Protein AF-A0A929DH54-F1 (afdb_monomer)

Sequence (616 aa):
MVKLSVVIITLNEEKNIGRCLESVKSIADEIVVVDSGSIDNTIEICRRFNARVIQHPFEGHIQQKNWAVSQANYPHILSLDADEALSEQLRDSIVSVKKNWKRDGYKFNRLTSYCGKWIRHGSWYPSKKLRLWDSRKGKWKGENPHDKFIMEKGSTIKHIKGDLLHYSYYSIESHIEQTNYFSDILADTMYQNRKRVNFFIILAHPLWRFFRDFFIKLGFLDGFTGLIITVNSSHETFLKYIKLRNLYRDYKLHGKNRVCFFNSTRSWGGGEKWHFDVSTRLSEKGINPIVVTNKKSELKTRISNYGIPSHNIGISNLSFLNLFKVLHISRIIKQEKVDFIITNLSSDMKVASFAAKIAGVPNIVYRRGSAIPVRNSFINRYFFGKVLTGIIANSEETKRTLLARNPNLIDKDKIQVIYNGISIKKYDSGEVTFKYTSNNNEIILGNAGRLVKQKGQYRLIQLARILKDKGYKFKILIAGDGALQNDLIAYSRKMGMENEVVFLGFVDDIKGFMQSLDIFLLPSLWEGFGYVMTEAMVCRKPVIAFDLSSNPEIVVHGETGYLAEKNNMSSFAYYVENLMLNPVLSRQMGEKGRIRVEEKFNIDKTLSKMEDYLQR

Radius of gyration: 33.09 Å; Cα contacts (8 Å, |Δi|>4): 1201; chains: 1; bounding box: 86×55×85 Å

Mean predicted aligned error: 14.2 Å

Nearest PDB structures (foldseek):
  5d01-assembly1_B  TM=8.123E-01  e=1.180E-19  Bacillus subtilis subsp. subtilis str. 168
  5d00-assembly1_A  TM=8.049E-01  e=1.061E-19  Bacillus subtilis subsp. subtilis str. 168
  6n1x-assembly1_A  TM=8.326E-01  e=4.459E-19  Staphylococcus aureus subsp. aureus CN1
  5d00-assembly1_B  TM=8.008E-01  e=1.515E-18  Bacillus subtilis subsp. subtilis str. 168
  3c48-assembly1_A  TM=5.023E-01  e=2.719E-18  Corynebacterium glutamicum

Foldseek 3Di:
DAAEEEFEEDAQLPVQQLQALVQCLVPHPAYEYEYQDHPDCNVVSCVVSVHHYDYDHDPADQVSQQVSCVPDPGQKYQYDYSQKHFDPQRSVQSVVCNVPVDFQWEKEAAFEDALNDTQDWFPRPRDIATGTGGNVFWGWDDAPPDIHTDGHPPGGYYYTDGYTYGHQYNDLVSLLVVLLVVLLSLLVVCVVVVHADDPCQLPVVLVVQLCCRVPVRVLCVSPPSSNSVSNSVSVSSNSSNVSNVVVVVVCVLQVLAAEEEEDADAEDDDLLVLSQLQQLVSVVVNHQYEYEYAPNHPSVVSCVVRPHHYHHDDWDQCLLVVVVSLCVLLVVCLVSVHQEYEYEDPRRLSSNLSSCVVNVRPAREYEYLDLAADDPDPSLLCSQDPRHQAYEAQFVSSLCSPCVVPVVSHDSVRYHYQHAADALCVLVDDDAAAPDDDDDPAAEEEEEDEPDVQQQCLLVLVLLLVCVVVPGGHAYEYEEYYPCPVVSCVSSVVSVNNVRYHYPYHDPPLSNHLLNHLAYEGAGLEGSACVSLLSNLSSLFAYEYAPHRNVVVQAPDQALHHHFHRPDSVSSSVRVVVCVVPVVSRNRSSPSSNVSSVVPRHVVSSNVVVSVVSSD

Structure (mmCIF, N/CA/C/O backbone):
data_AF-A0A929DH54-F1
#
_entry.id   AF-A0A929DH54-F1
#
loop_
_atom_site.group_PDB
_atom_site.id
_atom_site.type_symbol
_atom_site.label_atom_id
_atom_site.label_alt_id
_atom_site.label_comp_id
_atom_site.label_asym_id
_atom_site.label_entity_id
_atom_site.label_seq_id
_atom_site.pdbx_PDB_ins_code
_atom_site.Cartn_x
_atom_site.Cartn_y
_atom_site.Cartn_z
_atom_site.occupancy
_atom_site.B_iso_or_equiv
_atom_site.auth_seq_id
_atom_site.auth_comp_id
_atom_site.auth_asym_id
_atom_site.auth_atom_id
_atom_site.pdbx_PDB_model_num
ATOM 1 N N . MET A 1 1 ? -46.778 30.535 16.222 1.00 84.56 1 MET A N 1
ATOM 2 C CA . MET A 1 1 ? -46.186 29.186 16.379 1.00 84.56 1 MET A CA 1
ATOM 3 C C . MET A 1 1 ? -44.838 29.209 15.679 1.00 84.56 1 MET A C 1
ATOM 5 O O . MET A 1 1 ? -44.783 29.744 14.577 1.00 84.56 1 MET A O 1
ATOM 9 N N . VAL A 1 2 ? -43.762 28.732 16.312 1.00 94.88 2 VAL A N 1
ATOM 10 C CA . VAL A 1 2 ? -42.441 28.732 15.655 1.00 94.88 2 VAL A CA 1
ATOM 11 C C . VAL A 1 2 ? -42.429 27.759 14.478 1.00 94.88 2 VAL A C 1
ATOM 13 O O . VAL A 1 2 ? -43.136 26.752 14.511 1.00 94.88 2 VAL A O 1
ATOM 16 N N . LYS A 1 3 ? -41.639 28.062 13.447 1.00 97.38 3 LYS A N 1
ATOM 17 C CA . LYS A 1 3 ? -41.419 27.156 12.317 1.00 97.38 3 LYS A CA 1
ATOM 18 C C . LYS A 1 3 ? -40.379 26.098 12.682 1.00 97.38 3 LYS A C 1
ATOM 20 O O . LYS A 1 3 ? -39.362 26.450 13.282 1.00 97.38 3 LYS A O 1
ATOM 25 N N . LEU A 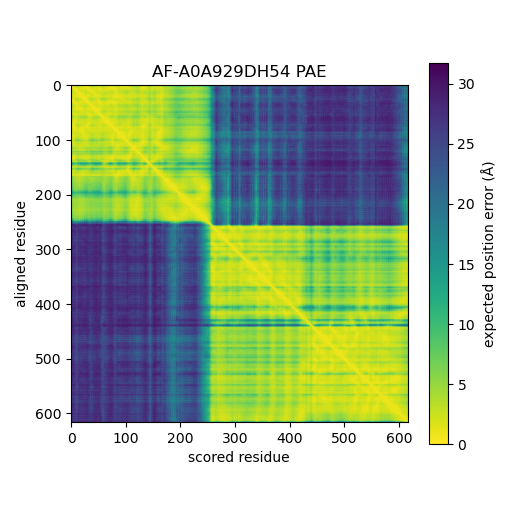1 4 ? -40.665 24.834 12.367 1.00 97.69 4 LEU A N 1
ATOM 26 C CA . LEU A 1 4 ? -39.861 23.664 12.725 1.00 97.69 4 LEU A CA 1
ATOM 27 C C . LEU A 1 4 ? -39.347 22.958 11.464 1.00 97.69 4 LEU A C 1
ATOM 29 O O . LEU A 1 4 ? -40.153 22.430 10.694 1.00 97.69 4 LEU A O 1
ATOM 33 N N . SER A 1 5 ? -38.024 22.893 11.301 1.00 98.38 5 SER A N 1
ATOM 34 C CA . SER A 1 5 ? -37.391 22.014 10.313 1.00 98.38 5 SER A CA 1
ATOM 35 C C . SER A 1 5 ? -37.077 20.668 10.961 1.00 98.38 5 SER A C 1
ATOM 37 O O . SER A 1 5 ? -36.410 20.592 11.997 1.00 98.38 5 SER A O 1
ATOM 39 N N . VAL A 1 6 ? -37.558 19.589 10.353 1.00 98.31 6 VAL A N 1
ATOM 40 C CA . VAL A 1 6 ? -37.183 18.224 10.714 1.00 98.31 6 VAL A CA 1
ATOM 41 C C . VAL A 1 6 ? -36.041 17.795 9.814 1.00 98.31 6 VAL A C 1
ATOM 43 O O . VAL A 1 6 ? -36.160 17.853 8.594 1.00 98.31 6 VAL A O 1
ATOM 46 N N . VAL A 1 7 ? -34.931 17.386 10.416 1.00 98.12 7 VAL A N 1
ATOM 47 C CA . VAL A 1 7 ? -33.707 17.028 9.701 1.00 98.12 7 VAL A CA 1
ATOM 48 C C . VAL A 1 7 ? -33.403 15.558 9.948 1.00 98.12 7 VAL A C 1
ATOM 50 O O . VAL A 1 7 ? -33.208 15.149 11.096 1.00 98.12 7 VAL A O 1
ATOM 53 N N . ILE A 1 8 ? -33.353 14.780 8.870 1.00 98.06 8 ILE A N 1
ATOM 54 C CA . ILE A 1 8 ? -33.153 13.330 8.890 1.00 98.06 8 ILE A CA 1
ATOM 55 C C . ILE A 1 8 ? -31.926 12.993 8.046 1.00 98.06 8 ILE A C 1
ATOM 57 O O . ILE A 1 8 ? -31.777 13.507 6.939 1.00 98.06 8 ILE A O 1
ATOM 61 N N . ILE A 1 9 ? -31.053 12.127 8.556 1.00 96.19 9 ILE A N 1
ATOM 62 C CA . ILE A 1 9 ? -29.969 11.520 7.770 1.00 96.19 9 ILE A CA 1
ATOM 63 C C . ILE A 1 9 ? -30.319 10.063 7.467 1.00 96.19 9 ILE A C 1
ATOM 65 O O . ILE A 1 9 ? -30.929 9.393 8.305 1.00 96.19 9 ILE A O 1
ATOM 69 N N . THR A 1 10 ? -29.966 9.570 6.280 1.00 96.06 10 THR A N 1
ATOM 70 C CA . THR A 1 10 ? -30.378 8.228 5.852 1.00 96.06 10 THR A CA 1
ATOM 71 C C . THR A 1 10 ? -29.426 7.577 4.842 1.00 96.06 10 THR A C 1
ATOM 73 O O . THR A 1 10 ? -28.701 8.264 4.118 1.00 96.06 10 THR A O 1
ATOM 76 N N . LEU A 1 11 ? -29.428 6.241 4.832 1.00 95.62 11 LEU A N 1
ATOM 77 C CA . LEU A 1 11 ? -28.808 5.372 3.833 1.00 95.62 11 LEU A CA 1
ATOM 78 C C . LEU A 1 11 ? -29.504 4.003 3.879 1.00 95.62 11 LEU A C 1
ATOM 80 O O . LEU A 1 11 ? -29.391 3.317 4.889 1.00 95.62 11 LEU A O 1
ATOM 84 N N . ASN A 1 12 ? -30.157 3.595 2.793 1.00 95.94 12 ASN A N 1
ATOM 85 C CA . ASN A 1 12 ? -30.832 2.301 2.639 1.00 95.94 12 ASN A CA 1
ATOM 86 C C . ASN A 1 12 ? -31.812 1.957 3.786 1.00 95.94 12 ASN A C 1
ATOM 88 O O . ASN A 1 12 ? -31.670 0.940 4.466 1.00 95.94 12 ASN A O 1
ATOM 92 N N . GLU A 1 13 ? -32.790 2.830 4.029 1.00 95.69 13 GLU A N 1
ATOM 93 C CA . GLU A 1 13 ? -33.758 2.737 5.129 1.00 95.69 13 GLU A CA 1
ATOM 94 C C . GLU A 1 13 ? -35.214 2.626 4.653 1.00 95.69 13 GLU A C 1
ATOM 96 O O . GLU A 1 13 ? -36.137 3.090 5.330 1.00 95.69 13 GLU A O 1
ATOM 101 N N . GLU A 1 14 ? -35.468 1.969 3.514 1.00 96.50 14 GLU A N 1
ATOM 102 C CA . GLU A 1 14 ? -36.823 1.842 2.953 1.00 96.50 14 GLU A CA 1
ATOM 103 C C . GLU A 1 14 ? -37.833 1.222 3.940 1.00 96.50 14 GLU A C 1
ATOM 105 O O . GLU A 1 14 ? -39.022 1.548 3.921 1.00 96.50 14 GLU A O 1
ATOM 110 N N . LYS A 1 15 ? -37.350 0.382 4.867 1.00 94.31 15 LYS A N 1
ATOM 111 C CA . LYS A 1 15 ? -38.157 -0.283 5.904 1.00 94.31 15 LYS A CA 1
ATOM 112 C C . LYS A 1 15 ? -38.666 0.666 6.992 1.00 94.31 15 LYS A C 1
ATOM 114 O O . LYS A 1 15 ? -39.706 0.393 7.595 1.00 94.31 15 LYS A O 1
ATOM 119 N N . ASN A 1 16 ? -37.931 1.739 7.292 1.00 96.06 16 ASN A N 1
ATOM 120 C CA . ASN A 1 16 ? -38.211 2.612 8.435 1.00 96.06 16 ASN A CA 1
ATOM 121 C C . ASN A 1 16 ? -38.571 4.044 8.044 1.00 96.06 16 ASN A C 1
ATOM 123 O O . ASN A 1 16 ? -39.408 4.657 8.713 1.00 96.06 16 ASN A O 1
ATOM 127 N N . ILE A 1 17 ? -37.985 4.572 6.968 1.00 97.50 17 ILE A N 1
ATOM 128 C CA . ILE A 1 17 ? -38.049 5.998 6.638 1.00 97.50 17 ILE A CA 1
ATOM 129 C C . ILE A 1 17 ? -39.488 6.503 6.485 1.00 97.50 17 ILE A C 1
ATOM 131 O O . ILE A 1 17 ? -39.823 7.574 6.987 1.00 97.50 17 ILE A O 1
ATOM 135 N N . GLY A 1 18 ? -40.384 5.700 5.900 1.00 97.50 18 GLY A N 1
ATOM 136 C CA . GLY A 1 18 ? -41.803 6.051 5.782 1.00 97.50 18 GLY A CA 1
ATOM 137 C C . GLY A 1 18 ? -42.486 6.246 7.142 1.00 97.50 18 GLY A C 1
ATOM 138 O O . GLY A 1 18 ? -43.258 7.185 7.320 1.00 97.50 18 GLY A O 1
ATOM 139 N N . ARG A 1 19 ? -42.149 5.415 8.138 1.00 97.19 19 ARG A N 1
ATOM 140 C CA . ARG A 1 19 ? -42.671 5.532 9.510 1.00 97.19 19 ARG A CA 1
ATOM 141 C C . ARG A 1 19 ? -42.146 6.790 10.202 1.00 97.19 19 ARG A C 1
ATOM 143 O O . ARG A 1 19 ? -42.910 7.472 10.885 1.00 97.19 19 ARG A O 1
ATOM 150 N N . CYS A 1 20 ? -40.859 7.093 10.023 1.00 97.94 20 CYS A N 1
ATOM 151 C CA . CYS A 1 20 ? -40.242 8.316 10.535 1.00 97.94 20 CYS A CA 1
ATOM 152 C C . CYS A 1 20 ? -40.982 9.551 9.998 1.00 97.94 20 CYS A C 1
ATOM 154 O O . CYS A 1 20 ? -41.489 10.362 10.781 1.00 97.94 20 CYS A O 1
ATOM 156 N N . LEU A 1 21 ? -41.135 9.626 8.672 1.00 98.00 21 LEU A N 1
ATOM 157 C CA . LEU A 1 21 ? -41.776 10.733 7.960 1.00 98.00 21 LEU A CA 1
ATOM 158 C C . LEU A 1 21 ? -43.250 10.913 8.346 1.00 98.00 21 LEU A C 1
ATOM 160 O O . LEU A 1 21 ? -43.672 12.033 8.636 1.00 98.00 21 LEU A O 1
ATOM 164 N N . GLU A 1 22 ? -44.025 9.829 8.432 1.00 97.94 22 GLU A N 1
ATOM 165 C CA . GLU A 1 22 ? -45.430 9.900 8.857 1.00 97.94 22 GLU A CA 1
ATOM 166 C C . GLU A 1 22 ? -45.559 10.448 10.287 1.00 97.94 22 GLU A C 1
ATOM 168 O O . GLU A 1 22 ? -46.415 11.291 10.557 1.00 97.94 22 GLU A O 1
ATOM 173 N N . SER A 1 23 ? -44.657 10.063 11.198 1.00 97.88 23 SER A N 1
ATOM 174 C CA . SER A 1 23 ? -44.711 10.516 12.595 1.00 97.88 23 SER A CA 1
ATOM 175 C C . SER A 1 23 ? -44.485 12.025 12.776 1.00 97.88 23 SER A C 1
ATOM 177 O O . SER A 1 23 ? -44.947 12.603 13.765 1.00 97.88 23 SER A O 1
ATOM 179 N N . VAL A 1 24 ? -43.808 12.676 11.821 1.00 97.38 24 VAL A N 1
ATOM 180 C CA . VAL A 1 24 ? -43.480 14.111 11.867 1.00 97.38 24 VAL A CA 1
ATOM 181 C C . VAL A 1 24 ? -44.330 14.975 10.934 1.00 97.38 24 VAL A C 1
ATOM 183 O O . VAL A 1 24 ? -44.328 16.201 11.066 1.00 97.38 24 VAL A O 1
ATOM 186 N N . LYS A 1 25 ? -45.086 14.360 10.020 1.00 95.38 25 LYS A N 1
ATOM 187 C CA . LYS A 1 25 ? -45.845 15.028 8.951 1.00 95.38 25 LYS A CA 1
ATOM 188 C C . LYS A 1 25 ? -46.766 16.148 9.441 1.00 95.38 25 LYS A C 1
ATOM 190 O O . LYS A 1 25 ? -46.859 17.186 8.799 1.00 95.38 25 LYS A O 1
ATOM 195 N N . SER A 1 26 ? -47.430 15.968 10.583 1.00 93.50 26 SER A N 1
ATOM 196 C CA . SER A 1 26 ? -48.363 16.967 11.128 1.00 93.50 26 SER A CA 1
ATOM 197 C C . SER A 1 26 ? -47.698 18.086 11.937 1.00 93.50 26 SER A C 1
ATOM 199 O O . SER A 1 26 ? -48.375 19.032 12.343 1.00 93.50 26 SER A O 1
ATOM 201 N N . ILE A 1 27 ? -46.388 17.998 12.197 1.00 96.00 27 ILE A N 1
ATOM 202 C CA . ILE A 1 27 ? -45.663 18.959 13.043 1.00 96.00 27 ILE A CA 1
ATOM 203 C C . ILE A 1 27 ? -44.547 19.707 12.311 1.00 96.00 27 ILE A C 1
ATOM 205 O O . ILE A 1 27 ? -44.206 20.818 12.728 1.00 96.00 27 ILE A O 1
ATOM 209 N N . ALA A 1 28 ? -43.984 19.124 11.254 1.00 96.62 28 ALA A N 1
ATOM 210 C CA . ALA A 1 28 ? -42.917 19.711 10.457 1.00 96.62 28 ALA A CA 1
ATOM 211 C C . ALA A 1 28 ? -43.459 20.838 9.566 1.00 96.62 28 ALA A C 1
ATOM 213 O O . ALA A 1 28 ? -44.476 20.665 8.902 1.00 96.62 28 ALA A O 1
ATOM 214 N N . ASP A 1 29 ? -42.786 21.989 9.537 1.00 97.38 29 ASP A N 1
ATOM 215 C CA . ASP A 1 29 ? -43.002 22.986 8.474 1.00 97.38 29 ASP A CA 1
ATOM 216 C C . ASP A 1 29 ? -42.083 22.725 7.276 1.00 97.38 29 ASP A C 1
ATOM 218 O O . ASP A 1 29 ? -42.388 23.125 6.158 1.00 97.38 29 ASP A O 1
ATOM 222 N N . GLU A 1 30 ? -40.960 22.052 7.518 1.00 96.62 30 GLU A N 1
ATOM 223 C CA . GLU A 1 30 ? -40.018 21.587 6.509 1.00 96.62 30 GLU A CA 1
ATOM 224 C C . GLU A 1 30 ? -39.491 20.214 6.930 1.00 96.62 30 GLU A C 1
ATOM 226 O O . GLU A 1 30 ? -39.176 20.005 8.104 1.00 96.62 30 GLU A O 1
ATOM 231 N N . ILE A 1 31 ? -39.350 19.296 5.974 1.00 98.25 31 ILE A N 1
ATOM 232 C CA . ILE A 1 31 ? -38.633 18.035 6.165 1.00 98.25 31 ILE A CA 1
ATOM 233 C C . ILE A 1 31 ? -37.438 18.032 5.215 1.00 98.25 31 ILE A C 1
ATOM 235 O O . ILE A 1 31 ? -37.611 18.073 3.997 1.00 98.25 31 ILE A O 1
ATOM 239 N N . VAL A 1 32 ? -36.234 17.973 5.777 1.00 98.06 32 VAL A N 1
ATOM 240 C CA . VAL A 1 32 ? -34.973 17.852 5.044 1.00 98.06 32 VAL A CA 1
ATOM 241 C C . VAL A 1 32 ? -34.420 16.456 5.276 1.00 98.06 32 VAL A C 1
ATOM 243 O O . VAL A 1 32 ? -34.134 16.080 6.414 1.00 98.06 32 VAL A O 1
ATOM 246 N N . VAL A 1 33 ? -34.260 15.697 4.197 1.00 98.19 33 VAL A N 1
ATOM 247 C CA . VAL A 1 33 ? -33.648 14.368 4.234 1.00 98.19 33 VAL A CA 1
ATOM 248 C C . VAL A 1 33 ? -32.311 14.441 3.518 1.00 98.19 33 VAL A C 1
ATOM 250 O O . VAL A 1 33 ? -32.258 14.749 2.329 1.00 98.19 33 VAL A O 1
ATOM 253 N N . VAL A 1 34 ? -31.234 14.154 4.240 1.00 97.62 34 VAL A N 1
ATOM 254 C CA . VAL A 1 34 ? -29.897 14.027 3.666 1.00 97.62 34 VAL A CA 1
ATOM 255 C C . VAL A 1 34 ? -29.590 12.555 3.442 1.00 97.62 34 VAL A C 1
ATOM 257 O O . VAL A 1 34 ? -29.424 11.791 4.393 1.00 97.62 34 VAL A O 1
ATOM 260 N N . ASP A 1 35 ? -29.516 12.183 2.172 1.00 97.38 35 ASP A N 1
ATOM 261 C CA . ASP A 1 35 ? -29.287 10.822 1.710 1.00 97.38 35 ASP A CA 1
ATOM 262 C C . ASP A 1 35 ? -27.816 10.609 1.336 1.00 97.38 35 ASP A C 1
ATOM 264 O O . ASP A 1 35 ? -27.229 11.397 0.590 1.00 97.38 35 ASP A O 1
ATOM 268 N N . SER A 1 36 ? -27.215 9.534 1.842 1.00 96.25 36 SER A N 1
ATOM 269 C CA . SER A 1 36 ? -25.809 9.202 1.583 1.00 96.25 36 SER A CA 1
ATOM 270 C C . SER A 1 36 ? -25.587 8.262 0.394 1.00 96.25 36 SER A C 1
ATOM 272 O O . SER A 1 36 ? -24.558 7.590 0.336 1.00 96.25 36 SER A O 1
ATOM 274 N N . GLY A 1 37 ? -26.515 8.236 -0.568 1.00 95.19 37 GLY A N 1
ATOM 275 C CA . GLY A 1 37 ? -26.433 7.409 -1.770 1.00 95.19 37 GLY A CA 1
ATOM 276 C C . GLY A 1 37 ? -27.210 6.103 -1.641 1.00 95.19 37 GLY A C 1
ATOM 277 O O . GLY A 1 37 ? -26.667 5.044 -1.955 1.00 95.19 37 GLY A O 1
ATOM 278 N N . SER A 1 38 ? -28.457 6.167 -1.160 1.00 95.56 38 SER A N 1
ATOM 279 C CA . SER A 1 38 ? -29.315 4.982 -1.077 1.00 95.56 38 SER A CA 1
ATOM 280 C C . SER A 1 38 ? -29.558 4.372 -2.457 1.00 95.56 38 SER A C 1
ATOM 282 O O . SER A 1 38 ? -29.775 5.086 -3.438 1.00 95.56 38 SER A O 1
ATOM 284 N N . ILE A 1 39 ? -29.544 3.043 -2.508 1.00 96.25 39 ILE A N 1
ATOM 285 C CA . ILE A 1 39 ? -29.791 2.235 -3.713 1.00 96.25 39 ILE A CA 1
ATOM 286 C C . ILE A 1 39 ? -31.130 1.486 -3.660 1.00 96.25 39 ILE A C 1
ATOM 288 O O . ILE A 1 39 ? -31.504 0.834 -4.630 1.00 96.25 39 ILE A O 1
ATOM 292 N N . ASP A 1 40 ? -31.826 1.558 -2.526 1.00 96.44 40 ASP A N 1
ATOM 293 C CA . ASP A 1 40 ? -33.163 1.006 -2.314 1.00 96.44 40 ASP A CA 1
ATOM 294 C C . ASP A 1 40 ? -34.254 2.078 -2.539 1.00 96.44 40 ASP A C 1
ATOM 296 O O . ASP A 1 40 ? -33.990 3.188 -3.018 1.00 96.44 40 ASP A O 1
ATOM 300 N N . ASN A 1 41 ? -35.504 1.782 -2.165 1.00 96.88 41 ASN A N 1
ATOM 301 C CA . ASN A 1 41 ? -36.623 2.703 -2.392 1.00 96.88 41 ASN A CA 1
ATOM 302 C C . ASN A 1 41 ? -36.672 3.898 -1.417 1.00 96.88 41 ASN A C 1
ATOM 304 O O . ASN A 1 41 ? -37.645 4.660 -1.431 1.00 96.88 41 ASN A O 1
ATOM 308 N N . THR A 1 42 ? -35.649 4.115 -0.579 1.00 97.56 42 THR A N 1
ATOM 309 C CA . THR A 1 42 ? -35.622 5.183 0.441 1.00 97.56 42 THR A CA 1
ATOM 310 C C . THR A 1 42 ? -35.918 6.563 -0.144 1.00 97.56 42 THR A C 1
ATOM 312 O O . THR A 1 42 ? -36.764 7.297 0.374 1.00 97.56 42 THR A O 1
ATOM 315 N N . ILE A 1 43 ? -35.254 6.926 -1.246 1.00 96.88 43 ILE A N 1
ATOM 316 C CA . ILE A 1 43 ? -35.413 8.245 -1.879 1.00 96.88 43 ILE A CA 1
ATOM 317 C C . ILE A 1 43 ? -36.834 8.416 -2.426 1.00 96.88 43 ILE A C 1
ATOM 319 O O . ILE A 1 43 ? -37.423 9.494 -2.305 1.00 96.88 43 ILE A O 1
ATOM 323 N N . GLU A 1 44 ? -37.400 7.365 -3.019 1.00 96.81 44 GLU A N 1
ATOM 324 C CA . GLU A 1 44 ? -38.752 7.405 -3.568 1.00 96.81 44 GLU A CA 1
ATOM 325 C C . GLU A 1 44 ? -39.793 7.596 -2.461 1.00 96.81 44 GLU A C 1
ATOM 327 O O . GLU A 1 44 ? -40.674 8.451 -2.581 1.00 96.81 44 GLU A O 1
ATOM 332 N N . ILE A 1 45 ? -39.648 6.874 -1.346 1.00 97.50 45 ILE A N 1
ATOM 333 C CA . ILE A 1 45 ? -40.516 7.031 -0.176 1.00 97.50 45 ILE A CA 1
ATOM 334 C C . ILE A 1 45 ? -40.434 8.468 0.346 1.00 97.50 45 ILE A C 1
ATOM 336 O O . ILE A 1 45 ? -41.471 9.100 0.527 1.00 97.50 45 ILE A O 1
ATOM 340 N N . CYS A 1 46 ? -39.236 9.036 0.503 1.00 97.00 46 CYS A N 1
ATOM 341 C CA . CYS A 1 46 ? -39.078 10.427 0.938 1.00 97.00 46 CYS A CA 1
ATOM 342 C C . CYS A 1 46 ? -39.814 11.429 0.033 1.00 97.00 46 CYS A C 1
ATOM 344 O O . CYS A 1 46 ? -40.479 12.343 0.528 1.00 97.00 46 CYS A O 1
ATOM 346 N N . ARG A 1 47 ? -39.746 11.240 -1.292 1.00 93.94 47 ARG A N 1
ATOM 347 C CA . ARG A 1 47 ? -40.436 12.105 -2.264 1.00 93.94 47 ARG A CA 1
ATOM 348 C C . ARG A 1 47 ? -41.957 12.031 -2.133 1.00 93.94 47 ARG A C 1
ATOM 350 O O . ARG A 1 47 ? -42.606 13.070 -2.197 1.00 93.94 47 ARG A O 1
ATOM 357 N N . ARG A 1 48 ? -42.528 10.847 -1.876 1.00 95.44 48 ARG A N 1
ATOM 358 C CA . ARG A 1 48 ? -43.982 10.675 -1.649 1.00 95.44 48 ARG A CA 1
ATOM 359 C C . ARG A 1 48 ? -44.496 11.464 -0.438 1.00 95.44 48 ARG A C 1
ATOM 361 O O . ARG A 1 48 ? -45.670 11.814 -0.384 1.00 95.44 48 ARG A O 1
ATOM 368 N N . PHE A 1 49 ? -43.618 11.769 0.515 1.00 94.94 49 PHE A N 1
ATOM 369 C CA . PHE A 1 49 ? -43.918 12.575 1.700 1.00 94.94 49 PHE A CA 1
ATOM 370 C C . PHE A 1 49 ? -43.628 14.075 1.522 1.00 94.94 49 PHE A C 1
ATOM 372 O O . PHE A 1 49 ? -43.670 14.816 2.503 1.00 94.94 49 PHE A O 1
ATOM 379 N N . ASN A 1 50 ? -43.340 14.537 0.298 1.00 93.38 50 ASN A N 1
ATOM 380 C CA . ASN A 1 50 ? -42.928 15.914 0.001 1.00 93.38 50 ASN A CA 1
ATOM 381 C C . ASN A 1 50 ? -41.706 16.378 0.819 1.00 93.38 50 ASN A C 1
ATOM 383 O O . ASN A 1 50 ? -41.552 17.567 1.102 1.00 93.38 50 ASN A O 1
ATOM 387 N N . ALA A 1 51 ? -40.825 15.451 1.210 1.00 95.81 51 ALA A N 1
ATOM 388 C CA . ALA A 1 51 ? -39.576 15.803 1.868 1.00 95.81 51 ALA A CA 1
ATOM 389 C C . ALA A 1 51 ? -38.567 16.350 0.849 1.00 95.81 51 ALA A C 1
ATOM 391 O O . ALA A 1 51 ? -38.448 15.843 -0.271 1.00 95.81 51 ALA A O 1
ATOM 392 N N . ARG A 1 52 ? -37.786 17.359 1.247 1.00 97.38 52 ARG A N 1
ATOM 393 C CA . ARG A 1 52 ? -36.669 17.854 0.441 1.00 97.38 52 ARG A CA 1
ATOM 394 C C . ARG A 1 52 ? -35.479 16.918 0.611 1.00 97.38 52 ARG A C 1
ATOM 396 O O . ARG A 1 52 ? -34.772 16.980 1.615 1.00 97.38 52 ARG A O 1
ATOM 403 N N . VAL A 1 53 ? -35.282 16.050 -0.376 1.00 97.31 53 VAL A N 1
ATOM 404 C CA . VAL A 1 53 ? -34.174 15.090 -0.404 1.00 97.31 53 VAL A CA 1
ATOM 405 C C . VAL A 1 53 ? -32.944 15.732 -1.031 1.00 97.31 53 VAL A C 1
ATOM 407 O O . VAL A 1 53 ? -33.016 16.263 -2.138 1.00 97.31 53 VAL A O 1
ATOM 410 N N . ILE A 1 54 ? -31.815 15.659 -0.333 1.00 97.38 54 ILE A N 1
ATOM 411 C CA . ILE A 1 54 ? -30.522 16.169 -0.787 1.00 97.38 54 ILE A CA 1
ATOM 412 C C . ILE A 1 54 ? -29.509 15.039 -0.668 1.00 97.38 54 ILE A C 1
ATOM 414 O O . ILE A 1 54 ? -29.397 14.422 0.389 1.00 97.38 54 ILE A O 1
ATOM 418 N N . GLN A 1 55 ? -28.764 14.772 -1.734 1.00 96.25 55 GLN A N 1
ATOM 419 C CA . GLN A 1 55 ? -27.705 13.771 -1.692 1.00 96.25 55 GLN A CA 1
ATOM 420 C C . GLN A 1 55 ? -26.395 14.394 -1.211 1.00 96.25 55 GLN A C 1
ATOM 422 O O . GLN A 1 55 ? -25.991 15.451 -1.696 1.00 96.25 55 GLN A O 1
ATOM 427 N N . HIS A 1 56 ? -25.736 13.737 -0.258 1.00 95.19 56 HIS A N 1
ATOM 428 C CA . HIS A 1 56 ? -24.443 14.157 0.274 1.00 95.19 56 HIS A CA 1
ATOM 429 C C . HIS A 1 56 ? -23.607 12.939 0.696 1.00 95.19 56 HIS A C 1
ATOM 431 O O . HIS A 1 56 ? -24.081 12.153 1.529 1.00 95.19 56 HIS A O 1
ATOM 437 N N . PRO A 1 57 ? -22.365 12.785 0.192 1.00 91.44 57 PRO A N 1
ATOM 438 C CA . PRO A 1 57 ? -21.469 11.704 0.601 1.00 91.44 57 PRO A CA 1
ATOM 439 C C . PRO A 1 57 ? -21.319 11.614 2.124 1.00 91.44 57 PRO A C 1
ATOM 441 O O . PRO A 1 57 ? -21.256 12.629 2.814 1.00 91.44 57 PRO A O 1
ATOM 444 N N . PHE A 1 58 ? -21.265 10.399 2.671 1.00 90.12 58 PHE A N 1
ATOM 445 C CA . PHE A 1 58 ? -21.131 10.221 4.116 1.00 90.12 58 PHE A CA 1
ATOM 446 C C . PHE A 1 58 ? -19.696 10.498 4.584 1.00 90.12 58 PHE A C 1
ATOM 448 O O . PHE A 1 58 ? -18.794 9.694 4.363 1.00 90.12 58 PHE A O 1
ATOM 455 N N . GLU A 1 59 ? -19.492 11.618 5.278 1.00 82.44 59 GLU A N 1
ATOM 456 C CA . GLU A 1 59 ? -18.186 11.988 5.855 1.00 82.44 59 GLU A CA 1
ATOM 457 C C . GLU A 1 59 ? -18.005 11.517 7.312 1.00 82.44 59 GLU A C 1
ATOM 459 O O . GLU A 1 59 ? -16.897 11.518 7.848 1.00 82.44 59 GLU A O 1
ATOM 464 N N . GLY A 1 60 ? -19.098 11.124 7.972 1.00 83.06 60 GLY A N 1
ATOM 465 C CA . GLY A 1 60 ? -19.142 10.734 9.383 1.00 83.06 60 GLY A CA 1
ATOM 466 C C . GLY A 1 60 ? -20.393 11.263 10.087 1.00 83.06 60 GLY A C 1
ATOM 467 O O . GLY A 1 60 ? -20.979 12.258 9.670 1.00 83.06 60 GLY A O 1
ATOM 468 N N . HIS A 1 61 ? 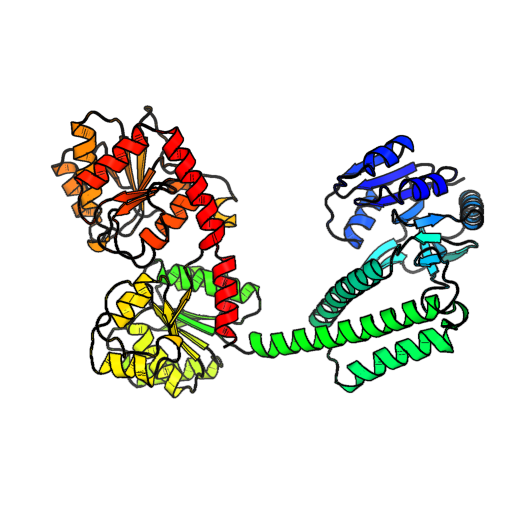-20.815 10.625 11.186 1.00 84.62 61 HIS A N 1
ATOM 469 C CA . HIS A 1 61 ? -22.088 10.958 11.850 1.00 84.62 61 HIS A CA 1
ATOM 470 C C . HIS A 1 61 ? -22.181 12.423 12.313 1.00 84.62 61 HIS A C 1
ATOM 472 O O . HIS A 1 61 ? -23.227 13.050 12.165 1.00 84.62 61 HIS A O 1
ATOM 478 N N . ILE A 1 62 ? -21.099 12.990 12.858 1.00 89.12 62 ILE A N 1
ATOM 479 C CA . ILE A 1 62 ? -21.085 14.375 13.362 1.00 89.12 62 ILE A CA 1
ATOM 480 C C . ILE A 1 62 ? -21.105 15.375 12.200 1.00 89.12 62 ILE A C 1
ATOM 482 O O . ILE A 1 62 ? -21.841 16.362 12.247 1.00 89.12 62 ILE A O 1
ATOM 486 N N . GLN A 1 63 ? -20.294 15.127 11.171 1.00 90.31 63 GLN A N 1
ATOM 487 C CA . GLN A 1 63 ? -20.182 15.950 9.970 1.00 90.31 63 GLN A CA 1
ATOM 488 C C . GLN A 1 63 ? -21.518 15.973 9.234 1.00 90.31 63 GLN A C 1
ATOM 490 O O . GLN A 1 63 ? -22.078 17.048 9.024 1.00 90.31 63 GLN A O 1
ATOM 495 N N . GLN A 1 64 ? -22.088 14.792 8.981 1.00 92.00 64 GLN A N 1
ATOM 496 C CA . GLN A 1 64 ? -23.362 14.637 8.289 1.00 92.00 64 GLN A CA 1
ATOM 497 C C . GLN A 1 64 ? -24.501 15.326 9.045 1.00 92.00 64 GLN A C 1
ATOM 499 O O . GLN A 1 64 ? -25.289 16.044 8.440 1.00 92.00 64 GLN A O 1
ATOM 504 N N . LYS A 1 65 ? -24.573 15.180 10.378 1.00 93.50 65 LYS A N 1
ATOM 505 C CA . LYS A 1 65 ? -25.610 15.837 11.192 1.00 93.50 65 LYS A CA 1
ATOM 506 C C . LYS A 1 65 ? -25.463 17.361 11.220 1.00 93.50 65 LYS A C 1
ATOM 508 O O . LYS A 1 65 ? -26.470 18.059 11.153 1.00 93.50 65 LYS A O 1
ATOM 513 N N . ASN A 1 66 ? -24.243 17.899 11.302 1.00 94.50 66 ASN A N 1
ATOM 514 C CA . ASN A 1 66 ? -24.029 19.351 11.222 1.00 94.50 66 ASN A CA 1
ATOM 515 C C . ASN A 1 66 ? -24.353 19.899 9.824 1.00 94.50 66 ASN A C 1
ATOM 517 O O . ASN A 1 66 ? -24.969 20.956 9.718 1.00 94.50 66 ASN A O 1
ATOM 521 N N . TRP A 1 67 ? -23.976 19.176 8.768 1.00 95.31 67 TRP A N 1
ATOM 522 C CA . TRP A 1 67 ? -24.281 19.561 7.394 1.00 95.31 67 TRP A CA 1
ATOM 523 C C . TRP A 1 67 ? -25.785 19.516 7.121 1.00 95.31 67 TRP A C 1
ATOM 525 O O . TRP A 1 67 ? -26.351 20.474 6.614 1.00 95.31 67 TRP A O 1
ATOM 535 N N . ALA A 1 68 ? -26.473 18.464 7.562 1.00 95.44 68 ALA A N 1
ATOM 536 C CA . ALA A 1 68 ? -27.921 18.365 7.432 1.00 95.44 68 ALA A CA 1
ATOM 537 C C . ALA A 1 68 ? -28.646 19.518 8.151 1.00 95.44 68 ALA A C 1
ATOM 539 O O . ALA A 1 68 ? -29.610 20.069 7.624 1.00 95.44 68 ALA A O 1
ATOM 540 N N . VAL A 1 69 ? -28.149 19.941 9.322 1.00 96.12 69 VAL A N 1
ATOM 541 C CA . VAL A 1 69 ? -28.663 21.127 10.028 1.00 96.12 69 VAL A CA 1
ATOM 542 C C . VAL A 1 69 ? -28.424 22.416 9.236 1.00 96.12 69 VAL A C 1
ATOM 544 O O . VAL A 1 69 ? -29.305 23.270 9.234 1.00 96.12 69 VAL A O 1
ATOM 547 N N . SER A 1 70 ? -27.287 22.571 8.545 1.00 95.88 70 SER A N 1
ATOM 548 C CA . SER A 1 70 ? -27.014 23.776 7.741 1.00 95.88 70 SER A CA 1
ATOM 549 C C . SER A 1 70 ? -27.907 23.899 6.508 1.00 95.88 70 SER A C 1
ATOM 551 O O . SER A 1 70 ? -28.047 24.993 5.968 1.00 95.88 70 SER A O 1
ATOM 553 N N . GLN A 1 71 ? -28.533 22.800 6.084 1.00 97.38 71 GLN A N 1
ATOM 554 C CA . GLN A 1 71 ? -29.500 22.820 4.995 1.00 97.38 71 GLN A CA 1
ATOM 555 C C . GLN A 1 71 ? -30.883 23.296 5.443 1.00 97.38 71 GLN A C 1
ATOM 557 O O . GLN A 1 71 ? -31.667 23.687 4.588 1.00 97.38 71 GLN A O 1
ATOM 562 N N . ALA A 1 72 ? -31.217 23.258 6.734 1.00 97.06 72 ALA A N 1
ATOM 563 C CA . ALA A 1 72 ? -32.542 23.630 7.221 1.00 97.06 72 ALA A CA 1
ATOM 564 C C . ALA A 1 72 ? -32.838 25.129 7.039 1.00 97.06 72 ALA A C 1
ATOM 566 O O . ALA A 1 72 ? -31.999 25.980 7.328 1.00 97.06 72 ALA A O 1
ATOM 567 N N . ASN A 1 73 ? -34.065 25.456 6.629 1.00 97.12 73 ASN A N 1
ATOM 568 C CA . ASN A 1 73 ? -34.505 26.841 6.455 1.00 97.12 73 ASN A CA 1
ATOM 569 C C . ASN A 1 73 ? -34.899 27.518 7.776 1.00 97.12 73 ASN A C 1
ATOM 571 O O . ASN A 1 73 ? -34.906 28.747 7.865 1.00 97.12 73 ASN A O 1
ATOM 575 N N . TYR A 1 74 ? -35.242 26.740 8.808 1.00 97.38 74 TYR A N 1
ATOM 576 C CA . TYR A 1 74 ? -35.662 27.264 10.104 1.00 97.38 74 TYR A CA 1
ATOM 577 C C . TYR A 1 74 ? -34.661 26.920 11.214 1.00 97.38 74 TYR A C 1
ATOM 579 O O . TYR A 1 74 ? -34.103 25.825 11.237 1.00 97.38 74 TYR A O 1
ATOM 587 N N . PRO A 1 75 ? -34.457 27.824 12.193 1.00 96.12 75 PRO A N 1
ATOM 588 C CA . PRO A 1 75 ? -33.495 27.603 13.268 1.00 96.12 75 PRO A CA 1
ATOM 589 C C . PRO A 1 75 ? -33.976 26.589 14.313 1.00 96.12 75 PRO A C 1
ATOM 591 O O . PRO A 1 75 ? -33.163 26.034 15.041 1.00 96.12 75 PRO A O 1
ATOM 594 N N . HIS A 1 76 ? -35.279 26.326 14.424 1.00 98.00 76 HIS A N 1
ATOM 595 C CA . HIS A 1 76 ? -35.773 25.302 15.344 1.00 98.00 76 HIS A CA 1
ATOM 596 C C . HIS A 1 76 ? -35.724 23.952 14.641 1.00 98.00 76 HIS A C 1
ATOM 598 O O . HIS A 1 76 ? -36.419 23.742 13.645 1.00 98.00 76 HIS A O 1
ATOM 604 N N . ILE A 1 77 ? -34.900 23.054 15.172 1.00 98.19 77 ILE A N 1
ATOM 605 C CA . ILE A 1 77 ? -34.593 21.765 14.564 1.00 98.19 77 ILE A CA 1
ATOM 606 C C . ILE A 1 77 ? -35.138 20.642 15.426 1.00 98.19 77 ILE A C 1
ATOM 608 O O . ILE A 1 77 ? -34.871 20.595 16.627 1.00 98.19 77 ILE A O 1
ATOM 612 N N . LEU A 1 78 ? -35.833 19.705 14.786 1.00 98.12 78 LEU A N 1
ATOM 613 C CA . LEU A 1 78 ? -36.003 18.345 15.280 1.00 98.12 78 LEU A CA 1
ATOM 614 C C . LEU A 1 78 ? -35.109 17.426 14.443 1.00 98.12 78 LEU A C 1
ATOM 616 O O . LEU A 1 78 ? -35.375 17.212 13.266 1.00 98.12 78 LEU A O 1
ATOM 620 N N . SER A 1 79 ? -34.042 16.894 15.031 1.00 97.44 79 SER A N 1
ATOM 621 C CA . SER A 1 79 ? -33.153 15.963 14.332 1.00 97.44 79 SER A CA 1
ATOM 622 C C . SER A 1 79 ? -33.511 14.530 14.685 1.00 97.44 79 SER A C 1
ATOM 624 O O . SER A 1 79 ? -33.557 14.198 15.870 1.00 97.44 79 SER A O 1
ATOM 626 N N . LEU A 1 80 ? -33.720 13.689 13.677 1.00 96.88 80 LEU A N 1
ATOM 627 C CA . LEU A 1 80 ? -34.054 12.275 13.836 1.00 96.88 80 LEU A CA 1
ATOM 628 C C . LEU A 1 80 ? -33.128 11.410 12.983 1.00 96.88 80 LEU A C 1
ATOM 630 O O . LEU A 1 80 ? -32.645 11.850 11.938 1.00 96.88 80 LEU A O 1
ATOM 634 N N . ASP A 1 81 ? -32.899 10.182 13.429 1.00 95.31 81 ASP A N 1
ATOM 635 C CA . ASP A 1 81 ? -32.339 9.141 12.571 1.00 95.31 81 ASP A CA 1
ATOM 636 C C . ASP A 1 81 ? -33.505 8.438 11.825 1.00 95.31 81 ASP A C 1
ATOM 638 O O . ASP A 1 81 ? -34.647 8.449 12.292 1.00 95.31 81 ASP A O 1
ATOM 642 N N . ALA A 1 82 ? -33.263 7.885 10.631 1.00 96.38 82 ALA A N 1
ATOM 643 C CA . ALA A 1 82 ? -34.324 7.338 9.765 1.00 96.38 82 ALA A CA 1
ATOM 644 C C . ALA A 1 82 ? -35.085 6.134 10.366 1.00 96.38 82 ALA A C 1
ATOM 646 O O . ALA A 1 82 ? -36.215 5.850 9.965 1.00 96.38 82 ALA A O 1
ATOM 647 N N . ASP A 1 83 ? -34.487 5.463 11.351 1.00 95.94 83 ASP A N 1
ATOM 648 C CA . ASP A 1 83 ? -35.047 4.363 12.139 1.00 95.94 83 ASP A CA 1
ATOM 649 C C . ASP A 1 83 ? -35.750 4.826 13.434 1.00 95.94 83 ASP A C 1
ATOM 651 O O . ASP A 1 83 ? -36.163 4.003 14.261 1.00 95.94 83 ASP A O 1
ATOM 655 N N . GLU A 1 84 ? -35.911 6.139 13.629 1.00 97.25 84 GLU A N 1
ATOM 656 C CA . GLU A 1 84 ? -36.600 6.748 14.767 1.00 97.25 84 GLU A CA 1
ATOM 657 C C . GLU A 1 84 ? -37.976 7.323 14.351 1.00 97.25 84 GLU A C 1
ATOM 659 O O . GLU A 1 84 ? -38.147 7.870 13.265 1.00 97.25 84 GLU A O 1
ATOM 664 N N . ALA A 1 85 ? -38.985 7.233 15.223 1.00 97.75 85 ALA A N 1
ATOM 665 C CA . ALA A 1 85 ? -40.319 7.804 15.012 1.00 97.75 85 ALA A CA 1
ATOM 666 C C . ALA A 1 85 ? -40.891 8.387 16.312 1.00 97.75 85 ALA A C 1
ATOM 668 O O . ALA A 1 85 ? -40.606 7.903 17.409 1.00 97.75 85 ALA A O 1
ATOM 669 N N . LEU A 1 86 ? -41.718 9.425 16.219 1.00 98.31 86 LEU A N 1
ATOM 670 C CA . LEU A 1 86 ? -42.352 10.024 17.395 1.00 98.31 86 LEU A CA 1
ATOM 671 C C . LEU A 1 86 ? -43.539 9.179 17.871 1.00 98.31 86 LEU A C 1
ATOM 673 O O . LEU A 1 86 ? -44.396 8.813 17.067 1.00 98.31 86 LEU A O 1
ATOM 677 N N . SER A 1 87 ? -43.646 8.927 19.180 1.00 98.00 87 SER A N 1
ATOM 678 C CA . SER A 1 87 ? -44.918 8.474 19.751 1.00 98.00 87 SER A CA 1
ATOM 679 C C . SER A 1 87 ? -45.964 9.592 19.696 1.00 98.00 87 SER A C 1
ATOM 681 O O . SER A 1 87 ? -45.618 10.775 19.664 1.00 98.00 87 SER A O 1
ATOM 683 N N . GLU A 1 88 ? -47.251 9.245 19.738 1.00 97.44 88 GLU A N 1
ATOM 684 C CA . GLU A 1 88 ? -48.335 10.241 19.714 1.00 97.44 88 GLU A CA 1
ATOM 685 C C . GLU A 1 88 ? -48.202 11.261 20.852 1.00 97.44 88 GLU A C 1
ATOM 687 O O . GLU A 1 88 ? -48.245 12.467 20.622 1.00 97.44 88 GLU A O 1
ATOM 692 N N . GLN A 1 89 ? -47.896 10.793 22.065 1.00 98.06 89 GLN A N 1
ATOM 693 C CA . GLN A 1 89 ? -47.669 11.668 23.216 1.00 98.06 89 GLN A CA 1
ATOM 694 C C . GLN A 1 89 ? -46.464 12.606 23.021 1.00 98.06 89 GLN A C 1
ATOM 696 O O . GLN A 1 89 ? -46.483 13.752 23.489 1.00 98.06 89 GLN A O 1
ATOM 701 N N . LEU A 1 90 ? -45.402 12.132 22.357 1.00 98.06 90 LEU A N 1
ATOM 702 C CA . LEU A 1 90 ? -44.242 12.968 22.056 1.00 98.06 90 LEU A CA 1
ATOM 703 C C . LEU A 1 90 ? -44.595 14.014 20.999 1.00 98.06 90 LEU A C 1
ATOM 705 O O . LEU A 1 90 ? -44.265 15.186 21.170 1.00 98.06 90 LEU A O 1
ATOM 709 N N . ARG A 1 91 ? -45.319 13.616 19.950 1.00 97.88 91 ARG A N 1
ATOM 710 C CA . ARG A 1 91 ? -45.835 14.514 18.914 1.00 97.88 91 ARG A CA 1
ATOM 711 C C . ARG A 1 91 ? -46.676 15.635 19.529 1.00 97.88 91 ARG A C 1
ATOM 713 O O . ARG A 1 91 ? -46.389 16.804 19.280 1.00 97.88 91 ARG A O 1
ATOM 720 N N . ASP A 1 92 ? -47.620 15.313 20.409 1.00 97.56 92 ASP A N 1
ATOM 721 C CA . ASP A 1 92 ? -48.481 16.300 21.079 1.00 97.56 92 ASP A CA 1
ATOM 722 C C . ASP A 1 92 ? -47.686 17.238 22.002 1.00 97.56 92 ASP A C 1
ATOM 724 O O . ASP A 1 92 ? -47.938 18.451 22.082 1.00 97.56 92 ASP A O 1
ATOM 728 N N . SER A 1 93 ? -46.662 16.697 22.668 1.00 97.81 93 SER A N 1
ATOM 729 C CA . SER A 1 93 ? -45.732 17.488 23.476 1.00 97.81 93 SER A CA 1
ATOM 730 C C . SER A 1 93 ? -44.925 18.459 22.613 1.00 97.81 93 SER A C 1
ATOM 732 O O . SER A 1 93 ? -44.759 19.621 22.993 1.00 97.81 93 SER A O 1
ATOM 734 N N . ILE A 1 94 ? -44.470 18.029 21.433 1.00 97.75 94 ILE A N 1
ATOM 735 C CA . ILE A 1 94 ? -43.750 18.882 20.481 1.00 97.75 94 ILE A CA 1
ATOM 736 C C . ILE A 1 94 ? -44.681 19.948 19.898 1.00 97.75 94 ILE A C 1
ATOM 738 O O . ILE A 1 94 ? -44.281 21.108 19.843 1.00 97.75 94 ILE A O 1
ATOM 742 N N . VAL A 1 95 ? -45.935 19.626 19.558 1.00 97.25 95 VAL A N 1
ATOM 743 C CA . VAL A 1 95 ? -46.939 20.626 19.134 1.00 97.25 95 VAL A CA 1
ATOM 744 C C . VAL A 1 95 ? -47.118 21.701 20.204 1.00 97.25 95 VAL A C 1
ATOM 746 O O . VAL A 1 95 ? -47.119 22.896 19.900 1.00 97.25 95 VAL A O 1
ATOM 749 N N . SER A 1 96 ? -47.225 21.295 21.469 1.00 96.62 96 SER A N 1
ATOM 750 C CA . SER A 1 96 ? -47.366 22.217 22.600 1.00 96.62 96 SER A CA 1
ATOM 751 C C . SER A 1 96 ? -46.136 23.120 22.761 1.00 96.62 96 SER A C 1
ATOM 753 O O . SER A 1 96 ? -46.272 24.329 22.955 1.00 96.62 96 SER A O 1
ATOM 755 N N . VAL A 1 97 ? -44.932 22.557 22.613 1.00 96.88 97 VAL A N 1
ATOM 756 C CA . VAL A 1 97 ? -43.667 23.309 22.610 1.00 96.88 97 VAL A CA 1
ATOM 757 C C . VAL A 1 97 ? -43.590 24.274 21.423 1.00 96.88 97 VAL A C 1
ATOM 759 O O . VAL A 1 97 ? -43.209 25.427 21.596 1.00 96.88 97 VAL A O 1
ATOM 762 N N . LYS A 1 98 ? -44.015 23.850 20.231 1.00 95.44 98 LYS A N 1
ATOM 763 C CA . LYS A 1 98 ? -44.025 24.662 19.007 1.00 95.44 98 LYS A CA 1
ATOM 764 C C . LYS A 1 98 ? -44.970 25.868 19.126 1.00 95.44 98 LYS A C 1
ATOM 766 O O . LYS A 1 98 ? -44.677 26.954 18.615 1.00 95.44 98 LYS A O 1
ATOM 771 N N . LYS A 1 99 ? -46.106 25.705 19.822 1.00 96.19 99 LYS A N 1
ATOM 772 C CA . LYS A 1 99 ? -47.035 26.804 20.151 1.00 96.19 99 LYS A CA 1
ATOM 773 C C . LYS A 1 99 ? -46.419 27.806 21.130 1.00 96.19 99 LYS A C 1
ATOM 775 O O . LYS A 1 99 ? -46.678 28.997 20.990 1.00 96.19 99 LYS A O 1
ATOM 780 N N . ASN A 1 100 ? -45.613 27.339 22.085 1.00 94.88 100 ASN A N 1
ATOM 781 C CA . ASN A 1 100 ? -45.069 28.148 23.175 1.00 94.88 100 ASN A CA 1
ATOM 782 C C . ASN A 1 100 ? -43.602 27.793 23.481 1.00 94.88 100 ASN A C 1
ATOM 784 O O . ASN A 1 100 ? -43.296 27.099 24.458 1.00 94.88 100 ASN A O 1
ATOM 788 N N . TRP A 1 101 ? -42.694 28.261 22.625 1.00 95.50 101 TRP A N 1
ATOM 789 C CA . TRP A 1 101 ? -41.274 27.930 22.703 1.00 95.50 101 TRP A CA 1
ATOM 790 C C . TRP A 1 101 ? -40.580 28.741 23.807 1.00 95.50 101 TRP A C 1
ATOM 792 O O . TRP A 1 101 ? -40.366 29.939 23.661 1.00 95.50 101 TRP A O 1
ATOM 802 N N . LYS A 1 102 ? -40.242 28.096 24.931 1.00 94.81 102 LYS A N 1
ATOM 803 C CA . LYS A 1 102 ? -39.723 28.769 26.144 1.00 94.81 102 LYS A CA 1
ATOM 804 C C . LYS A 1 102 ? -38.280 28.432 26.520 1.00 94.81 102 LYS A C 1
ATOM 806 O O . LYS A 1 102 ? -37.733 29.050 27.427 1.00 94.81 102 LYS A O 1
ATOM 811 N N . ARG A 1 103 ? -37.709 27.383 25.938 1.00 96.19 103 ARG A N 1
ATOM 812 C CA . ARG A 1 103 ? -36.397 26.826 26.296 1.00 96.19 103 ARG A CA 1
ATOM 813 C C . ARG A 1 103 ? -35.582 26.611 25.035 1.00 96.19 103 ARG A C 1
ATOM 815 O O . ARG A 1 103 ? -36.156 26.340 23.986 1.00 96.19 103 ARG A O 1
ATOM 822 N N . ASP A 1 104 ? -34.265 26.686 25.166 1.00 97.06 104 ASP A N 1
ATOM 823 C CA . ASP A 1 104 ? -33.341 26.583 24.032 1.00 97.06 104 ASP A CA 1
ATOM 824 C C . ASP A 1 104 ? -33.257 25.147 23.486 1.00 97.06 104 ASP A C 1
ATOM 826 O O . ASP A 1 104 ? -32.997 24.943 22.302 1.00 97.06 104 ASP A O 1
ATOM 830 N N . GLY A 1 105 ? -33.506 24.142 24.334 1.00 97.25 105 GLY A N 1
ATOM 831 C CA . GLY A 1 105 ? -33.515 22.735 23.942 1.00 97.25 105 GLY A CA 1
ATOM 832 C C . GLY A 1 105 ? -34.473 21.859 24.747 1.00 97.25 105 GLY A C 1
ATOM 833 O O . GLY A 1 105 ? -34.801 22.128 25.907 1.00 97.25 105 GLY A O 1
ATOM 834 N N . TYR A 1 106 ? -34.896 20.756 24.138 1.00 97.88 106 TYR A N 1
ATOM 835 C CA . TYR A 1 106 ? -35.816 19.789 24.712 1.00 97.88 106 TYR A CA 1
ATOM 836 C C . TYR A 1 106 ? -35.311 18.365 24.518 1.00 97.88 106 TYR A C 1
ATOM 838 O O . TYR A 1 106 ? -34.966 17.928 23.418 1.00 97.88 106 TYR A O 1
ATOM 846 N N . LYS A 1 107 ? -35.288 17.629 25.627 1.00 97.56 107 LYS A N 1
ATOM 847 C CA . LYS A 1 107 ? -34.927 16.215 25.661 1.00 97.56 107 LYS A CA 1
ATOM 848 C C . LYS A 1 107 ? -36.139 15.347 25.958 1.00 97.56 107 LYS A C 1
ATOM 850 O O . LYS A 1 107 ? -37.028 15.755 26.698 1.00 97.56 107 LYS A O 1
ATOM 855 N N . PHE A 1 108 ? -36.133 14.137 25.439 1.00 97.44 108 PHE A N 1
ATOM 856 C CA . PHE A 1 108 ? -37.169 13.135 25.675 1.00 97.44 108 PHE A CA 1
ATOM 857 C C . PHE A 1 108 ? -36.533 11.750 25.726 1.00 97.44 108 PHE A C 1
ATOM 859 O O . PHE A 1 108 ? -35.334 11.598 25.465 1.00 97.44 108 PHE A O 1
ATOM 866 N N . ASN A 1 109 ? -37.294 10.758 26.175 1.00 97.12 109 ASN A N 1
ATOM 867 C CA . ASN A 1 109 ? -36.788 9.396 26.271 1.00 97.12 109 ASN A CA 1
ATOM 868 C C . ASN A 1 109 ? -36.798 8.745 24.887 1.00 97.12 109 ASN A C 1
ATOM 870 O O . ASN A 1 109 ? -37.688 9.001 24.086 1.00 97.12 109 ASN A O 1
ATOM 874 N N . ARG A 1 110 ? -35.805 7.907 24.611 1.00 96.56 110 ARG A N 1
ATOM 875 C CA . ARG A 1 110 ? -35.775 7.006 23.467 1.00 96.56 110 ARG A CA 1
ATOM 876 C C . ARG A 1 110 ? -36.136 5.609 23.949 1.00 96.56 110 ARG A C 1
ATOM 878 O O . ARG A 1 110 ? -35.466 5.091 24.844 1.00 96.56 110 ARG A O 1
ATOM 885 N N . LEU A 1 111 ? -37.190 5.042 23.377 1.00 97.00 111 LEU A N 1
ATOM 886 C CA . LEU A 1 111 ? -37.683 3.701 23.659 1.00 97.00 111 LEU A CA 1
ATOM 887 C C . LEU A 1 111 ? -37.302 2.803 22.484 1.00 97.00 111 LEU A C 1
ATOM 889 O O . LEU A 1 111 ? -37.766 3.013 21.368 1.00 97.00 111 LEU A O 1
ATOM 893 N N . THR A 1 112 ? -36.430 1.830 22.726 1.00 96.56 112 THR A N 1
ATOM 894 C CA . THR A 1 112 ? -35.874 0.982 21.667 1.00 96.56 112 THR A CA 1
ATOM 895 C C . THR A 1 112 ? -36.661 -0.323 21.534 1.00 96.56 112 THR A C 1
ATOM 897 O O . THR A 1 112 ? -36.967 -0.972 22.537 1.00 96.56 112 THR A O 1
ATOM 900 N N . SER A 1 113 ? -36.974 -0.707 20.295 1.00 95.69 113 SER A N 1
ATOM 901 C CA . SER A 1 113 ? -37.513 -2.020 19.940 1.00 95.69 113 SER A CA 1
ATOM 902 C C . SER A 1 113 ? -36.375 -2.994 19.646 1.00 95.69 113 SER A C 1
ATOM 904 O O . SER A 1 113 ? -35.442 -2.675 18.905 1.00 95.69 113 SER A O 1
ATOM 906 N N . TYR A 1 114 ? -36.461 -4.185 20.229 1.00 95.12 114 TYR A N 1
ATOM 907 C CA . TYR A 1 114 ? -35.525 -5.279 20.019 1.00 95.12 114 TYR A CA 1
ATOM 908 C C . TYR A 1 114 ? -36.285 -6.540 19.622 1.00 95.12 114 TYR A C 1
ATOM 910 O O . TYR A 1 114 ? -37.049 -7.077 20.426 1.00 95.12 114 TYR A O 1
ATOM 918 N N . CYS A 1 115 ? -36.081 -7.007 18.388 1.00 93.38 115 CYS A N 1
ATOM 919 C CA . CYS A 1 115 ? -36.769 -8.177 17.832 1.00 93.38 115 CYS A CA 1
ATOM 920 C C . CYS A 1 115 ? -38.301 -8.098 18.022 1.00 93.38 115 CYS A C 1
ATOM 922 O O . CYS A 1 115 ? -38.944 -9.070 18.410 1.00 93.38 115 CYS A O 1
ATOM 924 N N . GLY A 1 116 ? -38.876 -6.904 17.829 1.00 91.50 116 GLY A N 1
ATOM 925 C CA . GLY A 1 116 ? -40.314 -6.647 17.973 1.00 91.50 116 GLY A CA 1
ATOM 926 C C . GLY A 1 116 ? -40.803 -6.335 19.394 1.00 91.50 116 GLY A C 1
ATOM 927 O O . GLY A 1 116 ? -41.971 -5.986 19.557 1.00 91.50 116 GLY A O 1
ATOM 928 N N . LYS A 1 117 ? -39.947 -6.402 20.424 1.00 94.88 117 LYS A N 1
ATOM 929 C CA . LYS A 1 117 ? -40.311 -6.075 21.813 1.00 94.88 117 LYS A CA 1
ATOM 930 C C . LYS A 1 117 ? -39.755 -4.717 22.242 1.00 94.88 117 LYS A C 1
ATOM 932 O O . LYS A 1 117 ? -38.557 -4.468 22.134 1.00 94.88 117 LYS A O 1
ATOM 937 N N . TRP A 1 118 ? -40.607 -3.860 22.802 1.00 96.56 118 TRP A N 1
ATOM 938 C CA . TRP A 1 118 ? -40.187 -2.597 23.417 1.00 96.56 118 TRP A CA 1
ATOM 939 C C . TRP A 1 118 ? -39.488 -2.834 24.757 1.00 96.56 118 TRP A C 1
ATOM 941 O O . TRP A 1 118 ? -40.050 -3.473 25.646 1.00 96.56 118 TRP A O 1
ATOM 951 N N . ILE A 1 119 ? -38.281 -2.292 24.906 1.00 96.81 119 ILE A N 1
ATOM 952 C CA . ILE A 1 119 ? -37.420 -2.511 26.075 1.00 96.81 119 ILE A CA 1
ATOM 953 C C . ILE A 1 119 ? -37.591 -1.370 27.071 1.00 96.81 119 ILE A C 1
ATOM 955 O O . ILE A 1 119 ? -37.343 -0.211 26.733 1.00 96.81 119 ILE A O 1
ATOM 959 N N . ARG A 1 120 ? -38.029 -1.689 28.293 1.00 96.25 120 ARG A N 1
ATOM 960 C CA . ARG A 1 120 ? -38.407 -0.694 29.313 1.00 96.25 120 ARG A CA 1
ATOM 961 C C . ARG A 1 120 ? -37.483 -0.679 30.525 1.00 96.25 120 ARG A C 1
ATOM 963 O O . ARG A 1 120 ? -37.615 0.211 31.360 1.00 96.25 120 ARG A O 1
ATOM 970 N N . HIS A 1 121 ? -36.540 -1.607 30.607 1.00 95.44 121 HIS A N 1
ATOM 971 C CA . HIS A 1 121 ? -35.612 -1.725 31.720 1.00 95.44 121 HIS A CA 1
ATOM 972 C C . HIS A 1 121 ? -34.169 -1.900 31.218 1.00 95.44 121 HIS A C 1
ATOM 974 O O . HIS A 1 121 ? -33.857 -1.777 30.028 1.00 95.44 121 HIS A O 1
ATOM 980 N N . GLY A 1 122 ? -33.241 -2.130 32.144 1.00 92.44 122 GLY A N 1
ATOM 981 C CA . GLY A 1 122 ? -31.830 -2.313 31.837 1.00 92.44 122 GLY A CA 1
ATOM 982 C C . GLY A 1 122 ? -31.125 -1.016 31.439 1.00 92.44 122 GLY A C 1
ATOM 983 O O . GLY A 1 122 ? -31.482 0.089 31.847 1.00 92.44 122 GLY A O 1
ATOM 984 N N . SER A 1 123 ? -30.051 -1.125 30.657 1.00 90.19 123 SER A N 1
ATOM 985 C CA . SER A 1 123 ? -29.277 0.047 30.224 1.00 90.19 123 SER A CA 1
ATOM 986 C C . SER A 1 123 ? -29.898 0.826 29.064 1.00 90.19 123 SER A C 1
ATOM 988 O O . SER A 1 123 ? -29.368 1.883 28.717 1.00 90.19 123 SER A O 1
ATOM 990 N N . TRP A 1 124 ? -30.993 0.335 28.480 1.00 92.25 124 TRP A N 1
ATOM 991 C CA . TRP A 1 124 ? -31.584 0.890 27.261 1.00 92.25 124 TRP A CA 1
ATOM 992 C C . TRP A 1 124 ? -32.706 1.896 27.536 1.00 92.25 124 TRP A C 1
ATOM 994 O O . TRP A 1 124 ? -32.909 2.798 26.724 1.00 92.25 124 TRP A O 1
ATOM 1004 N N . TYR A 1 125 ? -33.373 1.821 28.693 1.00 93.69 125 TYR A N 1
ATOM 1005 C CA . TYR A 1 125 ? -34.432 2.757 29.071 1.00 93.69 125 TYR A CA 1
ATOM 1006 C C . TYR A 1 125 ? -34.388 3.109 30.574 1.00 93.69 125 TYR A C 1
ATOM 1008 O O . TYR A 1 125 ? -34.125 2.228 31.390 1.00 93.69 125 TYR A O 1
ATOM 1016 N N . PRO A 1 126 ? -34.647 4.376 30.971 1.00 92.19 126 PRO A N 1
ATOM 1017 C CA . PRO A 1 126 ? -34.908 5.538 30.116 1.00 92.19 126 PRO A CA 1
ATOM 1018 C C . PRO A 1 126 ? -33.626 6.127 29.504 1.00 92.19 126 PRO A C 1
ATOM 1020 O O . PRO A 1 126 ? -32.693 6.511 30.212 1.00 92.19 126 PRO A O 1
ATOM 1023 N N . SER A 1 127 ? -33.603 6.279 28.176 1.00 91.62 127 SER A N 1
ATOM 1024 C CA . SER A 1 127 ? -32.483 6.880 27.438 1.00 91.62 127 SER A CA 1
ATOM 1025 C C . SER A 1 127 ? -32.821 8.301 26.994 1.00 91.62 127 SER A C 1
ATOM 1027 O O . SER A 1 127 ? -33.528 8.507 26.016 1.00 91.62 127 SER A O 1
ATOM 1029 N N . LYS A 1 128 ? -32.344 9.316 27.722 1.00 94.69 128 LYS A N 1
ATOM 1030 C CA . LYS A 1 128 ? -32.671 10.727 27.437 1.00 94.69 128 LYS A CA 1
ATOM 1031 C C . LYS A 1 128 ? -31.849 11.255 26.257 1.00 94.69 128 LYS A C 1
ATOM 1033 O O . LYS A 1 128 ? -30.619 11.276 26.329 1.00 94.69 128 LYS A O 1
ATOM 1038 N N . LYS A 1 129 ? -32.513 11.751 25.212 1.00 94.12 129 LYS A N 1
ATOM 1039 C CA . LYS A 1 129 ? -31.892 12.334 24.013 1.00 94.12 129 LYS A CA 1
ATOM 1040 C C . LYS A 1 129 ? -32.338 13.779 23.824 1.00 94.12 129 LYS A C 1
ATOM 1042 O O . LYS A 1 129 ? -33.525 14.070 23.912 1.00 94.12 129 LYS A O 1
ATOM 1047 N N . LEU A 1 130 ? -31.385 14.679 23.587 1.00 96.19 130 LEU A N 1
ATOM 1048 C CA . LEU A 1 130 ? -31.647 16.049 23.141 1.00 96.19 130 LEU A CA 1
ATOM 1049 C C . LEU A 1 130 ? -31.765 16.001 21.616 1.00 96.19 130 LEU A C 1
ATOM 1051 O O . LEU A 1 130 ? -30.759 15.756 20.958 1.00 96.19 130 LEU A O 1
ATOM 1055 N N . ARG A 1 131 ? -32.986 16.147 21.090 1.00 96.38 131 ARG A N 1
ATOM 1056 C CA . ARG A 1 131 ? -33.304 16.046 19.648 1.00 96.38 131 ARG A CA 1
ATOM 1057 C C . ARG A 1 131 ? -34.088 17.242 19.100 1.00 96.38 131 ARG A C 1
ATOM 1059 O O . ARG A 1 131 ? -34.176 17.377 17.889 1.00 96.38 131 ARG A O 1
ATOM 1066 N N . LEU A 1 132 ? -34.621 18.103 19.971 1.00 97.81 132 LEU A N 1
ATOM 1067 C CA . LEU A 1 132 ? -35.367 19.307 19.604 1.00 97.81 132 LEU A CA 1
ATOM 1068 C C . LEU A 1 132 ? -34.688 20.541 20.209 1.00 97.81 132 LEU A C 1
ATOM 1070 O O . LEU A 1 132 ? -34.567 20.611 21.431 1.00 97.81 132 LEU A O 1
ATOM 1074 N N . TRP A 1 133 ? -34.238 21.501 19.404 1.00 97.75 133 TRP A N 1
ATOM 1075 C CA . TRP A 1 133 ? -33.481 22.667 19.893 1.00 97.75 133 TRP A CA 1
ATOM 1076 C C . TRP A 1 133 ? -33.496 23.848 18.910 1.00 97.75 133 TRP A C 1
ATOM 1078 O O . TRP A 1 133 ? -33.959 23.718 17.781 1.00 97.75 133 TRP A O 1
ATOM 1088 N N . ASP A 1 134 ? -32.972 24.997 19.342 1.00 96.94 134 ASP A N 1
ATOM 1089 C CA . ASP A 1 134 ? -32.592 26.123 18.475 1.00 96.94 134 ASP A CA 1
ATOM 1090 C C . ASP A 1 134 ? -31.144 25.946 17.978 1.00 96.94 134 ASP A C 1
ATOM 1092 O O . ASP A 1 134 ? -30.199 25.919 18.772 1.00 96.94 134 ASP A O 1
ATOM 1096 N N . SER A 1 135 ? -30.951 25.755 16.670 1.00 94.69 135 SER A N 1
ATOM 1097 C CA . SER A 1 135 ? -29.663 25.416 16.046 1.00 94.69 135 SER A CA 1
ATOM 1098 C C . SER A 1 135 ? -28.603 26.498 16.213 1.00 94.69 135 SER A C 1
ATOM 1100 O O . SER A 1 135 ? -27.415 26.196 16.154 1.00 94.69 135 SER A O 1
ATOM 1102 N N . ARG A 1 136 ? -29.009 27.736 16.508 1.00 94.81 136 ARG A N 1
ATOM 1103 C CA . ARG A 1 136 ? -28.101 28.862 16.767 1.00 94.81 136 ARG A CA 1
ATOM 1104 C C . ARG A 1 136 ? -27.428 28.783 18.138 1.00 94.81 136 ARG A C 1
ATOM 1106 O O . ARG A 1 136 ? -26.568 29.601 18.432 1.00 94.81 136 ARG A O 1
ATOM 1113 N N . LYS A 1 137 ? -27.848 27.843 18.993 1.00 95.38 137 LYS A N 1
ATOM 1114 C CA . LYS A 1 137 ? -27.422 27.705 20.395 1.00 95.38 137 LYS A CA 1
ATOM 1115 C C . LYS A 1 137 ? -26.602 26.444 20.652 1.00 95.38 137 LYS A C 1
ATOM 1117 O O . LYS A 1 137 ? -26.500 26.008 21.798 1.00 95.38 137 LYS A O 1
ATOM 1122 N N . GLY A 1 138 ? -26.031 25.814 19.629 1.00 93.31 138 GLY A N 1
ATOM 1123 C CA . GLY A 1 138 ? -25.214 24.620 19.821 1.00 93.31 138 GLY A CA 1
ATOM 1124 C C . GLY A 1 138 ? -24.702 24.004 18.529 1.00 93.31 138 GLY A C 1
ATOM 1125 O O . GLY A 1 138 ? -24.907 24.528 17.441 1.00 93.31 138 GLY A O 1
ATOM 1126 N N . LYS A 1 139 ? -24.016 22.868 18.658 1.00 93.38 139 LYS A N 1
ATOM 1127 C CA . LYS A 1 139 ? -23.553 22.068 17.515 1.00 93.38 139 LYS A CA 1
ATOM 1128 C C . LYS A 1 139 ? -23.405 20.597 17.870 1.00 93.38 139 LYS A C 1
ATOM 1130 O O . LYS A 1 139 ? -23.184 20.252 19.037 1.00 93.38 139 LYS A O 1
ATOM 1135 N N . TRP A 1 140 ? -23.462 19.733 16.859 1.00 92.00 140 TRP A N 1
ATOM 1136 C CA . TRP A 1 140 ? -23.119 18.326 17.031 1.00 92.00 140 TRP A CA 1
ATOM 1137 C C . TRP A 1 140 ? -21.623 18.179 17.298 1.00 92.00 140 TRP A C 1
ATOM 1139 O O . TRP A 1 140 ? -20.783 18.726 16.581 1.00 92.00 140 TRP A O 1
ATOM 1149 N N . LYS A 1 141 ? -21.304 17.445 18.361 1.00 90.06 141 LYS A N 1
ATOM 1150 C CA . LYS A 1 141 ? -19.956 17.070 18.799 1.00 90.06 141 LYS A CA 1
ATOM 1151 C C . LYS A 1 141 ? -19.990 15.622 19.295 1.00 90.06 141 LYS A C 1
ATOM 1153 O O . LYS A 1 141 ? -21.037 14.985 19.295 1.00 90.06 141 LYS A O 1
ATOM 1158 N N . GLY A 1 142 ? -18.860 15.107 19.760 1.00 80.00 142 GLY A N 1
ATOM 1159 C CA . GLY A 1 142 ? -18.763 13.779 20.357 1.00 80.00 142 GLY A CA 1
ATOM 1160 C C . GLY A 1 142 ? -17.520 13.046 19.883 1.00 80.00 142 GLY A C 1
ATOM 1161 O O . GLY A 1 142 ? -16.671 13.621 19.205 1.00 80.00 142 GLY A O 1
ATOM 1162 N N . GLU A 1 143 ? -17.443 11.775 20.246 1.00 71.38 143 GLU A N 1
ATOM 1163 C CA . GLU A 1 143 ? -16.434 10.829 19.768 1.00 71.38 143 GLU A CA 1
ATOM 1164 C C . GLU A 1 143 ? -17.178 9.745 18.991 1.00 71.38 143 GLU A C 1
ATOM 1166 O O . GLU A 1 143 ? -18.251 9.341 19.430 1.00 71.38 143 GLU A O 1
ATOM 1171 N N . ASN A 1 144 ? -16.661 9.284 17.852 1.00 59.84 144 ASN A N 1
ATOM 1172 C CA . ASN A 1 144 ? -17.300 8.214 17.080 1.00 59.84 144 ASN A CA 1
ATOM 1173 C C . ASN A 1 144 ? -17.399 6.933 17.945 1.00 59.84 144 ASN A C 1
ATOM 1175 O O . ASN A 1 144 ? -16.394 6.563 18.556 1.00 59.84 144 ASN A O 1
ATOM 1179 N N . PRO A 1 145 ? -18.567 6.265 18.063 1.00 60.81 145 PRO A N 1
ATOM 1180 C CA . PRO A 1 145 ? -19.868 6.528 17.414 1.00 60.81 145 PRO A CA 1
ATOM 1181 C C . PRO A 1 145 ? -20.866 7.354 18.250 1.00 60.81 145 PRO A C 1
ATOM 1183 O O . PRO A 1 145 ? -22.025 7.513 17.885 1.00 60.81 145 PRO A O 1
ATOM 1186 N N . HIS A 1 146 ? -20.470 7.861 19.412 1.00 72.81 146 HIS A N 1
ATOM 1187 C CA . HIS A 1 146 ? -21.326 8.599 20.338 1.00 72.81 146 HIS A CA 1
ATOM 1188 C C . HIS A 1 146 ? -21.415 10.100 20.020 1.00 72.81 146 HIS A C 1
ATOM 1190 O O . HIS A 1 146 ? -20.948 10.945 20.794 1.00 72.81 146 HIS A O 1
ATOM 1196 N N . ASP A 1 147 ? -22.083 10.439 18.918 1.00 82.25 147 ASP A N 1
ATOM 1197 C CA . ASP A 1 147 ? -22.459 11.821 18.626 1.00 82.25 147 ASP A CA 1
ATOM 1198 C C . ASP A 1 147 ? -23.514 12.358 19.619 1.00 82.25 147 ASP A C 1
ATOM 1200 O O . ASP A 1 147 ? -24.392 11.640 20.114 1.00 82.25 147 ASP A O 1
ATOM 1204 N N . LYS A 1 148 ? -23.383 13.639 19.980 1.00 88.62 148 LYS A N 1
ATOM 1205 C CA . LYS A 1 148 ? -24.283 14.370 20.878 1.00 88.62 148 LYS A CA 1
ATOM 1206 C C . LYS A 1 148 ? -24.369 15.834 20.465 1.00 88.62 148 LYS A C 1
ATOM 1208 O O . LYS A 1 148 ? -23.354 16.480 20.201 1.00 88.62 148 LYS A O 1
ATOM 1213 N N . PHE A 1 149 ? -25.573 16.392 20.499 1.00 90.31 149 PHE A N 1
ATOM 1214 C CA . PHE A 1 149 ? -25.745 17.831 20.366 1.00 90.31 149 PHE A CA 1
ATOM 1215 C C . PHE A 1 149 ? -25.334 18.525 21.669 1.00 90.31 149 PHE A C 1
ATOM 1217 O O . PHE A 1 149 ? -25.865 18.215 22.740 1.00 90.31 149 PHE A O 1
ATOM 1224 N N . ILE A 1 150 ? -24.361 19.436 21.593 1.00 92.38 150 ILE A N 1
ATOM 1225 C CA . ILE A 1 150 ? -23.873 20.206 22.739 1.00 92.38 150 ILE A CA 1
ATOM 1226 C C . ILE A 1 150 ? -24.361 21.645 22.593 1.00 92.38 150 ILE A C 1
ATOM 1228 O O . ILE A 1 150 ? -23.944 22.357 21.678 1.00 92.38 150 ILE A O 1
ATOM 1232 N N . MET A 1 151 ? -25.231 22.050 23.519 1.00 93.50 151 MET A N 1
ATOM 1233 C CA . MET A 1 151 ? -25.707 23.427 23.643 1.00 93.50 151 MET A CA 1
ATOM 1234 C C . MET A 1 151 ? -24.597 24.344 24.175 1.00 93.50 151 MET A C 1
ATOM 1236 O O . MET A 1 151 ? -23.718 23.910 24.924 1.00 93.50 151 MET A O 1
ATOM 1240 N N . GLU A 1 152 ? -24.662 25.624 23.833 1.00 93.69 152 GLU A N 1
ATOM 1241 C CA . GLU A 1 152 ? -23.785 26.666 24.358 1.00 93.69 152 GLU A CA 1
ATOM 1242 C C . GLU A 1 152 ? -23.973 26.864 25.867 1.00 93.69 152 GLU A C 1
ATOM 1244 O O . GLU A 1 152 ? -25.045 26.614 26.433 1.00 93.69 152 GLU A O 1
ATOM 1249 N N . LYS A 1 153 ? -22.914 27.338 26.533 1.00 89.94 153 LYS A N 1
ATOM 1250 C CA . LYS A 1 153 ? -22.920 27.589 27.978 1.00 89.94 153 LYS A CA 1
ATOM 1251 C C . LYS A 1 153 ? -24.006 28.617 28.325 1.00 89.94 153 LYS A C 1
ATOM 1253 O O . LYS A 1 153 ? -24.067 29.676 27.716 1.00 89.94 153 LYS A O 1
ATOM 1258 N N . GLY A 1 154 ? -24.840 28.303 29.318 1.00 89.69 154 GLY A N 1
ATOM 1259 C CA . GLY A 1 154 ? -25.964 29.151 29.742 1.00 89.69 154 GLY A CA 1
ATOM 1260 C C . GLY A 1 154 ? -27.310 28.818 29.086 1.00 89.69 154 GLY A C 1
ATOM 1261 O O . GLY A 1 154 ? -28.325 29.366 29.504 1.00 89.69 154 GLY A O 1
ATOM 1262 N N . SER A 1 155 ? -27.349 27.894 28.121 1.00 94.94 155 SER A N 1
ATOM 1263 C CA . SER A 1 155 ? -28.600 27.456 27.485 1.00 94.94 155 SER A CA 1
ATOM 1264 C C . SER A 1 155 ? -29.504 26.667 28.438 1.00 94.94 155 SER A C 1
ATOM 1266 O O . SER A 1 155 ? -29.044 25.884 29.273 1.00 94.94 155 SER A O 1
ATOM 1268 N N . THR A 1 156 ? -30.815 26.810 28.262 1.00 96.56 156 THR A N 1
ATOM 1269 C CA . THR A 1 156 ? -31.840 26.142 29.067 1.00 96.56 156 THR A CA 1
ATOM 1270 C C . THR A 1 156 ? -32.392 24.894 28.374 1.00 96.56 156 THR A C 1
ATOM 1272 O O . THR A 1 156 ? -32.796 24.930 27.214 1.00 96.56 156 THR A O 1
ATOM 1275 N N . ILE A 1 157 ? -32.452 23.768 29.099 1.00 96.88 157 ILE A N 1
ATOM 1276 C CA . ILE A 1 157 ? -32.961 22.487 28.578 1.00 96.88 157 ILE A CA 1
ATOM 1277 C C . ILE A 1 157 ? -34.136 21.996 29.426 1.00 96.88 157 ILE A C 1
ATOM 1279 O O . ILE A 1 157 ? -34.035 21.940 30.652 1.00 96.88 157 ILE A O 1
ATOM 1283 N N . LYS A 1 158 ? -35.225 21.555 28.787 1.00 97.25 158 LYS A N 1
ATOM 1284 C CA . LYS A 1 158 ? -36.379 20.932 29.462 1.00 97.25 158 LYS A CA 1
ATOM 1285 C C . LYS A 1 158 ? -36.608 19.497 28.988 1.00 97.25 158 LYS A C 1
ATOM 1287 O O . LYS A 1 158 ? -36.375 19.173 27.832 1.00 97.25 158 LYS A O 1
ATOM 1292 N N . HIS A 1 159 ? -37.047 18.614 29.886 1.00 97.75 159 HIS A N 1
ATOM 1293 C CA . HIS A 1 159 ? -37.520 17.278 29.502 1.00 97.75 159 HIS A CA 1
ATOM 1294 C C . HIS A 1 159 ? -39.024 17.327 29.196 1.00 97.75 159 HIS A C 1
ATOM 1296 O O . HIS A 1 159 ? -39.768 17.979 29.935 1.00 97.75 159 HIS A O 1
ATOM 1302 N N . ILE A 1 160 ? -39.451 16.707 28.095 1.00 97.69 160 ILE A N 1
ATOM 1303 C CA . ILE A 1 160 ? -40.858 16.644 27.667 1.00 97.69 160 ILE A CA 1
ATOM 1304 C C . ILE A 1 160 ? -41.365 15.200 27.657 1.00 97.69 160 ILE A C 1
ATOM 1306 O O . ILE A 1 160 ? -40.577 14.257 27.594 1.00 97.69 160 ILE A O 1
ATOM 1310 N N . LYS A 1 161 ? -42.689 15.042 27.768 1.00 97.62 161 LYS A N 1
ATOM 1311 C CA . LYS A 1 161 ? -43.355 13.737 27.844 1.00 97.62 161 LYS A CA 1
ATOM 1312 C C . LYS A 1 161 ? -43.385 13.051 26.471 1.00 97.62 161 LYS A C 1
ATOM 1314 O O . LYS A 1 161 ? -43.317 13.718 25.442 1.00 97.62 161 LYS A O 1
ATOM 1319 N N . GLY A 1 162 ? -43.531 11.729 26.486 1.00 96.88 162 GLY A N 1
ATOM 1320 C CA . GLY A 1 162 ? -43.519 10.882 25.297 1.00 96.88 162 GLY A CA 1
ATOM 1321 C C . GLY A 1 162 ? -42.152 10.270 24.992 1.00 96.88 162 GLY A C 1
ATOM 1322 O O . GLY A 1 162 ? -41.134 10.618 25.600 1.00 96.88 162 GLY A O 1
ATOM 1323 N N . ASP A 1 163 ? -42.163 9.346 24.035 1.00 97.94 163 ASP A N 1
ATOM 1324 C CA . ASP A 1 163 ? -41.026 8.511 23.672 1.00 97.94 163 ASP A CA 1
ATOM 1325 C C . ASP A 1 163 ? -40.685 8.678 22.191 1.00 97.94 163 ASP A C 1
ATOM 1327 O O . ASP A 1 163 ? -41.558 8.729 21.323 1.00 97.94 163 ASP A O 1
ATOM 1331 N N . LEU A 1 164 ? -39.388 8.729 21.911 1.00 97.81 164 LEU A N 1
ATOM 1332 C CA . LEU A 1 164 ? -38.836 8.536 20.585 1.00 97.81 164 LEU A CA 1
ATOM 1333 C C . LEU A 1 164 ? -38.675 7.036 20.359 1.00 97.81 164 LEU A C 1
ATOM 1335 O O . LEU A 1 164 ? -37.818 6.398 20.972 1.00 97.81 164 LEU A O 1
ATOM 1339 N N . LEU A 1 165 ? -39.528 6.477 19.518 1.00 97.94 165 LEU A N 1
ATOM 1340 C CA . LEU A 1 165 ? -39.548 5.064 19.177 1.00 97.94 165 LEU A CA 1
ATOM 1341 C C . LEU A 1 165 ? -38.368 4.760 18.256 1.00 97.94 165 LEU A C 1
ATOM 1343 O O . LEU A 1 165 ? -38.280 5.336 17.179 1.00 97.94 165 LEU A O 1
ATOM 1347 N N . HIS A 1 166 ? -37.462 3.878 18.671 1.00 96.88 166 HIS A N 1
ATOM 1348 C CA . HIS A 1 166 ? -36.237 3.563 17.933 1.00 96.88 166 HIS A CA 1
ATOM 1349 C C . HIS A 1 166 ? -36.212 2.091 17.514 1.00 96.88 166 HIS A C 1
ATOM 1351 O O . HIS A 1 166 ? -36.214 1.202 18.366 1.00 96.88 166 HIS A O 1
ATOM 1357 N N . TYR A 1 167 ? -36.193 1.826 16.210 1.00 94.38 167 TYR A N 1
ATOM 1358 C CA . TYR A 1 167 ? -36.292 0.483 15.630 1.00 94.38 167 TYR A CA 1
ATOM 1359 C C . TYR A 1 167 ? -34.907 -0.096 15.322 1.00 94.38 167 TYR A C 1
ATOM 1361 O O . TYR A 1 167 ? -34.552 -0.306 14.169 1.00 94.38 167 TYR A O 1
ATOM 1369 N N . SER A 1 168 ? -34.118 -0.345 16.372 1.00 87.69 168 SER A N 1
ATOM 1370 C CA . SER A 1 168 ? -32.686 -0.638 16.225 1.00 87.69 168 SER A CA 1
ATOM 1371 C C . SER A 1 168 ? -32.359 -2.033 15.694 1.00 87.69 168 SER A C 1
ATOM 1373 O O . SER A 1 168 ? -31.394 -2.180 14.955 1.00 87.69 168 SER A O 1
ATOM 1375 N N . TYR A 1 169 ? -33.093 -3.072 16.111 1.00 90.62 169 TYR A N 1
ATOM 1376 C CA . TYR A 1 169 ? -32.729 -4.457 15.792 1.00 90.62 169 TYR A CA 1
ATOM 1377 C C . TYR A 1 169 ? -33.949 -5.311 15.463 1.00 90.62 169 TYR A C 1
ATOM 1379 O O . TYR A 1 169 ? -34.859 -5.461 16.284 1.00 90.62 169 TYR A O 1
ATOM 1387 N N . TYR A 1 170 ? -33.918 -5.926 14.281 1.00 90.44 170 TYR A N 1
ATOM 1388 C CA . TYR A 1 170 ? -34.934 -6.873 13.818 1.00 90.44 170 TYR A CA 1
ATOM 1389 C C . TYR A 1 170 ? -34.581 -8.333 14.131 1.00 90.44 170 TYR A C 1
ATOM 1391 O O . TYR A 1 170 ? -35.483 -9.159 14.241 1.00 90.44 170 TYR A O 1
ATOM 1399 N N . SER A 1 171 ? -33.297 -8.644 14.328 1.00 92.94 171 SER A N 1
ATOM 1400 C CA . SER A 1 171 ? -32.809 -9.973 14.702 1.00 92.94 171 SER A CA 1
ATOM 1401 C C . SER A 1 171 ? -31.667 -9.882 15.722 1.00 92.94 171 SER A C 1
ATOM 1403 O O . SER A 1 171 ? -31.045 -8.832 15.909 1.00 92.94 171 SER A O 1
ATOM 1405 N N . ILE A 1 172 ? -31.386 -11.004 16.392 1.00 91.44 172 ILE A N 1
ATOM 1406 C CA . ILE A 1 172 ? -30.242 -11.129 17.309 1.00 91.44 172 ILE A CA 1
ATOM 1407 C C . ILE A 1 172 ? -28.920 -11.079 16.529 1.00 91.44 172 ILE A C 1
ATOM 1409 O O . ILE A 1 172 ? -27.949 -10.506 17.017 1.00 91.44 172 ILE A O 1
ATOM 1413 N N . GLU A 1 173 ? -28.894 -11.633 15.316 1.00 91.00 173 GLU A N 1
ATOM 1414 C CA . GLU A 1 173 ? -27.729 -11.626 14.426 1.00 91.00 173 GLU A CA 1
ATOM 1415 C C . GLU A 1 173 ? -27.267 -10.198 14.121 1.00 91.00 173 GLU A C 1
ATOM 1417 O O . GLU A 1 173 ? -26.118 -9.863 14.410 1.00 91.00 173 GLU A O 1
ATOM 1422 N N . SER A 1 174 ? -28.184 -9.314 13.709 1.00 88.00 174 SER A N 1
ATOM 1423 C CA . SER A 1 174 ? -27.859 -7.903 13.462 1.00 88.00 174 SER A CA 1
ATOM 1424 C C . SER A 1 174 ? -27.301 -7.207 14.709 1.00 88.00 174 SER A C 1
ATOM 1426 O O . SER A 1 174 ? -26.434 -6.342 14.612 1.00 88.00 174 SER A O 1
ATOM 1428 N N . HIS A 1 175 ? -27.747 -7.591 15.910 1.00 92.12 175 HIS A N 1
ATOM 1429 C CA . HIS A 1 175 ? -27.189 -7.053 17.154 1.00 92.12 175 HIS A CA 1
ATOM 1430 C C . HIS A 1 175 ? -25.756 -7.536 17.416 1.00 92.12 175 HIS A C 1
ATOM 1432 O O . HIS A 1 175 ? -24.930 -6.762 17.906 1.00 92.12 175 HIS A O 1
ATOM 1438 N N . ILE A 1 176 ? -25.434 -8.788 17.086 1.00 91.06 176 ILE A N 1
ATOM 1439 C CA . ILE A 1 176 ? -24.079 -9.337 17.230 1.00 91.06 176 ILE A CA 1
ATOM 1440 C C . ILE A 1 176 ? -23.123 -8.687 16.223 1.00 91.06 176 ILE A C 1
ATOM 1442 O O . ILE A 1 176 ? -22.027 -8.273 16.606 1.00 91.06 176 ILE A O 1
ATOM 1446 N N . GLU A 1 177 ? -23.536 -8.536 14.965 1.00 89.56 177 GLU A N 1
ATOM 1447 C CA . GLU A 1 177 ? -22.750 -7.846 13.933 1.00 89.56 177 GLU A CA 1
ATOM 1448 C C . GLU A 1 177 ? -22.431 -6.408 14.350 1.00 89.56 177 GLU A C 1
ATOM 1450 O O . GLU A 1 177 ? -21.268 -5.993 14.364 1.00 89.56 177 GLU A O 1
ATOM 1455 N N . GLN A 1 178 ? -23.450 -5.679 14.812 1.00 87.38 178 GLN A N 1
ATOM 1456 C CA . GLN A 1 178 ? -23.289 -4.313 15.291 1.00 87.38 178 GLN A CA 1
ATOM 1457 C C . GLN A 1 178 ? -22.392 -4.236 16.539 1.00 87.38 178 GLN A C 1
ATOM 1459 O O . GLN A 1 178 ? -21.588 -3.313 16.682 1.00 87.38 178 GLN A O 1
ATOM 1464 N N . THR A 1 179 ? -22.484 -5.226 17.433 1.00 90.31 179 THR A N 1
ATOM 1465 C CA . THR A 1 179 ? -21.609 -5.358 18.610 1.00 90.31 179 THR A CA 1
ATOM 1466 C C . THR A 1 179 ? -20.144 -5.528 18.201 1.00 90.31 179 THR A C 1
ATOM 1468 O O . THR A 1 179 ? -19.253 -4.895 18.779 1.00 90.31 179 THR A O 1
ATOM 1471 N N . ASN A 1 180 ? -19.870 -6.352 17.188 1.00 89.19 180 ASN A N 1
ATOM 1472 C CA . ASN A 1 180 ? -18.523 -6.508 16.649 1.00 89.19 180 ASN A CA 1
ATOM 1473 C C . ASN A 1 180 ? -18.014 -5.192 16.055 1.00 89.19 180 ASN A C 1
ATOM 1475 O O . ASN A 1 180 ? -16.969 -4.717 16.496 1.00 89.19 180 ASN A O 1
ATOM 1479 N N . TYR A 1 181 ? -18.796 -4.564 15.176 1.00 84.69 181 TYR A N 1
ATOM 1480 C CA . TYR A 1 181 ? -18.449 -3.293 14.540 1.00 84.69 181 TYR A CA 1
ATOM 1481 C C . TYR A 1 181 ? -18.140 -2.177 15.555 1.00 84.69 181 TYR A C 1
ATOM 1483 O O . TYR A 1 181 ? -17.084 -1.545 15.504 1.00 84.69 181 TYR A O 1
ATOM 1491 N N . PHE A 1 182 ? -19.017 -1.953 16.540 1.00 84.56 182 PHE A N 1
ATOM 1492 C CA . PHE A 1 182 ? -18.793 -0.905 17.540 1.00 84.56 182 PHE A CA 1
ATOM 1493 C C . PHE A 1 182 ? -17.645 -1.222 18.496 1.00 84.56 182 PHE A C 1
ATOM 1495 O O . PHE A 1 182 ? -16.932 -0.309 18.917 1.00 84.56 182 PHE A O 1
ATOM 1502 N N . SER A 1 183 ? -17.432 -2.495 18.838 1.00 92.00 183 SER A N 1
ATOM 1503 C CA . SER A 1 183 ? -16.296 -2.867 19.684 1.00 92.00 183 SER A CA 1
ATOM 1504 C C . SER A 1 183 ? -14.945 -2.632 19.000 1.00 92.00 183 SER A C 1
ATOM 1506 O O . SER A 1 183 ? -13.996 -2.304 19.713 1.00 92.00 183 SER A O 1
ATOM 1508 N N . ASP A 1 184 ? -14.859 -2.718 17.664 1.00 86.31 184 ASP A N 1
ATOM 1509 C CA . ASP A 1 184 ? -13.667 -2.314 16.897 1.00 86.31 184 ASP A CA 1
ATOM 1510 C C . ASP A 1 184 ? -13.419 -0.805 17.015 1.00 86.31 184 ASP A C 1
ATOM 1512 O O . ASP A 1 184 ? -12.367 -0.388 17.500 1.00 86.31 184 ASP A O 1
ATOM 1516 N N . ILE A 1 185 ? -14.427 0.020 16.707 1.00 81.62 185 ILE A N 1
ATOM 1517 C CA . ILE A 1 185 ? -14.317 1.491 16.781 1.00 81.62 185 ILE A CA 1
ATOM 1518 C C . ILE A 1 185 ? -13.925 1.957 18.188 1.00 81.62 185 ILE A C 1
ATOM 1520 O O . ILE A 1 185 ? -13.079 2.843 18.357 1.00 81.62 185 ILE A O 1
ATOM 1524 N N . LEU A 1 186 ? -14.536 1.370 19.222 1.00 87.31 186 LEU A N 1
ATOM 1525 C CA . LEU A 1 186 ? -14.225 1.696 20.611 1.00 87.31 186 LEU A CA 1
ATOM 1526 C C . LEU A 1 186 ? -12.794 1.291 20.977 1.00 87.31 186 LEU A C 1
ATOM 1528 O O . LEU A 1 186 ? -12.116 2.057 21.665 1.00 87.31 186 LEU A O 1
ATOM 1532 N N . ALA A 1 187 ? -12.329 0.120 20.534 1.00 88.38 187 ALA A N 1
ATOM 1533 C CA . ALA A 1 187 ? -10.959 -0.323 20.766 1.00 88.38 187 ALA A CA 1
ATOM 1534 C C . ALA A 1 187 ? -9.947 0.622 20.101 1.00 88.38 187 ALA A C 1
ATOM 1536 O O . ALA A 1 187 ? -9.027 1.086 20.779 1.00 88.38 187 ALA A O 1
ATOM 1537 N N . ASP A 1 188 ? -10.162 0.989 18.838 1.00 81.38 188 ASP A N 1
ATOM 1538 C CA . ASP A 1 188 ? -9.308 1.932 18.109 1.00 81.38 188 ASP A CA 1
ATOM 1539 C C . ASP A 1 188 ? -9.284 3.308 18.774 1.00 81.38 188 ASP A C 1
ATOM 1541 O O . ASP A 1 188 ? -8.220 3.860 19.054 1.00 81.38 188 ASP A O 1
ATOM 1545 N N . THR A 1 189 ? -10.450 3.849 19.126 1.00 78.12 189 THR A N 1
ATOM 1546 C CA . THR A 1 189 ? -10.553 5.150 19.806 1.00 78.12 189 THR A CA 1
ATOM 1547 C C . THR A 1 189 ? -9.828 5.137 21.154 1.00 78.12 189 THR A C 1
ATOM 1549 O O . THR A 1 189 ? -9.132 6.088 21.520 1.00 78.12 189 THR A O 1
ATOM 1552 N N . MET A 1 190 ? -9.956 4.050 21.919 1.00 84.44 190 MET A N 1
ATOM 1553 C CA . MET A 1 190 ? -9.230 3.879 23.178 1.00 84.44 190 MET A CA 1
ATOM 1554 C C . MET A 1 190 ? -7.716 3.786 22.964 1.00 84.44 190 MET A C 1
ATOM 1556 O O . MET A 1 190 ? -6.961 4.357 23.757 1.00 84.44 190 MET A O 1
ATOM 1560 N N . TYR A 1 191 ? -7.285 3.103 21.905 1.00 81.56 191 TYR A N 1
ATOM 1561 C CA . TYR A 1 191 ? -5.884 2.972 21.526 1.00 81.56 191 TYR A CA 1
ATOM 1562 C C . TYR A 1 191 ? -5.271 4.328 21.138 1.00 81.56 191 TYR A C 1
ATOM 1564 O O . TYR A 1 191 ? -4.227 4.698 21.683 1.00 81.56 191 TYR A O 1
ATOM 1572 N N . GLN A 1 192 ? -5.960 5.120 20.305 1.00 72.25 192 GLN A N 1
ATOM 1573 C CA . GLN A 1 192 ? -5.545 6.481 19.928 1.00 72.25 192 GLN A CA 1
ATOM 1574 C C . GLN A 1 192 ? -5.426 7.407 21.147 1.00 72.25 192 GLN A C 1
ATOM 1576 O O . GLN A 1 192 ? -4.457 8.153 21.289 1.00 72.25 192 GLN A O 1
ATOM 1581 N N . ASN A 1 193 ? -6.351 7.276 22.100 1.00 73.94 193 ASN A N 1
ATOM 1582 C CA . ASN A 1 193 ? -6.327 7.994 23.378 1.00 73.94 193 ASN A CA 1
ATOM 1583 C C . ASN A 1 193 ? -5.322 7.428 24.401 1.00 73.94 193 ASN A C 1
ATOM 1585 O O . ASN A 1 193 ? -5.329 7.825 25.567 1.00 73.94 193 ASN A O 1
ATOM 1589 N N . ARG A 1 194 ? -4.463 6.486 23.995 1.00 77.50 194 ARG A N 1
ATOM 1590 C CA . ARG A 1 194 ? -3.415 5.858 24.815 1.00 77.50 194 ARG A CA 1
ATOM 1591 C C . ARG A 1 194 ? -3.920 5.168 26.093 1.00 77.50 194 ARG A C 1
ATOM 1593 O O . ARG A 1 194 ? -3.167 5.028 27.062 1.00 77.50 194 ARG A O 1
ATOM 1600 N N . LYS A 1 195 ? -5.181 4.726 26.122 1.00 82.50 195 LYS A N 1
ATOM 1601 C CA . LYS A 1 195 ? -5.766 4.050 27.291 1.00 82.50 195 LYS A CA 1
ATOM 1602 C C . LYS A 1 195 ? -5.231 2.631 27.407 1.00 82.50 195 LYS A C 1
ATOM 1604 O O . LYS A 1 195 ? -5.275 1.879 26.448 1.00 82.50 195 LYS A O 1
ATOM 1609 N N . ARG A 1 196 ? -4.808 2.216 28.602 1.00 82.44 196 ARG A N 1
ATOM 1610 C CA . ARG A 1 196 ? -4.348 0.843 28.865 1.00 82.44 196 ARG A CA 1
ATOM 1611 C C . ARG A 1 196 ? -5.296 0.110 29.798 1.00 82.44 196 ARG A C 1
ATOM 1613 O O . ARG A 1 196 ? -5.876 0.712 30.696 1.00 82.44 196 ARG A O 1
ATOM 1620 N N . VAL A 1 197 ? -5.412 -1.198 29.595 1.00 88.88 197 VAL A N 1
ATOM 1621 C CA . VAL A 1 197 ? -6.228 -2.085 30.428 1.00 88.88 197 VAL A CA 1
ATOM 1622 C C . VAL A 1 197 ? -5.418 -3.302 30.850 1.00 88.88 197 VAL A C 1
ATOM 1624 O O . VAL A 1 197 ? -4.605 -3.815 30.082 1.00 88.88 197 VAL A O 1
ATOM 1627 N N . ASN A 1 198 ? -5.612 -3.740 32.091 1.00 88.12 198 ASN A N 1
ATOM 1628 C CA . ASN A 1 198 ? -5.001 -4.954 32.621 1.00 88.12 198 ASN A CA 1
ATOM 1629 C C . ASN A 1 198 ? -5.986 -6.132 32.535 1.00 88.12 198 ASN A C 1
ATOM 1631 O O . ASN A 1 198 ? -7.154 -5.968 32.179 1.00 88.12 198 ASN A O 1
ATOM 1635 N N . PHE A 1 199 ? -5.505 -7.329 32.863 1.00 88.50 199 PHE A N 1
ATOM 1636 C CA . PHE A 1 199 ? -6.312 -8.547 32.812 1.00 88.50 199 PHE A CA 1
ATOM 1637 C C . PHE A 1 199 ? -7.560 -8.480 33.708 1.00 88.50 199 PHE A C 1
ATOM 1639 O O . PHE A 1 199 ? -8.636 -8.897 33.288 1.00 88.50 199 PHE A O 1
ATOM 1646 N N . PHE A 1 200 ? -7.445 -7.876 34.895 1.00 91.00 200 PHE A N 1
ATOM 1647 C CA . PHE A 1 200 ? -8.571 -7.709 35.814 1.00 91.00 200 PHE A CA 1
ATOM 1648 C C . PHE A 1 200 ? -9.680 -6.839 35.221 1.00 91.00 200 PHE A C 1
ATOM 1650 O O . PHE A 1 200 ? -10.844 -7.199 35.326 1.00 91.00 200 PHE A O 1
ATOM 1657 N N . ILE A 1 201 ? -9.342 -5.742 34.537 1.00 91.88 201 ILE A N 1
ATOM 1658 C CA . ILE A 1 201 ? -10.329 -4.882 33.867 1.00 91.88 201 ILE A CA 1
ATOM 1659 C C . ILE A 1 201 ? -11.067 -5.654 32.769 1.00 91.88 201 ILE A C 1
ATOM 1661 O O . ILE A 1 201 ? -12.288 -5.545 32.671 1.00 91.88 201 ILE A O 1
ATOM 1665 N N . ILE A 1 202 ? -10.342 -6.457 31.979 1.00 93.06 202 ILE A N 1
ATOM 1666 C CA . ILE A 1 202 ? -10.915 -7.255 30.882 1.00 93.06 202 ILE A CA 1
ATOM 1667 C C . ILE A 1 202 ? -11.985 -8.225 31.400 1.00 93.06 202 ILE A C 1
ATOM 1669 O O . ILE A 1 202 ? -12.988 -8.407 30.721 1.00 93.06 202 ILE A O 1
ATOM 1673 N N . LEU A 1 203 ? -11.807 -8.814 32.588 1.00 92.94 203 LEU A N 1
ATOM 1674 C CA . LEU A 1 203 ? -12.773 -9.757 33.168 1.00 92.94 203 LEU A CA 1
ATOM 1675 C C . LEU A 1 203 ? -13.836 -9.088 34.050 1.00 92.94 203 LEU A C 1
ATOM 1677 O O . LEU A 1 203 ? -15.023 -9.385 33.927 1.00 92.94 203 LEU A O 1
ATOM 1681 N N . ALA A 1 204 ? -13.439 -8.167 34.928 1.00 94.44 204 ALA A N 1
ATOM 1682 C CA . ALA A 1 204 ? -14.332 -7.589 35.927 1.00 94.44 204 ALA A CA 1
ATOM 1683 C C . ALA A 1 204 ? -15.362 -6.629 35.317 1.00 94.44 204 ALA A C 1
ATOM 1685 O O . ALA A 1 204 ? -16.518 -6.627 35.734 1.00 94.44 204 ALA A O 1
ATOM 1686 N N . HIS A 1 205 ? -14.989 -5.822 34.316 1.00 94.88 205 HIS A N 1
ATOM 1687 C CA . HIS A 1 205 ? -15.921 -4.851 33.730 1.00 94.88 205 HIS A CA 1
ATOM 1688 C C . HIS A 1 205 ? -17.098 -5.490 32.977 1.00 94.88 205 HIS A C 1
ATOM 1690 O O . HIS A 1 205 ? -18.216 -4.995 33.140 1.00 94.88 205 HIS A O 1
ATOM 1696 N N . PRO A 1 206 ? -16.913 -6.544 32.157 1.00 96.06 206 PRO A N 1
ATOM 1697 C CA . PRO A 1 206 ? -18.031 -7.274 31.561 1.00 96.06 206 PRO A CA 1
ATOM 1698 C C . PRO A 1 206 ? -18.970 -7.870 32.611 1.00 96.06 206 PRO A C 1
ATOM 1700 O O . PRO A 1 206 ? -20.183 -7.672 32.513 1.00 96.06 206 PRO A O 1
ATOM 1703 N N . LEU A 1 207 ? -18.424 -8.529 33.640 1.00 96.19 207 LEU A N 1
ATOM 1704 C CA . LEU A 1 207 ? -19.212 -9.125 34.726 1.00 96.19 207 LEU A CA 1
ATOM 1705 C C . LEU A 1 207 ? -19.998 -8.060 35.494 1.00 96.19 207 LEU A C 1
ATOM 1707 O O . LEU A 1 207 ? -21.199 -8.200 35.713 1.00 96.19 207 LEU A O 1
ATOM 1711 N N . TRP A 1 208 ? -19.348 -6.943 35.822 1.00 96.62 208 TRP A N 1
ATOM 1712 C CA . TRP A 1 208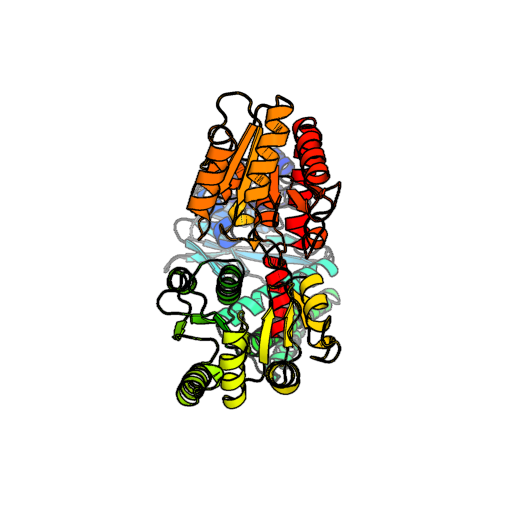 ? -20.006 -5.808 36.457 1.00 96.62 208 TRP A CA 1
ATOM 1713 C C . TRP A 1 208 ? -21.076 -5.177 35.561 1.00 96.62 208 TRP A C 1
ATOM 1715 O O . TRP A 1 208 ? -22.153 -4.841 36.047 1.00 96.62 208 TRP A O 1
ATOM 1725 N N . ARG A 1 209 ? -20.827 -5.029 34.249 1.00 95.75 209 ARG A N 1
ATOM 1726 C CA . ARG A 1 209 ? -21.839 -4.519 33.307 1.00 95.75 209 ARG A CA 1
ATOM 1727 C C . ARG A 1 209 ? -23.054 -5.435 33.276 1.00 95.75 209 ARG A C 1
ATOM 1729 O O . ARG A 1 209 ? -24.162 -4.913 33.319 1.00 95.75 209 ARG A O 1
ATOM 1736 N N . PHE A 1 210 ? -22.846 -6.752 33.251 1.00 97.44 210 PHE A N 1
ATOM 1737 C CA . PHE A 1 210 ? -23.935 -7.721 33.323 1.00 97.44 210 PHE A CA 1
ATOM 1738 C C . PHE A 1 210 ? -24.727 -7.556 34.622 1.00 97.44 210 PHE A C 1
ATOM 1740 O O . PHE A 1 210 ? -25.927 -7.306 34.577 1.00 97.44 210 PHE A O 1
ATOM 1747 N N . PHE A 1 211 ? -24.052 -7.607 35.774 1.00 97.25 211 PHE A N 1
ATOM 1748 C CA . PHE A 1 211 ? -24.700 -7.496 37.081 1.00 97.25 211 PHE A CA 1
ATOM 1749 C C . PHE A 1 211 ? -25.497 -6.193 37.226 1.00 97.25 211 PHE A C 1
ATOM 1751 O O . PHE A 1 211 ? -26.670 -6.197 37.601 1.00 97.25 211 PHE A O 1
ATOM 1758 N N . ARG A 1 212 ? -24.879 -5.066 36.862 1.00 96.69 212 ARG A N 1
ATOM 1759 C CA . ARG A 1 212 ? -25.505 -3.746 36.912 1.00 96.69 212 ARG A CA 1
ATOM 1760 C C . ARG A 1 212 ? -26.706 -3.650 35.974 1.00 96.69 212 ARG A C 1
ATOM 1762 O O . ARG A 1 212 ? -27.743 -3.145 36.385 1.00 96.69 212 ARG A O 1
ATOM 1769 N N . ASP A 1 213 ? -26.570 -4.056 34.715 1.00 95.94 213 ASP A N 1
ATOM 1770 C CA . ASP A 1 213 ? -27.640 -3.862 33.732 1.00 95.94 213 ASP A CA 1
ATOM 1771 C C . ASP A 1 213 ? -28.793 -4.858 33.943 1.00 95.94 213 ASP A C 1
ATOM 1773 O O . ASP A 1 213 ? -29.950 -4.483 33.764 1.00 95.94 213 ASP A O 1
ATOM 1777 N N . PHE A 1 214 ? -28.504 -6.078 34.407 1.00 97.31 214 PHE A N 1
ATOM 1778 C CA . PHE A 1 214 ? -29.523 -7.096 34.641 1.00 97.31 214 PHE A CA 1
ATOM 1779 C C . PHE A 1 214 ? -30.231 -6.897 35.982 1.00 97.31 214 PHE A C 1
ATOM 1781 O O . PHE A 1 214 ? -31.450 -6.773 35.995 1.00 97.31 214 PHE A O 1
ATOM 1788 N N . PHE A 1 215 ? -29.494 -6.806 37.096 1.00 96.38 215 PHE A N 1
ATOM 1789 C CA . PHE A 1 215 ? -30.082 -6.755 38.441 1.00 96.38 215 PHE A CA 1
ATOM 1790 C C . PHE A 1 215 ? -30.341 -5.328 38.925 1.00 96.38 215 PHE A C 1
ATOM 1792 O O . PHE A 1 215 ? -31.460 -5.017 39.312 1.00 96.38 215 PHE A O 1
ATOM 1799 N N . ILE A 1 216 ? -29.345 -4.433 38.873 1.00 95.69 216 ILE A N 1
ATOM 1800 C CA . ILE A 1 216 ? -29.499 -3.069 39.425 1.00 95.69 216 ILE A CA 1
ATOM 1801 C C . ILE A 1 216 ? -30.448 -2.231 38.563 1.00 95.69 216 ILE A C 1
ATOM 1803 O O . ILE A 1 216 ? -31.294 -1.508 39.080 1.00 95.69 216 ILE A O 1
ATOM 1807 N N . LYS A 1 217 ? -30.322 -2.326 37.237 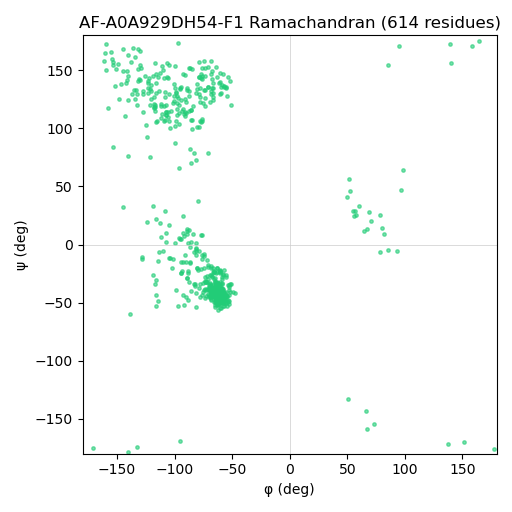1.00 94.62 217 LYS A N 1
ATOM 1808 C CA . LYS A 1 217 ? -31.210 -1.637 36.290 1.00 94.62 217 LYS A CA 1
ATOM 1809 C C . LYS A 1 217 ? -32.446 -2.454 35.920 1.00 94.62 217 LYS A C 1
ATOM 1811 O O . LYS A 1 217 ? -33.154 -2.081 34.988 1.00 94.62 217 LYS A O 1
ATOM 1816 N N . LEU A 1 218 ? -32.703 -3.542 36.647 1.00 97.19 218 LEU A N 1
ATOM 1817 C CA . LEU A 1 218 ? -33.906 -4.361 36.517 1.00 97.19 218 LEU A CA 1
ATOM 1818 C C . LEU A 1 218 ? -34.138 -4.907 35.097 1.00 97.19 218 LEU A C 1
ATOM 1820 O O . LEU A 1 218 ? -35.277 -5.141 34.707 1.00 97.19 218 LEU A O 1
ATOM 1824 N N . GLY A 1 219 ? -33.079 -5.123 34.308 1.00 95.62 219 GLY A N 1
ATOM 1825 C CA . GLY A 1 219 ? -33.182 -5.697 32.964 1.00 95.62 219 GLY A CA 1
ATOM 1826 C C . GLY A 1 219 ? -33.897 -7.052 32.939 1.00 95.62 219 GLY A C 1
ATOM 1827 O O . GLY A 1 219 ? -34.544 -7.378 31.948 1.00 95.62 219 GLY A O 1
ATOM 1828 N N . PHE A 1 220 ? -33.869 -7.811 34.041 1.00 96.56 220 PHE A N 1
ATOM 1829 C CA . PHE A 1 220 ? -34.628 -9.060 34.171 1.00 96.56 220 PHE A CA 1
ATOM 1830 C C . PHE A 1 220 ? -36.153 -8.880 34.044 1.00 96.56 220 PHE A C 1
ATOM 1832 O O . PHE A 1 220 ? -36.836 -9.832 33.672 1.00 96.56 220 PHE A O 1
ATOM 1839 N N . LEU A 1 221 ? -36.698 -7.680 34.291 1.00 97.25 221 LEU A N 1
ATOM 1840 C CA . LEU A 1 221 ? -38.129 -7.391 34.122 1.00 97.25 221 LEU A CA 1
ATOM 1841 C C . LEU A 1 221 ? -38.570 -7.418 32.651 1.00 97.25 221 LEU A C 1
ATOM 1843 O O . LEU A 1 221 ? -39.743 -7.644 32.365 1.00 97.25 221 LEU A O 1
ATOM 1847 N N . ASP A 1 222 ? -37.637 -7.276 31.705 1.00 95.75 222 ASP A N 1
ATOM 1848 C CA . ASP A 1 222 ? -37.906 -7.485 30.279 1.00 95.75 222 ASP A CA 1
ATOM 1849 C C . ASP A 1 222 ? -37.805 -8.977 29.874 1.00 95.75 222 ASP A C 1
ATOM 1851 O O . ASP A 1 222 ? -37.873 -9.315 28.685 1.00 95.75 222 ASP A O 1
ATOM 1855 N N . GLY A 1 223 ? -37.688 -9.891 30.845 1.00 95.25 223 GLY A N 1
ATOM 1856 C CA . GLY A 1 223 ? -37.664 -11.342 30.662 1.00 95.25 223 GLY A CA 1
ATOM 1857 C C . GLY A 1 223 ? -36.432 -11.830 29.899 1.00 95.25 223 GLY A C 1
ATOM 1858 O O . GLY A 1 223 ? -35.333 -11.287 30.032 1.00 95.25 223 GLY A O 1
ATOM 1859 N N . PHE A 1 224 ? -36.616 -12.848 29.054 1.00 94.56 224 PHE A N 1
ATOM 1860 C CA . PHE A 1 224 ? -35.523 -13.430 28.266 1.00 94.56 224 PHE A CA 1
ATOM 1861 C C . PHE A 1 224 ? -34.859 -12.412 27.323 1.00 94.56 224 PHE A C 1
ATOM 1863 O O . PHE A 1 224 ? -33.644 -12.420 27.141 1.00 94.56 224 PHE A O 1
ATOM 1870 N N . THR A 1 225 ? -35.632 -11.465 26.786 1.00 94.62 225 THR A N 1
ATOM 1871 C CA . THR A 1 225 ? -35.105 -10.375 25.956 1.00 94.62 225 THR A CA 1
ATOM 1872 C C . THR A 1 225 ? -34.127 -9.488 26.728 1.00 94.62 225 THR A C 1
ATOM 1874 O O . THR A 1 225 ? -33.068 -9.140 26.207 1.00 94.62 225 THR A O 1
ATOM 1877 N N . GLY A 1 226 ? -34.445 -9.168 27.986 1.00 95.31 226 GLY A N 1
ATOM 1878 C CA . GLY A 1 226 ? -33.555 -8.407 28.862 1.00 95.31 226 GLY A CA 1
ATOM 1879 C C . GLY A 1 226 ? -32.256 -9.151 29.181 1.00 95.31 226 GLY A C 1
ATOM 1880 O O . GLY A 1 226 ? -31.187 -8.534 29.235 1.00 95.31 226 GLY A O 1
ATOM 1881 N N . LEU A 1 227 ? -32.321 -10.483 29.307 1.00 96.00 227 LEU A N 1
ATOM 1882 C CA . LEU A 1 227 ? -31.136 -11.330 29.453 1.00 96.00 227 LEU A CA 1
ATOM 1883 C C . LEU A 1 227 ? -30.248 -11.258 28.204 1.00 96.00 227 LEU A C 1
ATOM 1885 O O . LEU A 1 227 ? -29.070 -10.930 28.333 1.00 96.00 227 LEU A O 1
ATOM 1889 N N . ILE A 1 228 ? -30.805 -11.477 27.005 1.00 94.81 228 ILE A N 1
ATOM 1890 C CA . ILE A 1 228 ? -30.057 -11.423 25.733 1.00 94.81 228 ILE A CA 1
ATOM 1891 C C . ILE A 1 228 ? -29.344 -10.076 25.574 1.00 94.81 228 ILE A C 1
ATOM 1893 O O . ILE A 1 228 ? -28.141 -10.028 25.315 1.00 94.81 228 ILE A O 1
ATOM 1897 N N . ILE A 1 229 ? -30.070 -8.971 25.768 1.00 95.06 229 ILE A N 1
ATOM 1898 C CA . ILE A 1 229 ? -29.516 -7.617 25.634 1.00 95.06 229 ILE A CA 1
ATOM 1899 C C . ILE A 1 229 ? -28.341 -7.403 26.591 1.00 95.06 229 ILE A C 1
ATOM 1901 O O . ILE A 1 229 ? -27.321 -6.814 26.215 1.00 95.06 229 ILE A O 1
ATOM 1905 N N . THR A 1 230 ? -28.478 -7.883 27.827 1.00 95.75 230 THR A N 1
ATOM 1906 C CA . THR A 1 230 ? -27.464 -7.702 28.867 1.00 95.75 230 THR A CA 1
ATOM 1907 C C . THR A 1 230 ? -26.237 -8.583 28.629 1.00 95.75 230 THR A C 1
ATOM 1909 O O . THR A 1 230 ? -25.114 -8.107 28.810 1.00 95.75 230 THR A O 1
ATOM 1912 N N . VAL A 1 231 ? -26.424 -9.817 28.148 1.00 95.69 231 VAL A N 1
ATOM 1913 C CA . VAL A 1 231 ? -25.330 -10.700 27.706 1.00 95.69 231 VAL A CA 1
ATOM 1914 C C . VAL A 1 231 ? -24.554 -10.056 26.562 1.00 95.69 231 VAL A C 1
ATOM 1916 O O . VAL A 1 231 ? -23.342 -9.887 26.680 1.00 95.69 231 VAL A O 1
ATOM 1919 N N . ASN A 1 232 ? -25.233 -9.601 25.507 1.00 93.75 232 ASN A N 1
ATOM 1920 C CA . ASN A 1 232 ? -24.574 -8.963 24.362 1.00 93.75 232 ASN A CA 1
ATOM 1921 C C . ASN A 1 232 ? -23.862 -7.664 24.765 1.00 93.75 232 ASN A C 1
ATOM 1923 O O . ASN A 1 232 ? -22.715 -7.439 24.393 1.00 93.75 232 ASN A O 1
ATOM 1927 N N . SER A 1 233 ? -24.483 -6.851 25.624 1.00 93.00 233 SER A N 1
ATOM 1928 C CA . SER A 1 233 ? -23.859 -5.651 26.197 1.00 93.00 233 SER A CA 1
ATOM 1929 C C . SER A 1 233 ? -22.601 -5.976 27.016 1.00 93.00 233 SER A C 1
ATOM 1931 O O . SER A 1 233 ? -21.603 -5.253 26.967 1.00 93.00 233 SER A O 1
ATOM 1933 N N . SER A 1 234 ? -22.626 -7.051 27.804 1.00 95.31 234 SER A N 1
ATOM 1934 C CA . SER A 1 234 ? -21.454 -7.524 28.545 1.00 95.31 234 SER A CA 1
ATOM 1935 C C . SER A 1 234 ? -20.356 -7.999 27.589 1.00 95.31 234 SER A C 1
ATOM 1937 O O . SER A 1 234 ? -19.201 -7.582 27.722 1.00 95.31 234 SER A O 1
ATOM 1939 N N . HIS A 1 235 ? -20.733 -8.771 26.568 1.00 95.25 235 HIS A N 1
ATOM 1940 C CA . HIS A 1 235 ? -19.833 -9.273 25.538 1.00 95.25 235 HIS A CA 1
ATOM 1941 C C . HIS A 1 235 ? -19.165 -8.142 24.745 1.00 95.25 235 HIS A C 1
ATOM 1943 O O . HIS A 1 235 ? -17.950 -8.153 24.587 1.00 95.25 235 HIS A O 1
ATOM 1949 N N . GLU A 1 236 ? -19.898 -7.096 24.360 1.00 94.56 236 GLU A N 1
ATOM 1950 C CA . GLU A 1 236 ? -19.350 -5.882 23.738 1.00 94.56 236 GLU A CA 1
ATOM 1951 C C . GLU A 1 236 ? -18.245 -5.242 24.601 1.00 94.56 236 GLU A C 1
ATOM 1953 O O . GLU A 1 236 ? -17.183 -4.852 24.106 1.00 94.56 236 GLU A O 1
ATOM 1958 N N . THR A 1 237 ? -18.467 -5.149 25.921 1.00 94.31 237 THR A N 1
ATOM 1959 C CA . THR A 1 237 ? -17.454 -4.628 26.854 1.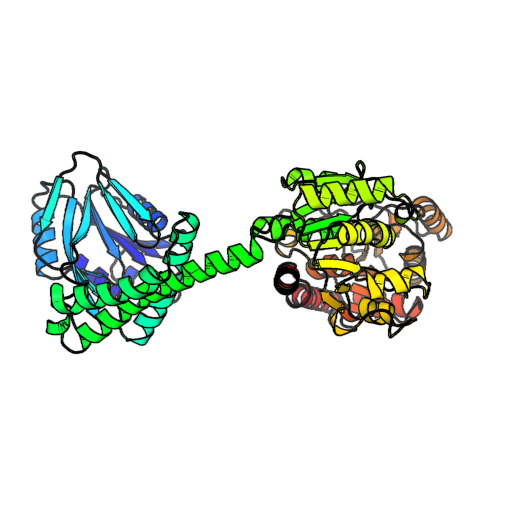00 94.31 237 THR A CA 1
ATOM 1960 C C . THR A 1 237 ? -16.225 -5.520 26.909 1.00 94.31 237 THR A C 1
ATOM 1962 O O . THR A 1 237 ? -15.115 -5.005 27.017 1.00 94.31 237 THR A O 1
ATOM 1965 N N . PHE A 1 238 ? -16.405 -6.835 26.850 1.00 96.31 238 PHE A N 1
ATOM 1966 C CA . PHE A 1 238 ? -15.287 -7.767 26.797 1.00 96.31 238 PHE A CA 1
ATOM 1967 C C . PHE A 1 238 ? -14.505 -7.599 25.486 1.00 96.31 238 PHE A C 1
ATOM 1969 O O . PHE A 1 238 ? -13.289 -7.395 25.516 1.00 96.31 238 PHE A O 1
ATOM 1976 N N . LEU A 1 239 ? -15.213 -7.586 24.351 1.00 95.62 239 LEU A N 1
ATOM 1977 C CA . LEU A 1 239 ? -14.640 -7.457 23.016 1.00 95.62 239 LEU A CA 1
ATOM 1978 C C . LEU A 1 239 ? -13.826 -6.174 22.856 1.00 95.62 239 LEU A C 1
ATOM 1980 O O . LEU A 1 239 ? -12.675 -6.245 22.438 1.00 95.62 239 LEU A O 1
ATOM 1984 N N . LYS A 1 240 ? -14.345 -5.004 23.249 1.00 94.31 240 LYS A N 1
ATOM 1985 C CA . LYS A 1 240 ? -13.575 -3.754 23.098 1.00 94.31 240 LYS A CA 1
ATOM 1986 C C . LYS A 1 240 ? -12.256 -3.783 23.883 1.00 94.31 240 LYS A C 1
ATOM 1988 O O . LYS A 1 240 ? -11.250 -3.255 23.419 1.00 94.31 240 LYS A O 1
ATOM 1993 N N . TYR A 1 241 ? -12.226 -4.412 25.064 1.00 95.06 241 TYR A N 1
ATOM 1994 C CA . TYR A 1 241 ? -11.007 -4.484 25.872 1.00 95.06 241 TYR A CA 1
ATOM 1995 C C . TYR A 1 241 ? -10.028 -5.547 25.368 1.00 95.06 241 TYR A C 1
ATOM 1997 O O . TYR A 1 241 ? -8.819 -5.302 25.393 1.00 95.06 241 TYR A O 1
ATOM 2005 N N . ILE A 1 242 ? -10.507 -6.703 24.890 1.00 94.06 242 ILE A N 1
ATOM 2006 C CA . ILE A 1 242 ? -9.622 -7.717 24.301 1.00 94.06 242 ILE A CA 1
ATOM 2007 C C . ILE A 1 242 ? -9.050 -7.237 22.962 1.00 94.06 242 ILE A C 1
ATOM 2009 O O . ILE A 1 242 ? -7.854 -7.393 22.728 1.00 94.06 242 ILE A O 1
ATOM 2013 N N . LYS A 1 243 ? -9.859 -6.560 22.137 1.00 93.69 243 LYS A N 1
ATOM 2014 C CA . LYS A 1 243 ? -9.424 -5.917 20.891 1.00 93.69 243 LYS A CA 1
ATOM 2015 C C . LYS A 1 243 ? -8.402 -4.815 21.169 1.00 93.69 243 LYS A C 1
ATOM 2017 O O . LYS A 1 243 ? -7.337 -4.832 20.570 1.00 93.69 243 LYS A O 1
ATOM 2022 N N . LEU A 1 244 ? -8.622 -3.954 22.170 1.00 91.25 244 LEU A N 1
ATOM 2023 C CA . LEU A 1 244 ? -7.622 -2.970 22.615 1.00 91.25 244 LEU A CA 1
ATOM 2024 C C . LEU A 1 244 ? -6.306 -3.627 23.062 1.00 91.25 244 LEU A C 1
ATOM 2026 O O . LEU A 1 244 ? -5.219 -3.150 22.737 1.00 91.25 244 LEU A O 1
ATOM 2030 N N . ARG A 1 245 ? -6.384 -4.730 23.817 1.00 88.50 245 ARG A N 1
ATOM 2031 C CA . ARG A 1 245 ? -5.196 -5.499 24.211 1.00 88.50 245 ARG A CA 1
ATOM 2032 C C . ARG A 1 245 ? -4.475 -6.064 22.988 1.00 88.50 245 ARG A C 1
ATOM 2034 O O . ARG A 1 245 ? -3.246 -6.034 22.980 1.00 88.50 245 ARG A O 1
ATOM 2041 N N . ASN A 1 246 ? -5.209 -6.555 21.991 1.00 86.06 246 ASN A N 1
ATOM 2042 C CA . ASN A 1 246 ? -4.639 -7.015 20.729 1.00 86.06 246 ASN A CA 1
ATOM 2043 C C . ASN A 1 246 ? -3.989 -5.857 19.975 1.00 86.06 246 ASN A C 1
ATOM 2045 O O . ASN A 1 246 ? -2.820 -5.983 19.673 1.00 86.06 246 ASN A O 1
ATOM 2049 N N . LEU A 1 247 ? -4.627 -4.692 19.839 1.00 80.94 247 LEU A N 1
ATOM 2050 C CA . LEU A 1 247 ? -4.012 -3.500 19.237 1.00 80.94 247 LEU A CA 1
ATOM 2051 C C . LEU A 1 247 ? -2.700 -3.102 19.924 1.00 80.94 247 LEU A C 1
ATOM 2053 O O . LEU A 1 247 ? -1.727 -2.774 19.257 1.00 80.94 247 LEU A O 1
ATOM 2057 N N . TYR A 1 248 ? -2.617 -3.174 21.257 1.00 75.50 248 TYR A N 1
ATOM 2058 C CA . TYR A 1 248 ? -1.349 -2.949 21.961 1.00 75.50 248 TYR A CA 1
ATOM 2059 C C . TYR A 1 248 ? -0.347 -4.086 21.813 1.00 75.50 248 TYR A C 1
ATOM 2061 O O . TYR A 1 248 ? 0.853 -3.831 21.877 1.00 75.50 248 TYR A O 1
ATOM 2069 N N . ARG A 1 249 ? -0.803 -5.334 21.690 1.00 69.75 249 ARG A N 1
ATOM 2070 C CA . ARG A 1 249 ? 0.064 -6.484 21.429 1.00 69.75 249 ARG A CA 1
ATOM 2071 C C . ARG A 1 249 ? 0.640 -6.377 20.026 1.00 69.75 249 ARG A C 1
ATOM 2073 O O . ARG A 1 249 ? 1.846 -6.485 19.896 1.00 69.75 249 ARG A O 1
ATOM 2080 N N . ASP A 1 250 ? -0.194 -6.080 19.047 1.00 59.94 250 ASP A N 1
ATOM 2081 C CA . ASP A 1 250 ? 0.150 -5.854 17.655 1.00 59.94 250 ASP A CA 1
ATOM 2082 C C . ASP A 1 250 ? 1.043 -4.614 17.575 1.00 59.94 250 ASP A C 1
ATOM 2084 O O . ASP A 1 250 ? 2.156 -4.718 17.111 1.00 59.94 250 ASP A O 1
ATOM 2088 N N . TYR A 1 251 ? 0.748 -3.490 18.232 1.00 57.25 251 TYR A N 1
ATOM 2089 C CA . TYR A 1 251 ? 1.724 -2.394 18.353 1.00 57.25 251 TYR A CA 1
ATOM 2090 C C . TYR A 1 251 ? 3.023 -2.794 19.075 1.00 57.25 251 TYR A C 1
ATOM 2092 O O . TYR A 1 251 ? 4.092 -2.278 18.783 1.00 57.25 251 TYR A O 1
ATOM 2100 N N . LYS A 1 252 ? 2.991 -3.705 20.044 1.00 49.22 252 LYS A N 1
ATOM 2101 C CA . LYS A 1 252 ? 4.210 -4.189 20.710 1.00 49.22 252 LYS A CA 1
ATOM 2102 C C . LYS A 1 252 ? 4.983 -5.189 19.839 1.00 49.22 252 LYS A C 1
ATOM 2104 O O . LYS A 1 252 ? 6.176 -5.360 20.078 1.00 49.22 252 LYS A O 1
ATOM 2109 N N . LEU A 1 253 ? 4.328 -5.824 18.870 1.00 45.94 253 LEU A N 1
ATOM 2110 C CA . LEU A 1 253 ? 4.909 -6.701 17.854 1.00 45.94 253 LEU A CA 1
ATOM 2111 C C . LEU A 1 253 ? 5.418 -5.882 16.646 1.00 45.94 253 LEU A C 1
ATOM 2113 O O . LEU A 1 253 ? 6.521 -6.118 16.174 1.00 45.94 253 LEU A O 1
ATOM 2117 N N . HIS A 1 254 ? 4.680 -4.856 16.218 1.00 47.16 254 HIS A N 1
ATOM 2118 C CA . HIS A 1 254 ? 4.898 -4.041 15.015 1.00 47.16 254 HIS A CA 1
ATOM 2119 C C . HIS A 1 254 ? 5.601 -2.704 15.301 1.00 47.16 254 HIS A C 1
ATOM 2121 O O . HIS A 1 254 ? 6.490 -2.295 14.563 1.00 47.16 254 HIS A O 1
ATOM 2127 N N . GLY A 1 255 ? 5.270 -2.037 16.407 1.00 46.75 255 GLY A N 1
ATOM 2128 C CA . GLY A 1 255 ? 5.894 -0.797 16.896 1.00 46.75 255 GLY A CA 1
ATOM 2129 C C . GLY A 1 255 ? 7.207 -1.010 17.659 1.00 46.75 255 GLY A C 1
ATOM 2130 O O . GLY A 1 255 ? 7.816 -0.041 18.117 1.00 46.75 255 GLY A O 1
ATOM 2131 N N . LYS A 1 256 ? 7.665 -2.263 17.791 1.00 51.91 256 LYS A N 1
ATOM 2132 C CA . LYS A 1 256 ? 9.030 -2.576 18.232 1.00 51.91 256 LYS A CA 1
ATOM 2133 C C . LYS A 1 256 ? 10.034 -2.628 17.090 1.00 51.91 256 LYS A C 1
ATOM 2135 O O . LYS A 1 256 ? 11.164 -2.241 17.329 1.00 51.91 256 LYS A O 1
ATOM 2140 N N . ASN A 1 257 ? 9.648 -3.038 15.883 1.00 66.25 257 ASN A N 1
ATOM 2141 C CA . ASN A 1 257 ? 10.630 -3.350 14.850 1.00 66.25 257 ASN A CA 1
ATOM 2142 C C . ASN A 1 257 ? 11.125 -2.075 14.165 1.00 66.25 257 ASN A C 1
ATOM 2144 O O . ASN A 1 257 ? 10.471 -1.519 13.279 1.00 66.25 257 ASN A O 1
ATOM 2148 N N . ARG A 1 258 ? 12.313 -1.611 14.557 1.00 87.69 258 ARG A N 1
ATOM 2149 C CA . ARG A 1 258 ? 13.030 -0.584 13.795 1.00 87.69 258 ARG A CA 1
ATOM 2150 C C . ARG A 1 258 ? 13.650 -1.249 12.568 1.00 87.69 258 ARG A C 1
ATOM 2152 O O . ARG A 1 258 ? 14.618 -2.005 12.683 1.00 87.69 258 ARG A O 1
ATOM 2159 N N . VAL A 1 259 ? 13.069 -0.993 11.395 1.00 93.75 259 VAL A N 1
ATOM 2160 C CA . VAL A 1 259 ? 13.486 -1.625 10.133 1.00 93.75 259 VAL A CA 1
ATOM 2161 C C . VAL A 1 259 ? 14.493 -0.737 9.410 1.00 93.75 259 VAL A C 1
ATOM 2163 O O . VAL A 1 259 ? 14.171 0.360 8.961 1.00 93.75 259 VAL A O 1
ATOM 2166 N N . CYS A 1 260 ? 15.721 -1.222 9.267 1.00 96.50 260 CYS A N 1
ATOM 2167 C CA . CYS A 1 260 ? 16.786 -0.564 8.529 1.00 96.50 260 CYS A CA 1
ATOM 2168 C C . CYS A 1 260 ? 16.793 -0.997 7.061 1.00 96.50 260 CYS A C 1
ATOM 2170 O O . CYS A 1 260 ? 17.114 -2.138 6.733 1.00 96.50 260 CYS A O 1
ATOM 2172 N N . PHE A 1 261 ? 16.487 -0.064 6.167 1.00 97.19 261 PHE A N 1
ATOM 2173 C CA . PHE A 1 261 ? 16.618 -0.218 4.723 1.00 97.19 261 PHE A CA 1
ATOM 2174 C C . PHE A 1 261 ? 18.004 0.270 4.294 1.00 97.19 261 PHE A C 1
ATOM 2176 O O . PHE A 1 261 ? 18.297 1.462 4.345 1.00 97.19 261 PHE A O 1
ATOM 2183 N N . PHE A 1 262 ? 18.880 -0.638 3.871 1.00 97.44 262 PHE A N 1
ATOM 2184 C CA . PHE A 1 262 ? 20.267 -0.324 3.533 1.00 97.44 262 PHE A CA 1
ATOM 2185 C C . PHE A 1 262 ? 20.489 -0.427 2.020 1.00 97.44 262 PHE A C 1
ATOM 2187 O O . PHE A 1 262 ? 20.584 -1.524 1.457 1.00 97.44 262 PHE A O 1
ATOM 2194 N N . ASN A 1 263 ? 20.621 0.728 1.362 1.00 96.00 263 ASN A N 1
ATOM 2195 C CA . ASN A 1 263 ? 20.913 0.809 -0.065 1.00 96.00 263 ASN A CA 1
ATOM 2196 C C . ASN A 1 263 ? 21.855 1.985 -0.370 1.00 96.00 263 ASN A C 1
ATOM 2198 O O . ASN A 1 263 ? 21.474 3.152 -0.293 1.00 96.00 263 ASN A O 1
ATOM 2202 N N . SER A 1 264 ? 23.091 1.666 -0.754 1.00 94.00 264 SER A N 1
ATOM 2203 C CA . SER A 1 264 ? 24.140 2.650 -1.036 1.00 94.00 264 SER A CA 1
ATOM 2204 C C . SER A 1 264 ? 24.279 3.039 -2.518 1.00 94.00 264 SER A C 1
ATOM 2206 O O . SER A 1 264 ? 25.188 3.806 -2.862 1.00 94.00 264 SER A O 1
ATOM 2208 N N . THR A 1 265 ? 23.404 2.555 -3.409 1.00 91.38 265 THR A N 1
ATOM 2209 C CA . THR A 1 265 ? 23.423 2.924 -4.832 1.00 91.38 265 THR A CA 1
ATOM 2210 C C . THR A 1 265 ? 23.251 4.434 -5.001 1.00 91.38 265 THR A C 1
ATOM 2212 O O . THR A 1 265 ? 22.415 5.058 -4.352 1.00 91.38 265 THR A O 1
ATOM 2215 N N . ARG A 1 266 ? 24.028 5.045 -5.905 1.00 89.75 266 ARG A N 1
ATOM 2216 C CA . ARG A 1 266 ? 23.895 6.478 -6.221 1.00 89.75 266 ARG A CA 1
ATOM 2217 C C . ARG A 1 266 ? 22.770 6.774 -7.215 1.00 89.75 266 ARG A C 1
ATOM 2219 O O . ARG A 1 266 ? 22.050 7.748 -7.033 1.00 89.75 266 ARG A O 1
ATOM 2226 N N . SER A 1 267 ? 22.636 5.952 -8.255 1.00 86.25 267 SER A N 1
ATOM 2227 C CA . SER A 1 267 ? 21.636 6.131 -9.312 1.00 86.25 267 SER A CA 1
ATOM 2228 C C . SER A 1 267 ? 20.246 5.667 -8.888 1.00 86.25 267 SER A C 1
ATOM 2230 O O . SER A 1 267 ? 20.119 4.775 -8.055 1.00 86.25 267 SER A O 1
ATOM 2232 N N . TRP A 1 268 ? 19.215 6.194 -9.544 1.00 86.56 268 TRP A N 1
ATOM 2233 C CA . TRP A 1 268 ? 17.843 5.722 -9.387 1.00 86.56 268 TRP A CA 1
ATOM 2234 C C . TRP A 1 268 ? 17.579 4.468 -10.222 1.00 86.56 268 TRP A C 1
ATOM 2236 O O . TRP A 1 268 ? 18.001 4.360 -11.376 1.00 86.56 268 TRP A O 1
ATOM 2246 N N . GLY A 1 269 ? 16.872 3.509 -9.639 1.00 84.56 269 GLY A N 1
ATOM 2247 C CA . GLY A 1 269 ? 16.553 2.243 -10.277 1.00 84.56 269 GLY A CA 1
ATOM 2248 C C . GLY A 1 269 ? 15.545 1.441 -9.467 1.00 84.56 269 GLY A C 1
ATOM 2249 O O . GLY A 1 269 ? 15.014 1.896 -8.458 1.00 84.56 269 GLY A O 1
ATOM 2250 N N . GLY A 1 270 ? 15.266 0.214 -9.911 1.00 85.00 270 GLY A N 1
ATOM 2251 C CA . GLY A 1 270 ? 14.239 -0.623 -9.282 1.00 85.00 270 GLY A CA 1
ATOM 2252 C C . GLY A 1 270 ? 14.562 -1.062 -7.848 1.00 85.00 270 GLY A C 1
ATOM 2253 O O . GLY A 1 270 ? 13.654 -1.399 -7.098 1.00 85.00 270 GLY A O 1
ATOM 2254 N N . GLY A 1 271 ? 15.837 -1.091 -7.449 1.00 89.38 271 GLY A N 1
ATOM 2255 C CA . GLY A 1 271 ? 16.221 -1.425 -6.074 1.00 89.38 271 GLY A CA 1
ATOM 2256 C C . GLY A 1 271 ? 15.977 -0.270 -5.107 1.00 89.38 271 GLY A C 1
ATOM 2257 O O . GLY A 1 271 ? 15.442 -0.464 -4.016 1.00 89.38 271 GLY A O 1
ATOM 2258 N N . GLU A 1 272 ? 16.344 0.930 -5.545 1.00 92.06 272 GLU A N 1
ATOM 2259 C CA . GLU A 1 272 ? 16.200 2.189 -4.817 1.00 92.06 272 GLU A CA 1
ATOM 2260 C C . GLU A 1 272 ? 14.725 2.565 -4.719 1.00 92.06 272 GLU A C 1
ATOM 2262 O O . GLU A 1 272 ? 14.241 2.837 -3.625 1.00 92.06 272 GLU A O 1
ATOM 2267 N N . LYS A 1 273 ? 13.992 2.452 -5.833 1.00 91.25 273 LYS A N 1
ATOM 2268 C CA . LYS A 1 273 ? 12.540 2.631 -5.882 1.00 91.25 273 LYS A CA 1
ATOM 2269 C C . LYS A 1 273 ? 11.817 1.713 -4.901 1.00 91.25 273 LYS A C 1
ATOM 2271 O O . LYS A 1 273 ? 11.000 2.194 -4.133 1.00 91.25 273 LYS A O 1
ATOM 2276 N N . TRP A 1 274 ? 12.165 0.424 -4.854 1.00 93.62 274 TRP A N 1
ATOM 2277 C CA . TRP A 1 274 ? 11.560 -0.500 -3.889 1.00 93.62 274 TRP A CA 1
ATOM 2278 C C . TRP A 1 274 ? 11.849 -0.095 -2.437 1.00 93.62 274 TRP A C 1
ATOM 2280 O O . TRP A 1 274 ? 10.943 -0.111 -1.614 1.00 93.62 274 TRP A O 1
ATOM 2290 N N . HIS A 1 275 ? 13.091 0.299 -2.117 1.00 94.94 275 HIS A N 1
ATOM 2291 C CA . HIS A 1 275 ? 13.436 0.767 -0.766 1.00 94.94 275 HIS A CA 1
ATOM 2292 C C . HIS A 1 275 ? 12.634 2.017 -0.394 1.00 94.94 275 HIS A C 1
ATOM 2294 O O . HIS A 1 275 ? 12.109 2.091 0.712 1.00 94.94 275 HIS A O 1
ATOM 2300 N N . PHE A 1 276 ? 12.503 2.969 -1.317 1.00 94.38 276 PHE A N 1
ATOM 2301 C CA . PHE A 1 276 ? 11.698 4.172 -1.137 1.00 94.38 276 PHE A CA 1
ATOM 2302 C C . PHE A 1 276 ? 10.211 3.849 -0.932 1.00 94.38 276 PHE A C 1
ATOM 2304 O O . PHE A 1 276 ? 9.652 4.208 0.102 1.00 94.38 276 PHE A O 1
ATOM 2311 N N . ASP A 1 277 ? 9.592 3.130 -1.872 1.00 92.38 277 ASP A N 1
ATOM 2312 C CA . ASP A 1 277 ? 8.157 2.832 -1.852 1.00 92.38 277 ASP A CA 1
ATOM 2313 C C . ASP A 1 277 ? 7.782 2.003 -0.612 1.00 92.38 277 ASP A C 1
ATOM 2315 O O . ASP A 1 277 ? 6.795 2.294 0.050 1.00 92.38 277 ASP A O 1
ATOM 2319 N N . VAL A 1 278 ? 8.579 0.993 -0.246 1.00 93.81 278 VAL A N 1
ATOM 2320 C CA . VAL A 1 278 ? 8.272 0.154 0.923 1.00 93.81 278 VAL A CA 1
ATOM 2321 C C . VAL A 1 278 ? 8.533 0.899 2.231 1.00 93.81 278 VAL A C 1
ATOM 2323 O O . VAL A 1 278 ? 7.679 0.874 3.110 1.00 93.81 278 VAL A O 1
ATOM 2326 N N . SER A 1 279 ? 9.669 1.590 2.383 1.00 94.00 279 SER A N 1
ATOM 2327 C CA . SER A 1 279 ? 9.968 2.290 3.644 1.00 94.00 279 SER A CA 1
ATOM 2328 C C . SER A 1 279 ? 8.959 3.398 3.951 1.00 94.00 279 SER A C 1
ATOM 2330 O O . SER A 1 279 ? 8.465 3.469 5.072 1.00 94.00 279 SER A O 1
ATOM 2332 N N . THR A 1 280 ? 8.589 4.214 2.962 1.00 92.56 280 THR A N 1
ATOM 2333 C CA . THR A 1 280 ? 7.610 5.301 3.137 1.00 92.56 280 THR A CA 1
ATOM 2334 C C . THR A 1 280 ? 6.233 4.781 3.525 1.00 92.56 280 THR A C 1
ATOM 2336 O O . THR A 1 280 ? 5.654 5.238 4.507 1.00 92.56 280 THR A O 1
ATOM 2339 N N . ARG A 1 281 ? 5.743 3.752 2.835 1.00 89.56 281 ARG A N 1
ATOM 2340 C CA . ARG A 1 281 ? 4.422 3.175 3.103 1.00 89.56 281 ARG A CA 1
ATOM 2341 C C . ARG A 1 281 ? 4.345 2.409 4.418 1.00 89.56 281 ARG A C 1
ATOM 2343 O O . ARG A 1 281 ? 3.331 2.479 5.104 1.00 89.56 281 ARG A O 1
ATOM 2350 N N . LEU A 1 282 ? 5.408 1.706 4.804 1.00 87.06 282 LEU A N 1
ATOM 2351 C CA . LEU A 1 282 ? 5.464 1.094 6.132 1.00 87.06 282 LEU A CA 1
ATOM 2352 C C . LEU A 1 282 ? 5.480 2.167 7.236 1.00 87.06 282 LEU A C 1
ATOM 2354 O O . LEU A 1 282 ? 4.864 1.958 8.280 1.00 87.06 282 LEU A O 1
ATOM 2358 N N . SER A 1 283 ? 6.095 3.331 6.984 1.00 86.94 283 SER A N 1
ATOM 2359 C CA . SER A 1 283 ? 6.019 4.484 7.893 1.00 86.94 283 SER A CA 1
ATOM 2360 C C . SER A 1 283 ? 4.593 5.000 8.073 1.00 86.94 283 SER A C 1
ATOM 2362 O O . SER A 1 283 ? 4.190 5.274 9.200 1.00 86.94 283 SER A O 1
ATOM 2364 N N . GLU A 1 284 ? 3.815 5.105 6.989 1.00 83.56 284 GLU A N 1
ATOM 2365 C CA . GLU A 1 284 ? 2.395 5.503 7.034 1.00 83.56 284 GLU A CA 1
ATOM 2366 C C . GLU A 1 284 ? 1.556 4.547 7.898 1.00 83.56 284 GLU A C 1
ATOM 2368 O O . GLU A 1 284 ? 0.592 4.962 8.536 1.00 83.56 284 GLU A O 1
ATOM 2373 N N . LYS A 1 285 ? 1.954 3.272 7.963 1.00 77.75 285 LYS A N 1
ATOM 2374 C CA . LYS A 1 285 ? 1.312 2.229 8.775 1.00 77.75 285 LYS A CA 1
ATOM 2375 C C . LYS A 1 285 ? 1.867 2.110 10.202 1.00 77.75 285 LYS A C 1
ATOM 2377 O O . LYS A 1 285 ? 1.520 1.176 10.920 1.00 77.75 285 LYS A O 1
ATOM 2382 N N . GLY A 1 286 ? 2.721 3.040 10.630 1.00 75.81 286 GLY A N 1
ATOM 2383 C CA . GLY A 1 286 ? 3.243 3.097 11.999 1.00 75.81 286 GLY A CA 1
ATOM 2384 C C . GLY A 1 286 ? 4.429 2.171 12.291 1.00 75.81 286 GLY A C 1
ATOM 2385 O O . GLY A 1 286 ? 4.829 2.058 13.452 1.00 75.81 286 GLY A O 1
ATOM 2386 N N . ILE A 1 287 ? 5.022 1.532 11.275 1.00 83.25 287 ILE A N 1
ATOM 2387 C CA . ILE A 1 287 ? 6.346 0.902 11.403 1.00 83.25 287 ILE A CA 1
ATOM 2388 C C . ILE A 1 287 ? 7.398 2.014 11.367 1.00 83.25 287 ILE A C 1
ATOM 2390 O O . ILE A 1 287 ? 7.227 2.998 10.662 1.00 83.25 287 ILE A O 1
ATOM 2394 N N . ASN A 1 288 ? 8.494 1.881 12.116 1.00 86.19 288 ASN A N 1
ATOM 2395 C CA . ASN A 1 288 ? 9.531 2.914 12.209 1.00 86.19 288 ASN A CA 1
ATOM 2396 C C . ASN A 1 288 ? 10.728 2.588 11.292 1.00 86.19 288 ASN A C 1
ATOM 2398 O O . ASN A 1 288 ? 11.681 1.949 11.757 1.00 86.19 288 ASN A O 1
ATOM 2402 N N . PRO A 1 289 ? 10.720 2.983 10.002 1.00 92.81 289 PRO A N 1
ATOM 2403 C CA . PRO A 1 289 ? 11.854 2.756 9.123 1.00 92.81 289 PRO A CA 1
ATOM 2404 C C . PRO A 1 289 ? 13.018 3.694 9.450 1.00 92.81 289 PRO A C 1
ATOM 2406 O O . PRO A 1 289 ? 12.847 4.838 9.868 1.00 92.81 289 PRO A O 1
ATOM 2409 N N . ILE A 1 290 ? 14.220 3.216 9.162 1.00 94.88 290 ILE A N 1
ATOM 2410 C CA . ILE A 1 290 ? 15.423 4.028 9.022 1.00 94.88 290 ILE A CA 1
ATOM 2411 C C . ILE A 1 290 ? 16.113 3.643 7.724 1.00 94.88 290 ILE A C 1
ATOM 2413 O O . ILE A 1 290 ? 16.124 2.468 7.358 1.00 94.88 290 ILE A O 1
ATOM 2417 N N . VAL A 1 291 ? 16.685 4.609 7.006 1.00 96.38 291 VAL A N 1
ATOM 2418 C CA . VAL A 1 291 ? 17.324 4.319 5.716 1.00 96.38 291 VAL A CA 1
ATOM 2419 C C . VAL A 1 291 ? 18.797 4.698 5.718 1.00 96.38 291 VAL A C 1
ATOM 2421 O O . VAL A 1 291 ? 19.176 5.835 5.982 1.00 96.38 291 VAL A O 1
ATOM 2424 N N . VAL A 1 292 ? 19.657 3.742 5.381 1.00 96.56 292 VAL A N 1
ATOM 2425 C CA . VAL A 1 292 ? 21.081 3.993 5.161 1.00 96.56 292 VAL A CA 1
ATOM 2426 C C . VAL A 1 292 ? 21.328 4.145 3.669 1.00 96.56 292 VAL A C 1
ATOM 2428 O O . VAL A 1 292 ? 21.055 3.232 2.890 1.00 96.56 292 VAL A O 1
ATOM 2431 N N . THR A 1 293 ? 21.863 5.299 3.279 1.00 95.88 293 THR A N 1
ATOM 2432 C CA . THR A 1 293 ? 22.068 5.678 1.877 1.00 95.88 293 THR A CA 1
ATOM 2433 C C . THR A 1 293 ? 23.470 6.220 1.624 1.00 95.88 293 THR A C 1
ATOM 2435 O O . THR A 1 293 ? 24.224 6.529 2.548 1.00 95.88 293 THR A O 1
ATOM 2438 N N . ASN A 1 294 ? 23.850 6.375 0.353 1.00 94.38 294 ASN A N 1
ATOM 2439 C CA . ASN A 1 294 ? 25.009 7.196 0.013 1.00 94.38 294 ASN A CA 1
ATOM 2440 C C . ASN A 1 294 ? 24.643 8.690 0.084 1.00 94.38 294 ASN A C 1
ATOM 2442 O O . ASN A 1 294 ? 23.567 9.082 -0.367 1.00 94.38 294 ASN A O 1
ATOM 2446 N N . LYS A 1 295 ? 25.571 9.543 0.552 1.00 91.88 295 LYS A N 1
ATOM 2447 C CA . LYS A 1 295 ? 25.363 11.001 0.673 1.00 91.88 295 LYS A CA 1
ATOM 2448 C C . LYS A 1 295 ? 24.871 11.662 -0.622 1.00 91.88 295 LYS A C 1
ATOM 2450 O O . LYS A 1 295 ? 24.129 12.632 -0.529 1.00 91.88 295 LYS A O 1
ATOM 2455 N N . LYS A 1 296 ? 25.301 11.162 -1.788 1.00 91.56 296 LYS A N 1
ATOM 2456 C CA . LYS A 1 296 ? 24.957 11.683 -3.125 1.00 91.56 296 LYS A CA 1
ATOM 2457 C C . LYS A 1 296 ? 23.994 10.758 -3.890 1.00 91.56 296 LYS A C 1
ATOM 2459 O O . LYS A 1 296 ? 24.112 10.637 -5.105 1.00 91.56 296 LYS A O 1
ATOM 2464 N N . SER A 1 297 ? 23.146 10.006 -3.188 1.00 92.44 297 SER A N 1
ATOM 2465 C CA . SER A 1 297 ? 22.172 9.117 -3.832 1.00 92.44 297 SER A CA 1
ATOM 2466 C C . SER A 1 297 ? 20.838 9.807 -4.072 1.00 92.44 297 SER A C 1
ATOM 2468 O O . SER A 1 297 ? 20.382 10.580 -3.233 1.00 92.44 297 SER A O 1
ATOM 2470 N N . GLU A 1 298 ? 20.178 9.442 -5.169 1.00 90.12 298 GLU A N 1
ATOM 2471 C CA . GLU A 1 298 ? 18.808 9.888 -5.447 1.00 90.12 298 GLU A CA 1
ATOM 2472 C C . GLU A 1 298 ? 17.815 9.398 -4.378 1.00 90.12 298 GLU A C 1
ATOM 2474 O O . GLU A 1 298 ? 16.886 10.107 -3.996 1.00 90.12 298 GLU A O 1
ATOM 2479 N N . LEU A 1 299 ? 18.050 8.199 -3.829 1.00 93.25 299 LEU A N 1
ATOM 2480 C CA . LEU A 1 299 ? 17.242 7.639 -2.746 1.00 93.25 299 LEU A CA 1
ATOM 2481 C C . LEU A 1 299 ? 17.212 8.559 -1.519 1.00 93.25 299 LEU A C 1
ATOM 2483 O O . LEU A 1 299 ? 16.150 8.769 -0.939 1.00 93.25 299 LEU A O 1
ATOM 2487 N N . LYS A 1 300 ? 18.355 9.147 -1.150 1.00 93.94 300 LYS A N 1
ATOM 2488 C CA . LYS A 1 300 ? 18.430 10.106 -0.047 1.00 93.94 300 LYS A CA 1
ATOM 2489 C C . LYS A 1 300 ? 17.555 11.331 -0.303 1.00 93.94 300 LYS A C 1
ATOM 2491 O O . LYS A 1 300 ? 16.776 11.701 0.570 1.00 93.94 300 LYS A O 1
ATOM 2496 N N . THR A 1 301 ? 17.693 11.935 -1.484 1.00 91.62 301 THR A N 1
ATOM 2497 C CA . THR A 1 301 ? 16.947 13.137 -1.883 1.00 91.62 301 THR A CA 1
ATOM 2498 C C . THR A 1 301 ? 15.441 12.900 -1.830 1.00 91.62 301 THR A C 1
ATOM 2500 O O . THR A 1 301 ? 14.687 13.747 -1.363 1.00 91.62 301 THR A O 1
ATOM 2503 N N . ARG A 1 302 ? 14.982 11.724 -2.269 1.00 91.94 302 ARG A N 1
ATOM 2504 C CA . ARG A 1 302 ? 13.552 11.396 -2.268 1.00 91.94 302 ARG A CA 1
ATOM 2505 C C . ARG A 1 302 ? 13.022 11.123 -0.863 1.00 91.94 302 ARG A C 1
ATOM 2507 O O . ARG A 1 302 ? 11.925 11.564 -0.543 1.00 91.94 302 ARG A O 1
ATOM 2514 N N . ILE A 1 303 ? 13.795 10.445 -0.014 1.00 91.94 303 ILE A N 1
ATOM 2515 C CA . ILE A 1 303 ? 13.384 10.100 1.356 1.00 91.94 303 ILE A CA 1
ATOM 2516 C C . ILE A 1 303 ? 13.353 11.314 2.289 1.00 91.94 303 ILE A C 1
ATOM 2518 O O . ILE A 1 303 ? 12.500 11.361 3.175 1.00 91.94 303 ILE A O 1
ATOM 2522 N N . SER A 1 304 ? 14.227 12.311 2.099 1.00 86.06 304 SER A N 1
ATOM 2523 C CA . SER A 1 304 ? 14.243 13.505 2.960 1.00 86.06 304 SER A CA 1
ATOM 2524 C C . SER A 1 304 ? 12.911 14.258 2.975 1.00 86.06 304 SER A C 1
ATOM 2526 O O . SER A 1 304 ? 12.584 14.885 3.977 1.00 86.06 304 SER A O 1
ATOM 2528 N N . ASN A 1 305 ? 12.108 14.130 1.916 1.00 84.19 305 ASN A N 1
ATOM 2529 C CA . ASN A 1 305 ? 10.789 14.758 1.816 1.00 84.19 305 ASN A CA 1
ATOM 2530 C C . ASN A 1 305 ? 9.704 14.049 2.652 1.00 84.19 305 ASN A C 1
ATOM 2532 O O . ASN A 1 305 ? 8.607 14.577 2.784 1.00 84.19 305 ASN A O 1
ATOM 2536 N N . TYR A 1 306 ? 9.997 12.870 3.214 1.00 85.06 306 TYR A N 1
ATOM 2537 C CA . TYR A 1 306 ? 9.041 12.019 3.940 1.00 85.06 306 TYR A CA 1
ATOM 2538 C C . TYR A 1 306 ? 9.336 11.926 5.445 1.00 85.06 306 TYR A C 1
ATOM 2540 O O . TYR A 1 306 ? 8.720 11.131 6.146 1.00 85.06 306 TYR A O 1
ATOM 2548 N N . GLY A 1 307 ? 10.298 12.704 5.959 1.00 82.75 307 GLY A N 1
ATOM 2549 C CA . GLY A 1 307 ? 10.613 12.740 7.394 1.00 82.75 307 GLY A CA 1
ATOM 2550 C C . GLY A 1 307 ? 11.211 11.446 7.965 1.00 82.75 307 GLY A C 1
ATOM 2551 O O . GLY A 1 307 ? 11.293 11.297 9.182 1.00 82.75 307 GLY A O 1
ATOM 2552 N N . ILE A 1 308 ? 11.645 10.509 7.115 1.00 89.12 308 ILE A N 1
ATOM 2553 C CA . ILE A 1 308 ? 12.233 9.240 7.559 1.00 89.12 308 ILE A CA 1
ATOM 2554 C C . ILE A 1 308 ? 13.697 9.465 7.976 1.00 89.12 308 ILE A C 1
ATOM 2556 O O . ILE A 1 308 ? 14.478 10.017 7.188 1.00 89.12 308 ILE A O 1
ATOM 2560 N N . PRO A 1 309 ? 14.115 9.006 9.173 1.00 90.38 309 PRO A N 1
ATOM 2561 C CA . PRO A 1 309 ? 15.506 9.085 9.605 1.00 90.38 309 PRO A CA 1
ATOM 2562 C C . PRO A 1 309 ? 16.452 8.415 8.602 1.00 90.38 309 PRO A C 1
ATOM 2564 O O . PRO A 1 309 ? 16.189 7.309 8.120 1.00 90.38 309 PRO A O 1
ATOM 2567 N N . SER A 1 310 ? 17.579 9.064 8.294 1.00 93.62 310 SER A N 1
ATOM 2568 C CA . SER A 1 310 ? 18.563 8.498 7.371 1.00 93.62 310 SER A CA 1
ATOM 2569 C C . SER A 1 310 ? 20.015 8.734 7.775 1.00 93.62 310 SER A C 1
ATOM 2571 O O . SER A 1 310 ? 20.377 9.786 8.299 1.00 93.62 310 SER A O 1
ATOM 2573 N N . HIS A 1 311 ? 20.864 7.746 7.479 1.00 95.44 311 HIS A N 1
ATOM 2574 C CA . HIS A 1 311 ? 22.314 7.796 7.695 1.00 95.44 311 HIS A CA 1
ATOM 2575 C C . HIS A 1 311 ? 23.066 7.717 6.373 1.00 95.44 311 HIS A C 1
ATOM 2577 O O . HIS A 1 311 ? 22.642 7.045 5.434 1.00 95.44 3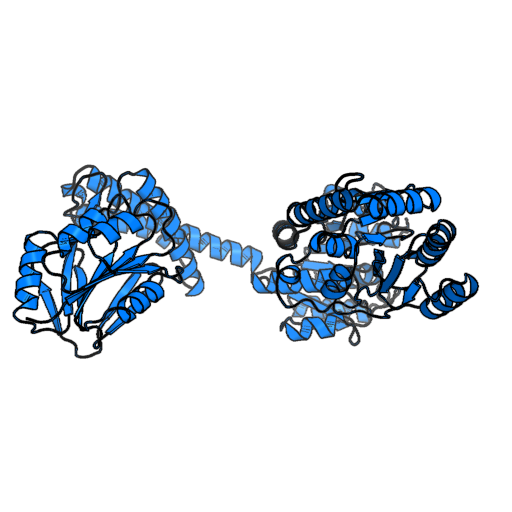11 HIS A O 1
ATOM 2583 N N . ASN A 1 312 ? 24.214 8.389 6.306 1.00 95.75 312 ASN A N 1
ATOM 2584 C CA . ASN A 1 312 ? 25.001 8.505 5.082 1.00 95.75 312 ASN A CA 1
ATOM 2585 C C . ASN A 1 312 ? 26.269 7.662 5.166 1.00 95.75 312 ASN A C 1
ATOM 2587 O O . ASN A 1 312 ? 27.185 8.012 5.906 1.00 95.75 312 ASN A O 1
ATOM 2591 N N . ILE A 1 313 ? 26.360 6.593 4.374 1.00 93.25 313 ILE A N 1
ATOM 2592 C CA . ILE A 1 313 ? 27.499 5.673 4.406 1.00 93.25 313 ILE A CA 1
ATOM 2593 C C . ILE A 1 313 ? 27.973 5.354 2.985 1.00 93.25 313 ILE A C 1
ATOM 2595 O O . ILE A 1 313 ? 27.218 4.921 2.116 1.00 93.25 313 ILE A O 1
ATOM 2599 N N . GLY A 1 314 ? 29.266 5.578 2.735 1.00 91.12 314 GLY A N 1
ATOM 2600 C CA . GLY A 1 314 ? 29.916 5.226 1.474 1.00 91.12 314 GLY A CA 1
ATOM 2601 C C . GLY A 1 314 ? 30.407 3.779 1.469 1.00 91.12 314 GLY A C 1
ATOM 2602 O O . GLY A 1 314 ? 31.331 3.437 2.217 1.00 91.12 314 GLY A O 1
ATOM 2603 N N . ILE A 1 315 ? 29.837 2.945 0.596 1.00 92.75 315 ILE A N 1
ATOM 2604 C CA . ILE A 1 315 ? 30.198 1.530 0.448 1.00 92.75 315 ILE A CA 1
ATOM 2605 C C . ILE A 1 315 ? 30.948 1.275 -0.864 1.00 92.75 315 ILE A C 1
ATOM 2607 O O . ILE A 1 315 ? 30.671 1.868 -1.903 1.00 92.75 315 ILE A O 1
ATOM 2611 N N . SER A 1 316 ? 31.914 0.366 -0.784 1.00 89.44 316 SER A N 1
ATOM 2612 C CA . SER A 1 316 ? 32.648 -0.239 -1.896 1.00 89.44 316 SER A CA 1
ATOM 2613 C C . SER A 1 316 ? 32.637 -1.764 -1.743 1.00 89.44 316 SER A C 1
ATOM 2615 O O . SER A 1 316 ? 32.345 -2.279 -0.662 1.00 89.44 316 SER A O 1
ATOM 2617 N N . ASN A 1 317 ? 33.016 -2.508 -2.785 1.00 84.25 317 ASN A N 1
ATOM 2618 C CA . ASN A 1 317 ? 33.022 -3.979 -2.752 1.00 84.25 317 ASN A CA 1
ATOM 2619 C C . ASN A 1 317 ? 33.900 -4.591 -1.646 1.00 84.25 317 ASN A C 1
ATOM 2621 O O . ASN A 1 317 ? 33.612 -5.701 -1.211 1.00 84.25 317 ASN A O 1
ATOM 2625 N N . LEU A 1 318 ? 34.939 -3.882 -1.190 1.00 87.94 318 LEU A N 1
ATOM 2626 C CA . LEU A 1 318 ? 35.860 -4.324 -0.132 1.00 87.94 318 LEU A CA 1
ATOM 2627 C C . LEU A 1 318 ? 35.533 -3.722 1.242 1.00 87.94 318 LEU A C 1
ATOM 2629 O O . LEU A 1 318 ? 36.222 -3.994 2.218 1.00 87.94 318 LEU A O 1
ATOM 2633 N N . SER A 1 319 ? 34.469 -2.918 1.351 1.00 88.88 319 SER A N 1
ATOM 2634 C CA . SER A 1 319 ? 34.109 -2.249 2.608 1.00 88.88 319 SER A CA 1
ATOM 2635 C C . SER A 1 319 ? 33.800 -3.216 3.756 1.00 88.88 319 SER A C 1
ATOM 2637 O O . SER A 1 319 ? 33.936 -2.824 4.907 1.00 88.88 319 SER A O 1
ATOM 2639 N N . PHE A 1 320 ? 33.442 -4.470 3.461 1.00 88.81 320 PHE A N 1
ATOM 2640 C CA . PHE A 1 320 ? 33.216 -5.508 4.473 1.00 88.81 320 PHE A CA 1
ATOM 2641 C C . PHE A 1 320 ? 34.504 -5.996 5.163 1.00 88.81 320 PHE A C 1
ATOM 2643 O O . PHE A 1 320 ? 34.416 -6.581 6.235 1.00 88.81 320 PHE A O 1
ATOM 2650 N N . LEU A 1 321 ? 35.683 -5.749 4.576 1.00 90.25 321 LEU A N 1
ATOM 2651 C CA . LEU A 1 321 ? 36.989 -6.054 5.181 1.00 90.25 321 LEU A CA 1
ATOM 2652 C C . LEU A 1 321 ? 37.491 -4.920 6.089 1.00 90.25 321 LEU A C 1
ATOM 2654 O O . LEU A 1 321 ? 38.424 -5.108 6.863 1.00 90.25 321 LEU A O 1
ATOM 2658 N N . ASN A 1 322 ? 36.893 -3.729 5.998 1.00 94.44 322 ASN A N 1
ATOM 2659 C CA . ASN A 1 322 ? 37.284 -2.583 6.808 1.00 94.44 322 ASN A CA 1
ATOM 2660 C C . ASN A 1 322 ? 36.571 -2.641 8.168 1.00 94.44 322 ASN A C 1
ATOM 2662 O O . ASN A 1 322 ? 35.409 -2.241 8.284 1.00 94.44 322 ASN A O 1
ATOM 2666 N N . LEU A 1 323 ? 37.281 -3.117 9.194 1.00 93.38 323 LEU A N 1
ATOM 2667 C CA . LEU A 1 323 ? 36.728 -3.308 10.535 1.00 93.38 323 LEU A CA 1
ATOM 2668 C C . LEU A 1 323 ? 36.190 -2.005 11.146 1.00 93.38 323 LEU A C 1
ATOM 2670 O O . LEU A 1 323 ? 35.100 -2.015 11.709 1.00 93.38 323 LEU A O 1
ATOM 2674 N N . PHE A 1 324 ? 36.876 -0.869 10.975 1.00 94.38 324 PHE A N 1
ATOM 2675 C CA . PHE A 1 324 ? 36.395 0.427 11.475 1.00 94.38 324 PHE A CA 1
ATOM 2676 C C . PHE A 1 324 ? 35.045 0.809 10.868 1.00 94.38 324 PHE A C 1
ATOM 2678 O O . PHE A 1 324 ? 34.148 1.268 11.572 1.00 94.38 324 PHE A O 1
ATOM 2685 N N . LYS A 1 325 ? 34.868 0.570 9.565 1.00 94.88 325 LYS A N 1
ATOM 2686 C CA . LYS A 1 325 ? 33.601 0.832 8.878 1.00 94.88 325 LYS A CA 1
ATOM 2687 C C . LYS A 1 325 ? 32.495 -0.114 9.346 1.00 94.88 325 LYS A C 1
ATOM 2689 O O . LYS A 1 325 ? 31.379 0.339 9.586 1.00 94.88 325 LYS A O 1
ATOM 2694 N N . VAL A 1 326 ? 32.800 -1.401 9.513 1.00 96.62 326 VAL A N 1
ATOM 2695 C CA . VAL A 1 326 ? 31.858 -2.396 10.052 1.00 96.62 326 VAL A CA 1
ATOM 2696 C C . VAL A 1 326 ? 31.421 -2.019 11.472 1.00 96.62 326 VAL A C 1
ATOM 2698 O O . VAL A 1 326 ? 30.224 -2.000 11.755 1.00 96.62 326 VAL A O 1
ATOM 2701 N N . LEU A 1 327 ? 32.359 -1.653 12.350 1.00 96.38 327 LEU A N 1
ATOM 2702 C CA . LEU A 1 327 ? 32.070 -1.231 13.724 1.00 96.38 327 LEU A CA 1
ATOM 2703 C C . LEU A 1 327 ? 31.290 0.088 13.775 1.00 96.38 327 LEU A C 1
ATOM 2705 O O . LEU A 1 327 ? 30.382 0.224 14.592 1.00 96.38 327 LEU A O 1
ATOM 2709 N N . HIS A 1 328 ? 31.582 1.035 12.880 1.00 96.81 328 HIS A N 1
ATOM 2710 C CA . HIS A 1 328 ? 30.814 2.273 12.753 1.00 96.81 328 HIS A CA 1
ATOM 2711 C C . HIS A 1 328 ? 29.351 1.998 12.374 1.00 96.81 328 HIS A C 1
ATOM 2713 O O . HIS A 1 328 ? 28.442 2.488 13.043 1.00 96.81 328 HIS A O 1
ATOM 2719 N N . ILE A 1 329 ? 29.114 1.148 11.367 1.00 97.38 329 ILE A N 1
ATOM 2720 C CA . ILE A 1 329 ? 27.759 0.716 10.988 1.00 97.38 329 ILE A CA 1
ATOM 2721 C C . ILE A 1 329 ? 27.087 -0.027 12.153 1.00 97.38 329 ILE A C 1
ATOM 2723 O O . ILE A 1 329 ? 25.928 0.235 12.456 1.00 97.38 329 ILE A O 1
ATOM 2727 N N . SER A 1 330 ? 27.812 -0.909 12.849 1.00 97.38 330 SER A N 1
ATOM 2728 C CA . SER A 1 330 ? 27.294 -1.652 14.007 1.00 97.38 330 SER A CA 1
ATOM 2729 C C . SER A 1 330 ? 26.859 -0.713 15.139 1.00 97.38 330 SER A C 1
ATOM 2731 O O . SER A 1 330 ? 25.805 -0.907 15.742 1.00 97.38 330 SER A O 1
ATOM 2733 N N . ARG A 1 331 ? 27.624 0.357 15.391 1.00 96.94 331 ARG A N 1
ATOM 2734 C CA . ARG A 1 331 ? 27.273 1.390 16.372 1.00 96.94 331 ARG A CA 1
ATOM 2735 C C . ARG A 1 331 ? 25.988 2.119 15.988 1.00 96.94 331 ARG A C 1
ATOM 2737 O O . ARG A 1 331 ? 25.134 2.276 16.853 1.00 96.94 331 ARG A O 1
ATOM 2744 N N . ILE A 1 332 ? 25.835 2.504 14.719 1.00 95.19 332 ILE A N 1
ATOM 2745 C CA . ILE A 1 332 ? 24.601 3.128 14.216 1.00 95.19 332 ILE A CA 1
ATOM 2746 C C . ILE A 1 332 ? 23.413 2.180 14.421 1.00 95.19 332 ILE A C 1
ATOM 2748 O O . ILE A 1 332 ? 22.420 2.571 15.021 1.00 95.19 332 ILE A O 1
ATOM 2752 N N . ILE A 1 333 ? 23.541 0.914 14.009 1.00 95.94 333 ILE A N 1
ATOM 2753 C CA . ILE A 1 333 ? 22.501 -0.117 14.174 1.00 95.94 333 ILE A CA 1
ATOM 2754 C C . ILE A 1 333 ? 22.069 -0.244 15.647 1.00 95.94 333 ILE A C 1
ATOM 2756 O O . ILE A 1 333 ? 20.872 -0.276 15.928 1.00 95.94 333 ILE A O 1
ATOM 2760 N N . LYS A 1 334 ? 23.019 -0.253 16.596 1.00 92.81 334 LYS A N 1
ATOM 2761 C CA . LYS A 1 334 ? 22.726 -0.309 18.041 1.00 92.81 334 LYS A CA 1
ATOM 2762 C C . LYS A 1 334 ? 22.070 0.967 18.573 1.00 92.81 334 LYS A C 1
ATOM 2764 O O . LYS A 1 334 ? 21.116 0.880 19.339 1.00 92.81 334 LYS A O 1
ATOM 2769 N N . GLN A 1 335 ? 22.576 2.140 18.189 1.00 91.12 335 GLN A N 1
ATOM 2770 C CA . GLN A 1 335 ? 22.030 3.438 18.611 1.00 91.12 335 GLN A CA 1
ATOM 2771 C C . GLN A 1 335 ? 20.579 3.605 18.160 1.00 91.12 335 GLN A C 1
ATOM 2773 O O . GLN A 1 335 ? 19.732 4.065 18.921 1.00 91.12 335 GLN A O 1
ATOM 2778 N N . GLU A 1 336 ? 20.304 3.163 16.940 1.00 91.31 336 GLU A N 1
ATOM 2779 C CA . GLU A 1 336 ? 18.991 3.211 16.315 1.00 91.31 336 GLU A CA 1
ATOM 2780 C C . GLU A 1 336 ? 18.085 2.060 16.751 1.00 91.31 336 GLU A C 1
ATOM 2782 O O . GLU A 1 336 ? 16.923 2.040 16.364 1.00 91.31 336 GLU A O 1
ATOM 2787 N N . LYS A 1 337 ? 18.589 1.122 17.567 1.00 90.56 337 LYS A N 1
ATOM 2788 C CA . LYS A 1 337 ? 17.857 -0.058 18.054 1.00 90.56 337 LYS A CA 1
ATOM 2789 C C . LYS A 1 337 ? 17.219 -0.851 16.910 1.00 90.56 337 LYS A C 1
ATOM 2791 O O . LYS A 1 337 ? 16.046 -1.179 16.969 1.00 90.56 337 LYS A O 1
ATOM 2796 N N . VAL A 1 338 ? 17.982 -1.087 15.844 1.00 93.00 338 VAL A N 1
ATOM 2797 C CA . VAL A 1 338 ? 17.518 -1.815 14.655 1.00 93.00 338 VAL A CA 1
ATOM 2798 C C . VAL A 1 338 ? 17.305 -3.291 14.984 1.00 93.00 338 VAL A C 1
ATOM 2800 O O . VAL A 1 338 ? 18.253 -3.976 15.361 1.00 93.00 338 VAL A O 1
ATOM 2803 N N . ASP A 1 339 ? 16.092 -3.790 14.754 1.00 90.50 339 ASP A N 1
ATOM 2804 C CA . ASP A 1 339 ? 15.735 -5.206 14.943 1.00 90.50 339 ASP A CA 1
ATOM 2805 C C . ASP A 1 339 ? 15.669 -5.972 13.618 1.00 90.50 339 ASP A C 1
ATOM 2807 O O . ASP A 1 339 ? 15.778 -7.198 13.578 1.00 90.50 339 ASP A O 1
ATOM 2811 N N . PHE A 1 340 ? 15.517 -5.244 12.513 1.00 94.06 340 PHE A N 1
ATOM 2812 C CA . PHE A 1 340 ? 15.384 -5.816 11.183 1.00 94.06 340 PHE A CA 1
ATOM 2813 C C . PHE A 1 340 ? 16.231 -5.023 10.196 1.00 94.06 340 PHE A C 1
ATOM 2815 O O . PHE A 1 340 ? 16.107 -3.805 10.125 1.00 94.06 340 PHE A O 1
ATOM 2822 N N . ILE A 1 341 ? 17.072 -5.680 9.401 1.00 96.50 341 ILE A N 1
ATOM 2823 C CA . ILE A 1 341 ? 17.836 -5.019 8.338 1.00 96.50 341 ILE A CA 1
ATOM 2824 C C . ILE A 1 341 ? 17.561 -5.666 6.985 1.00 96.50 341 ILE A C 1
ATOM 2826 O O . ILE A 1 341 ? 17.653 -6.882 6.834 1.00 96.50 341 ILE A O 1
ATOM 2830 N N . ILE A 1 342 ? 17.246 -4.842 5.988 1.00 97.38 342 ILE A N 1
ATOM 2831 C CA . ILE A 1 342 ? 17.007 -5.249 4.604 1.00 97.38 342 ILE A CA 1
ATOM 2832 C C . ILE A 1 342 ? 18.058 -4.582 3.725 1.00 97.38 342 ILE A C 1
ATOM 2834 O O . ILE A 1 342 ? 18.167 -3.360 3.681 1.00 97.38 342 ILE A O 1
ATOM 2838 N N . THR A 1 343 ? 18.838 -5.393 3.018 1.00 97.06 343 THR A N 1
ATOM 2839 C CA . THR A 1 343 ? 19.894 -4.938 2.097 1.00 97.06 343 THR A CA 1
ATOM 2840 C C . THR A 1 343 ? 19.510 -5.231 0.647 1.00 97.06 343 THR A C 1
ATOM 2842 O O . THR A 1 343 ? 18.771 -6.179 0.396 1.00 97.06 343 THR A O 1
ATOM 2845 N N . ASN A 1 344 ? 20.018 -4.458 -0.323 1.00 91.69 344 ASN A N 1
ATOM 2846 C CA . ASN A 1 344 ? 19.696 -4.653 -1.751 1.00 91.69 344 ASN A CA 1
ATOM 2847 C C . ASN A 1 344 ? 20.893 -5.047 -2.634 1.00 91.69 344 ASN A C 1
ATOM 2849 O O . ASN A 1 344 ? 20.796 -5.930 -3.491 1.00 91.69 344 ASN A O 1
ATOM 2853 N N . LEU A 1 345 ? 22.045 -4.396 -2.452 1.00 91.31 345 LEU A N 1
ATOM 2854 C CA . LEU A 1 345 ? 23.258 -4.705 -3.213 1.00 91.31 345 LEU A CA 1
ATOM 2855 C C . LEU A 1 345 ? 24.052 -5.833 -2.556 1.00 91.31 345 LEU A C 1
ATOM 2857 O O . LEU A 1 345 ? 24.061 -5.979 -1.339 1.00 91.31 345 LEU A O 1
ATOM 2861 N N . SER A 1 346 ? 24.807 -6.595 -3.353 1.00 91.75 346 SER A N 1
ATOM 2862 C CA . SER A 1 346 ? 25.707 -7.618 -2.800 1.00 91.75 346 SER A CA 1
ATOM 2863 C C . SER A 1 346 ? 26.830 -7.012 -1.944 1.00 91.75 346 SER A C 1
ATOM 2865 O O . SER A 1 346 ? 27.244 -7.634 -0.968 1.00 91.75 346 SER A O 1
ATOM 2867 N N . SER A 1 347 ? 27.315 -5.812 -2.283 1.00 93.00 347 SER A N 1
ATOM 2868 C CA . SER A 1 347 ? 28.290 -5.071 -1.471 1.00 93.00 347 SER A CA 1
ATOM 2869 C C . SER A 1 347 ? 27.699 -4.626 -0.134 1.00 93.00 347 SER A C 1
ATOM 2871 O O . SER A 1 347 ? 28.339 -4.806 0.900 1.00 93.00 347 SER A O 1
ATOM 2873 N N . ASP A 1 348 ? 26.471 -4.103 -0.164 1.00 95.31 348 ASP A N 1
ATOM 2874 C CA . ASP A 1 348 ? 25.739 -3.646 1.021 1.00 95.31 348 ASP A CA 1
ATOM 2875 C C . ASP A 1 348 ? 25.426 -4.816 1.941 1.00 95.31 348 ASP A C 1
ATOM 2877 O O . ASP A 1 348 ? 25.702 -4.744 3.132 1.00 95.31 348 ASP A O 1
ATOM 2881 N N . MET A 1 349 ? 24.950 -5.927 1.374 1.00 95.50 349 MET A N 1
ATOM 2882 C CA . MET A 1 349 ? 24.702 -7.165 2.103 1.00 95.50 349 MET A CA 1
ATOM 2883 C C . MET A 1 349 ? 25.939 -7.596 2.893 1.00 95.50 349 MET A C 1
ATOM 2885 O O . MET A 1 349 ? 25.860 -7.774 4.100 1.00 95.50 349 MET A O 1
ATOM 2889 N N . LYS A 1 350 ? 27.121 -7.667 2.273 1.00 95.62 350 LYS A N 1
ATOM 2890 C CA . LYS A 1 350 ? 28.322 -8.130 2.987 1.00 95.62 350 LYS A CA 1
ATOM 2891 C C . LYS A 1 350 ? 28.685 -7.245 4.181 1.00 95.62 350 LYS A C 1
ATOM 2893 O O . LYS A 1 350 ? 28.964 -7.750 5.261 1.00 95.62 350 LYS A O 1
ATOM 2898 N N . VAL A 1 351 ? 28.703 -5.926 4.002 1.00 96.38 351 VAL A N 1
ATOM 2899 C CA . VAL A 1 351 ? 29.140 -5.008 5.067 1.00 96.38 351 VAL A CA 1
ATOM 2900 C C . VAL A 1 351 ? 28.058 -4.804 6.133 1.00 96.38 351 VAL A C 1
ATOM 2902 O O . VAL A 1 351 ? 28.353 -4.881 7.325 1.00 96.38 351 VAL A O 1
ATOM 2905 N N . ALA A 1 352 ? 26.805 -4.594 5.726 1.00 96.81 352 ALA A N 1
ATOM 2906 C CA . ALA A 1 352 ? 25.703 -4.289 6.628 1.00 96.81 352 ALA A CA 1
ATOM 2907 C C . ALA A 1 352 ? 25.227 -5.533 7.382 1.00 96.81 352 ALA A C 1
ATOM 2909 O O . ALA A 1 352 ? 25.008 -5.452 8.586 1.00 96.81 352 ALA A O 1
ATOM 2910 N N . SER A 1 353 ? 25.144 -6.697 6.728 1.00 96.25 353 SER A N 1
ATOM 2911 C CA . SER A 1 353 ? 24.774 -7.946 7.404 1.00 96.25 353 SER A CA 1
ATOM 2912 C C . SER A 1 353 ? 25.843 -8.392 8.401 1.00 96.25 353 SER A C 1
ATOM 2914 O O . SER A 1 353 ? 25.505 -8.898 9.467 1.00 96.25 353 SER A O 1
ATOM 2916 N N . PHE A 1 354 ? 27.131 -8.162 8.114 1.00 96.06 354 PHE A N 1
ATOM 2917 C CA . PHE A 1 354 ? 28.187 -8.454 9.086 1.00 96.06 354 PHE A CA 1
ATOM 2918 C C . PHE A 1 354 ? 28.133 -7.506 10.293 1.00 96.06 354 PHE A C 1
ATOM 2920 O O . PHE A 1 354 ? 28.171 -7.960 11.436 1.00 96.06 354 PHE A O 1
ATOM 2927 N N . ALA A 1 355 ? 27.949 -6.204 10.053 1.00 97.44 355 ALA A N 1
ATOM 2928 C CA . ALA A 1 355 ? 27.766 -5.215 11.114 1.00 97.44 355 ALA A CA 1
ATOM 2929 C C . ALA A 1 355 ? 26.515 -5.486 11.972 1.00 97.44 355 ALA A C 1
ATOM 2931 O O . ALA A 1 355 ? 26.567 -5.340 13.195 1.00 97.44 355 ALA A O 1
ATOM 2932 N N . ALA A 1 356 ? 25.418 -5.918 11.343 1.00 97.19 356 ALA A N 1
ATOM 2933 C CA . ALA A 1 356 ? 24.172 -6.302 11.998 1.00 97.19 356 ALA A CA 1
ATOM 2934 C C . ALA A 1 356 ? 24.342 -7.559 12.862 1.00 97.19 356 ALA A C 1
ATOM 2936 O O . ALA A 1 356 ? 23.877 -7.588 13.999 1.00 97.19 356 ALA A O 1
ATOM 2937 N N . LYS A 1 357 ? 25.096 -8.556 12.379 1.00 96.25 357 LYS A N 1
ATOM 2938 C CA . LYS A 1 357 ? 25.433 -9.753 13.161 1.00 96.25 357 LYS A CA 1
ATOM 2939 C C . LYS A 1 357 ? 26.241 -9.409 14.416 1.00 96.25 357 LYS A C 1
ATOM 2941 O O . LYS A 1 357 ? 25.925 -9.908 15.488 1.00 96.25 357 LYS A O 1
ATOM 2946 N N . ILE A 1 358 ? 27.227 -8.512 14.311 1.00 95.88 358 ILE A N 1
ATOM 2947 C CA . ILE A 1 358 ? 27.985 -7.993 15.472 1.00 95.88 358 ILE A CA 1
ATOM 2948 C C . ILE A 1 358 ? 27.081 -7.178 16.412 1.00 95.88 358 ILE A C 1
ATOM 2950 O O . ILE A 1 358 ? 27.283 -7.155 17.627 1.00 95.88 358 ILE A O 1
ATOM 2954 N N . ALA A 1 359 ? 26.081 -6.492 15.857 1.00 94.88 359 ALA A N 1
ATOM 2955 C CA . ALA A 1 359 ? 25.128 -5.716 16.634 1.00 94.88 359 ALA A CA 1
ATOM 2956 C C . ALA A 1 359 ? 24.067 -6.559 17.358 1.00 94.88 359 ALA A C 1
ATOM 2958 O O . ALA A 1 359 ? 23.406 -6.019 18.239 1.00 94.88 359 ALA A O 1
ATOM 2959 N N . GLY A 1 360 ? 23.939 -7.851 17.035 1.00 92.88 360 GLY A N 1
ATOM 2960 C CA . GLY A 1 360 ? 22.917 -8.729 17.606 1.00 92.88 360 GLY A CA 1
ATOM 2961 C C . GLY A 1 360 ? 21.531 -8.542 16.987 1.00 92.88 360 GLY A C 1
ATOM 2962 O O . GLY A 1 360 ? 20.536 -8.822 17.646 1.00 92.88 360 GLY A O 1
ATOM 2963 N N . VAL A 1 361 ? 21.452 -8.056 15.743 1.00 94.44 361 VAL A N 1
ATOM 2964 C CA . VAL A 1 361 ? 20.175 -7.899 15.029 1.00 94.44 361 VAL A CA 1
ATOM 2965 C C . VAL A 1 361 ? 19.580 -9.285 14.751 1.00 94.44 361 VAL A C 1
ATOM 2967 O O . VAL A 1 361 ? 20.260 -10.095 14.112 1.00 94.44 361 VAL A O 1
ATOM 2970 N N . PRO A 1 362 ? 18.339 -9.573 15.184 1.00 89.06 362 PRO A N 1
ATOM 2971 C CA . PRO A 1 362 ? 17.736 -10.892 15.015 1.00 89.06 362 PRO A CA 1
ATOM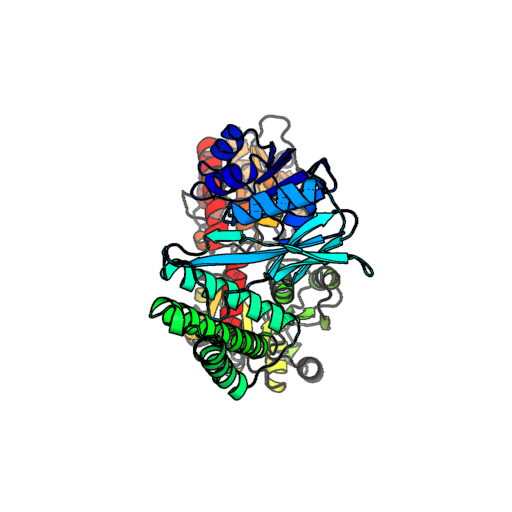 2972 C C . PRO A 1 362 ? 17.394 -11.190 13.555 1.00 89.06 362 PRO A C 1
ATOM 2974 O O . PRO A 1 362 ? 17.563 -12.324 13.122 1.00 89.06 362 PRO A O 1
ATOM 2977 N N . ASN A 1 363 ? 16.976 -10.180 12.783 1.00 93.56 363 ASN A N 1
ATOM 2978 C CA . ASN A 1 363 ? 16.536 -10.352 11.403 1.00 93.56 363 ASN A CA 1
ATOM 2979 C C . ASN A 1 363 ? 17.445 -9.611 10.416 1.00 93.56 363 ASN A C 1
ATOM 2981 O O . ASN A 1 363 ? 17.407 -8.390 10.265 1.00 93.56 363 ASN A O 1
ATOM 2985 N N . ILE A 1 364 ? 18.275 -10.377 9.713 1.00 96.62 364 ILE A N 1
ATOM 2986 C CA . ILE A 1 364 ? 19.229 -9.910 8.707 1.00 96.62 364 ILE A CA 1
ATOM 2987 C C . ILE A 1 364 ? 18.834 -10.466 7.342 1.00 96.62 364 ILE A C 1
ATOM 2989 O O . ILE A 1 364 ? 19.025 -11.657 7.065 1.00 96.62 364 ILE A O 1
ATOM 2993 N N . VAL A 1 365 ? 18.294 -9.602 6.486 1.00 97.00 365 VAL A N 1
ATOM 2994 C CA . VAL A 1 365 ? 17.651 -9.994 5.232 1.00 97.00 365 VAL A CA 1
ATOM 2995 C C . VAL A 1 365 ? 18.331 -9.372 4.022 1.00 97.00 365 VAL A C 1
ATOM 2997 O O . VAL A 1 365 ? 18.684 -8.189 3.983 1.00 97.00 365 VAL A O 1
ATOM 3000 N N . TYR A 1 366 ? 18.494 -10.194 2.988 1.00 96.75 366 TYR A N 1
ATOM 3001 C CA . TYR A 1 366 ? 18.958 -9.751 1.681 1.00 96.75 366 TYR A CA 1
ATOM 3002 C C . TYR A 1 366 ? 17.811 -9.762 0.675 1.00 96.75 366 TYR A C 1
ATOM 3004 O O . TYR A 1 366 ? 17.328 -10.821 0.276 1.00 96.75 366 TYR A O 1
ATOM 3012 N N . ARG A 1 367 ? 17.379 -8.581 0.232 1.00 95.69 367 ARG A N 1
ATOM 3013 C CA . ARG A 1 367 ? 16.448 -8.440 -0.884 1.00 95.69 367 ARG A CA 1
ATOM 3014 C C . ARG A 1 367 ? 17.236 -8.472 -2.183 1.00 95.69 367 ARG A C 1
ATOM 3016 O O . ARG A 1 367 ? 18.060 -7.604 -2.463 1.00 95.69 367 ARG A O 1
ATOM 3023 N N . ARG A 1 368 ? 16.941 -9.451 -3.027 1.00 91.69 368 ARG A N 1
ATOM 3024 C CA . ARG A 1 368 ? 17.618 -9.655 -4.301 1.00 91.69 368 ARG A CA 1
ATOM 3025 C C . ARG A 1 368 ? 16.704 -9.294 -5.460 1.00 91.69 368 ARG A C 1
ATOM 3027 O O . ARG A 1 368 ? 15.598 -9.805 -5.566 1.00 91.69 368 ARG A O 1
ATOM 3034 N N . GLY A 1 369 ? 17.206 -8.425 -6.337 1.00 86.38 369 GLY A N 1
ATOM 3035 C CA . GLY A 1 369 ? 16.508 -7.967 -7.542 1.00 86.38 369 GLY A CA 1
ATOM 3036 C C . GLY A 1 369 ? 17.179 -8.360 -8.859 1.00 86.38 369 GLY A C 1
ATOM 3037 O O . GLY A 1 369 ? 17.011 -7.657 -9.851 1.00 86.38 369 GLY A O 1
ATOM 3038 N N . SER A 1 370 ? 18.023 -9.395 -8.861 1.00 83.50 370 SER A N 1
ATOM 3039 C CA . SER A 1 370 ? 18.854 -9.777 -10.007 1.00 83.50 370 SER A CA 1
ATOM 3040 C C . SER A 1 370 ? 18.757 -11.275 -10.273 1.00 83.50 370 SER A C 1
ATOM 3042 O O . SER A 1 370 ? 19.182 -12.075 -9.437 1.00 83.50 370 SER A O 1
ATOM 3044 N N . ALA A 1 371 ? 18.297 -11.625 -11.475 1.00 82.38 371 ALA A N 1
ATOM 3045 C CA . ALA A 1 371 ? 18.232 -12.989 -11.998 1.00 82.38 371 ALA A CA 1
ATOM 3046 C C . ALA A 1 371 ? 19.592 -13.492 -12.532 1.00 82.38 371 ALA A C 1
ATOM 3048 O O . ALA A 1 371 ? 19.683 -14.158 -13.560 1.00 82.38 371 ALA A O 1
ATOM 3049 N N . ILE A 1 372 ? 20.690 -13.125 -11.869 1.00 85.19 372 ILE A N 1
ATOM 3050 C CA . ILE A 1 372 ? 22.033 -13.623 -12.197 1.00 85.19 372 ILE A CA 1
ATOM 3051 C C . ILE A 1 372 ? 22.371 -14.730 -11.198 1.00 85.19 372 ILE A C 1
ATOM 3053 O O . ILE A 1 372 ? 22.110 -14.554 -10.013 1.00 85.19 372 ILE A O 1
ATOM 3057 N N . PRO A 1 373 ? 22.981 -15.858 -11.583 1.00 87.38 373 PRO A 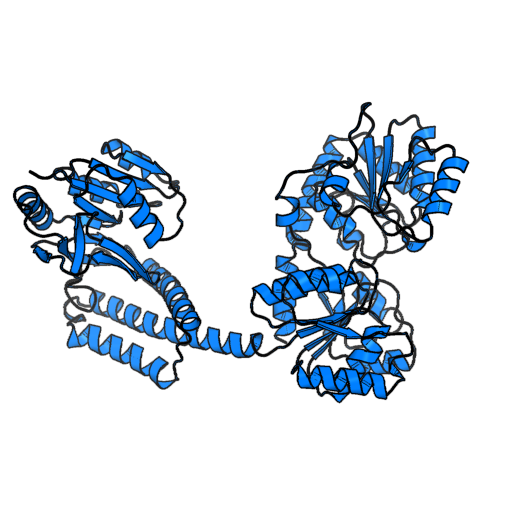N 1
ATOM 3058 C CA . PRO A 1 373 ? 23.377 -16.864 -10.604 1.00 87.38 373 PRO A CA 1
ATOM 3059 C C . PRO A 1 373 ? 24.392 -16.356 -9.572 1.00 87.38 373 PRO A C 1
ATOM 3061 O O . PRO A 1 373 ? 25.342 -15.644 -9.912 1.00 87.38 373 PRO A O 1
ATOM 3064 N N . VAL A 1 374 ? 24.222 -16.729 -8.299 1.00 87.56 374 VAL A N 1
ATOM 3065 C CA . VAL A 1 374 ? 25.207 -16.401 -7.253 1.00 87.56 374 VAL A CA 1
ATOM 3066 C C . VAL A 1 374 ? 26.492 -17.194 -7.508 1.00 87.56 374 VAL A C 1
ATOM 3068 O O . VAL A 1 374 ? 26.465 -18.399 -7.753 1.00 87.56 374 VAL A O 1
ATOM 3071 N N . ARG A 1 375 ? 27.650 -16.524 -7.465 1.00 87.25 375 ARG A N 1
ATOM 3072 C CA . ARG A 1 375 ? 28.949 -17.205 -7.576 1.00 87.25 375 ARG A CA 1
ATOM 3073 C C . ARG A 1 375 ? 29.193 -18.074 -6.343 1.00 87.25 375 ARG A C 1
ATOM 3075 O O . ARG A 1 375 ? 29.030 -17.601 -5.219 1.00 87.25 375 ARG A O 1
ATOM 3082 N N . ASN A 1 376 ? 29.649 -19.304 -6.553 1.00 87.81 376 ASN A N 1
ATOM 3083 C CA . ASN A 1 376 ? 29.938 -20.246 -5.478 1.00 87.81 376 ASN A CA 1
ATOM 3084 C C . ASN A 1 376 ? 31.320 -19.983 -4.844 1.00 87.81 376 ASN A C 1
ATOM 3086 O O . ASN A 1 376 ? 32.266 -20.724 -5.085 1.00 87.81 376 ASN A O 1
ATOM 3090 N N . SER A 1 377 ? 31.454 -18.901 -4.072 1.00 89.44 377 SER A N 1
ATOM 3091 C CA . SER A 1 377 ? 32.690 -18.550 -3.353 1.00 89.44 377 SER A CA 1
ATOM 3092 C C . SER A 1 377 ? 32.567 -18.802 -1.851 1.00 89.44 377 SER A C 1
ATOM 3094 O O . SER A 1 377 ? 31.464 -18.748 -1.306 1.00 89.44 377 SER A O 1
ATOM 3096 N N . PHE A 1 378 ? 33.697 -19.005 -1.164 1.00 89.75 378 PHE A N 1
ATOM 3097 C CA . PHE A 1 378 ? 33.738 -19.158 0.298 1.00 89.75 378 PHE A CA 1
ATOM 3098 C C . PHE A 1 378 ? 33.032 -18.001 1.022 1.00 89.75 378 PHE A C 1
ATOM 3100 O O . PHE A 1 378 ? 32.202 -18.224 1.899 1.00 89.75 378 PHE A O 1
ATOM 3107 N N . ILE A 1 379 ? 33.275 -16.765 0.571 1.00 90.38 379 ILE A N 1
ATOM 3108 C CA . ILE A 1 379 ? 32.629 -15.559 1.107 1.00 90.38 379 ILE A CA 1
ATOM 3109 C C . ILE A 1 379 ? 31.103 -15.658 0.976 1.00 90.38 379 ILE A C 1
ATOM 3111 O O . ILE A 1 379 ? 30.388 -15.442 1.949 1.00 90.38 379 ILE A O 1
ATOM 3115 N N . ASN A 1 380 ? 30.581 -16.012 -0.203 1.00 91.00 380 ASN A N 1
ATOM 3116 C CA . ASN A 1 380 ? 29.134 -16.128 -0.385 1.00 91.00 380 ASN A CA 1
ATOM 3117 C C . ASN A 1 380 ? 28.554 -17.289 0.439 1.00 91.00 380 ASN A C 1
ATOM 3119 O O . ASN A 1 380 ? 27.505 -17.114 1.047 1.00 91.00 380 ASN A O 1
ATOM 3123 N N . ARG A 1 381 ? 29.240 -18.437 0.539 1.00 91.19 381 ARG A N 1
ATOM 3124 C CA . ARG A 1 381 ? 28.802 -19.543 1.412 1.00 91.19 381 ARG A CA 1
ATOM 3125 C C . ARG A 1 381 ? 28.686 -19.104 2.871 1.00 91.19 381 ARG A C 1
ATOM 3127 O O . ARG A 1 381 ? 27.690 -19.410 3.517 1.00 91.19 381 ARG A O 1
ATOM 3134 N N . TYR A 1 382 ? 29.658 -18.340 3.370 1.00 93.12 382 TYR A N 1
ATOM 3135 C CA . TYR A 1 382 ? 29.619 -17.804 4.729 1.00 93.12 382 TYR A CA 1
ATOM 3136 C C . TYR A 1 382 ? 28.436 -16.851 4.940 1.00 93.12 382 TYR A C 1
ATOM 3138 O O . TYR A 1 382 ? 27.649 -17.042 5.865 1.00 93.12 382 TYR A O 1
ATOM 3146 N N . PHE A 1 383 ? 28.267 -15.851 4.071 1.00 93.81 383 PHE A N 1
ATOM 3147 C CA . PHE A 1 383 ? 27.198 -14.864 4.237 1.00 93.81 383 PHE A CA 1
ATOM 3148 C C . PHE A 1 383 ? 25.803 -15.483 4.118 1.00 93.81 383 PHE A C 1
ATOM 3150 O O . PHE A 1 383 ? 24.976 -15.289 5.004 1.00 93.81 383 PHE A O 1
ATOM 3157 N N . PHE A 1 384 ? 25.550 -16.265 3.071 1.00 93.44 384 PHE A N 1
ATOM 3158 C CA . PHE A 1 384 ? 24.230 -16.849 2.834 1.00 93.44 384 PHE A CA 1
ATOM 3159 C C . PHE A 1 384 ? 23.899 -17.996 3.799 1.00 93.44 384 PHE A C 1
ATOM 3161 O O . PHE A 1 384 ? 22.740 -18.150 4.165 1.00 93.44 384 PHE A O 1
ATOM 3168 N N . GLY A 1 385 ? 24.900 -18.764 4.241 1.00 90.56 385 GLY A N 1
ATOM 3169 C CA . GLY A 1 385 ? 24.684 -19.901 5.135 1.00 90.56 385 GLY A CA 1
ATOM 3170 C C . GLY A 1 385 ? 24.736 -19.566 6.628 1.00 90.56 385 GLY A C 1
ATOM 3171 O O . GLY A 1 385 ? 24.117 -20.266 7.426 1.00 90.56 385 GLY A O 1
ATOM 3172 N N . LYS A 1 386 ? 25.497 -18.538 7.039 1.00 90.62 386 LYS A N 1
ATOM 3173 C CA . LYS A 1 386 ? 25.796 -18.263 8.462 1.00 90.62 386 LYS A CA 1
ATOM 3174 C C . LYS A 1 386 ? 25.508 -16.834 8.927 1.00 90.62 386 LYS A C 1
ATOM 3176 O O . LYS A 1 386 ? 25.618 -16.585 10.129 1.00 90.62 386 LYS A O 1
ATOM 3181 N N . VAL A 1 387 ? 25.230 -15.883 8.035 1.00 94.88 387 VAL A N 1
ATOM 3182 C CA . VAL A 1 387 ? 24.986 -14.474 8.413 1.00 94.88 387 VAL A CA 1
ATOM 3183 C C . VAL A 1 387 ? 23.552 -14.063 8.114 1.00 94.88 387 VAL A C 1
ATOM 3185 O O . VAL A 1 387 ? 22.897 -13.492 8.976 1.00 94.88 387 VAL A O 1
ATOM 3188 N N . LEU A 1 388 ? 23.067 -14.349 6.907 1.00 95.94 388 LEU A N 1
ATOM 3189 C CA . LEU A 1 388 ? 21.700 -14.041 6.518 1.00 95.94 388 LEU A CA 1
ATOM 3190 C C . LEU A 1 388 ? 20.713 -14.959 7.240 1.00 95.94 388 LEU A C 1
ATOM 3192 O O . LEU A 1 388 ? 20.894 -16.174 7.317 1.00 95.94 388 LEU A O 1
ATOM 3196 N N . THR A 1 389 ? 19.643 -14.349 7.727 1.00 94.75 389 THR A N 1
ATOM 3197 C CA . THR A 1 389 ? 18.504 -15.045 8.341 1.00 94.75 389 THR A CA 1
ATOM 3198 C C . THR A 1 389 ? 17.386 -15.297 7.336 1.00 94.75 389 THR A C 1
ATOM 3200 O O . THR A 1 389 ? 16.663 -16.278 7.468 1.00 94.75 389 THR A O 1
ATOM 3203 N N . GLY A 1 390 ? 17.312 -14.481 6.278 1.00 95.50 390 GLY A N 1
ATOM 3204 C CA . GLY A 1 390 ? 16.314 -14.607 5.225 1.00 95.50 390 GLY A CA 1
ATOM 3205 C C . GLY A 1 390 ? 16.697 -13.892 3.931 1.00 95.50 390 GLY A C 1
ATOM 3206 O O . GLY A 1 390 ? 17.619 -13.068 3.885 1.00 95.50 390 GLY A O 1
ATOM 3207 N N . ILE A 1 391 ? 15.990 -14.229 2.855 1.00 95.88 391 ILE A N 1
ATOM 3208 C CA . ILE A 1 391 ? 16.142 -13.630 1.530 1.00 95.88 391 ILE A CA 1
ATOM 3209 C C . ILE A 1 391 ? 14.766 -13.306 0.968 1.00 95.88 391 ILE A C 1
ATOM 3211 O O . ILE A 1 391 ? 13.876 -14.154 0.949 1.00 95.88 391 ILE A O 1
ATOM 3215 N N . ILE A 1 392 ? 14.632 -12.095 0.434 1.00 96.44 392 ILE A N 1
ATOM 3216 C CA . ILE A 1 392 ? 13.464 -11.694 -0.347 1.00 96.44 392 ILE A CA 1
ATOM 3217 C C . ILE A 1 392 ? 13.863 -11.710 -1.821 1.00 96.44 392 ILE A C 1
ATOM 3219 O O . ILE A 1 392 ? 14.710 -10.926 -2.249 1.00 96.44 392 ILE A O 1
ATOM 3223 N N . ALA A 1 393 ? 13.258 -12.593 -2.606 1.00 94.88 393 ALA A N 1
ATOM 3224 C CA . ALA A 1 393 ? 13.371 -12.589 -4.058 1.00 94.88 393 ALA A CA 1
ATOM 3225 C C . ALA A 1 393 ? 12.192 -11.815 -4.661 1.00 94.88 393 ALA A C 1
ATOM 3227 O O . ALA A 1 393 ? 11.047 -11.989 -4.255 1.00 94.88 393 ALA A O 1
ATOM 3228 N N . ASN A 1 394 ? 12.462 -10.961 -5.645 1.00 93.94 394 ASN A N 1
ATOM 3229 C CA . ASN A 1 394 ? 11.431 -10.169 -6.324 1.00 93.94 394 ASN A CA 1
ATOM 3230 C C . ASN A 1 394 ? 10.673 -10.924 -7.434 1.00 93.94 394 ASN A C 1
ATOM 3232 O O . ASN A 1 394 ? 9.788 -10.341 -8.058 1.00 93.94 394 ASN A O 1
ATOM 3236 N N . SER A 1 395 ? 11.060 -12.169 -7.713 1.00 94.06 395 SER A N 1
ATOM 3237 C CA . SER A 1 395 ? 10.488 -13.056 -8.730 1.00 94.06 395 SER A CA 1
ATOM 3238 C C . SER A 1 395 ? 10.880 -14.510 -8.444 1.00 94.06 395 SER A C 1
ATOM 3240 O O . SER A 1 395 ? 11.891 -14.761 -7.771 1.00 94.06 395 SER A O 1
ATOM 3242 N N . GLU A 1 396 ? 10.108 -15.461 -8.966 1.00 93.50 396 GLU A N 1
ATOM 3243 C CA . GLU A 1 396 ? 10.440 -16.890 -8.910 1.00 93.50 396 GLU A CA 1
ATOM 3244 C C . GLU A 1 396 ? 11.740 -17.180 -9.667 1.00 93.50 396 GLU A C 1
ATOM 3246 O O . GLU A 1 396 ? 12.589 -17.936 -9.190 1.00 93.50 396 GLU A O 1
ATOM 3251 N N . GLU A 1 397 ? 11.991 -16.493 -10.781 1.00 92.12 397 GLU A N 1
ATOM 3252 C CA . GLU A 1 397 ? 13.256 -16.596 -11.504 1.00 92.12 397 GLU A CA 1
ATOM 3253 C C . GLU A 1 397 ? 14.452 -16.136 -10.651 1.00 92.12 397 GLU A C 1
ATOM 3255 O O . GLU A 1 397 ? 15.527 -16.754 -10.651 1.00 92.12 397 GLU A O 1
ATOM 3260 N N . THR A 1 398 ? 14.296 -15.066 -9.867 1.00 91.69 398 THR A N 1
ATOM 3261 C CA . THR A 1 398 ? 15.361 -14.619 -8.956 1.00 91.69 398 THR A CA 1
ATOM 3262 C C . THR A 1 398 ? 15.614 -15.643 -7.847 1.00 91.69 398 THR A C 1
ATOM 3264 O O . THR A 1 398 ? 16.775 -15.869 -7.484 1.00 91.69 398 THR A O 1
ATOM 3267 N N . LYS A 1 399 ? 14.566 -16.312 -7.348 1.00 92.75 399 LYS A N 1
ATOM 3268 C CA . LYS A 1 399 ? 14.688 -17.435 -6.403 1.00 92.75 399 LYS A CA 1
ATOM 3269 C C . LYS A 1 399 ? 15.403 -18.629 -7.043 1.00 92.75 399 LYS A C 1
ATOM 3271 O O . LYS A 1 399 ? 16.361 -19.141 -6.465 1.00 92.75 399 LYS A O 1
ATOM 3276 N N . ARG A 1 400 ? 15.023 -19.020 -8.262 1.00 91.06 400 ARG A N 1
ATOM 3277 C CA . ARG A 1 400 ? 15.653 -20.118 -9.014 1.00 91.06 400 ARG A CA 1
ATOM 3278 C C . ARG A 1 400 ? 17.140 -19.859 -9.259 1.00 91.06 400 ARG A C 1
ATOM 3280 O O . ARG A 1 400 ? 17.985 -20.703 -8.963 1.00 91.06 400 ARG A O 1
ATOM 3287 N N . THR A 1 401 ? 17.487 -18.672 -9.754 1.00 90.50 401 THR A N 1
ATOM 3288 C CA . THR A 1 401 ? 18.881 -18.304 -10.066 1.00 90.50 401 THR A CA 1
ATOM 3289 C C . THR A 1 401 ? 19.757 -18.170 -8.822 1.00 90.50 401 THR A C 1
ATOM 3291 O O . THR A 1 401 ? 20.964 -18.402 -8.905 1.00 90.50 401 THR A O 1
ATOM 3294 N N . LEU A 1 402 ? 19.185 -17.847 -7.657 1.00 89.69 402 LEU A N 1
ATOM 3295 C CA . LEU A 1 402 ? 19.906 -17.848 -6.381 1.00 89.69 402 LEU A CA 1
ATOM 3296 C C . LEU A 1 402 ? 20.540 -19.214 -6.086 1.00 89.69 402 LEU A C 1
ATOM 3298 O O . LEU A 1 402 ? 21.704 -19.280 -5.691 1.00 89.69 402 LEU A O 1
ATOM 3302 N N . LEU A 1 403 ? 19.779 -20.281 -6.332 1.00 86.50 403 LEU A N 1
ATOM 3303 C CA . LEU A 1 403 ? 20.143 -21.661 -6.019 1.00 86.50 403 LEU A CA 1
ATOM 3304 C C . LEU A 1 403 ? 20.793 -22.401 -7.198 1.00 86.50 403 LEU A C 1
ATOM 3306 O O . LEU A 1 403 ? 21.443 -23.419 -6.991 1.00 86.50 403 LEU A O 1
ATOM 3310 N N . ALA A 1 404 ? 20.698 -21.872 -8.422 1.00 87.19 404 ALA A N 1
ATOM 3311 C CA . ALA A 1 404 ? 21.125 -22.557 -9.648 1.00 87.19 404 ALA A CA 1
ATOM 3312 C C . ALA A 1 404 ? 22.577 -23.074 -9.644 1.00 87.19 404 ALA A C 1
ATOM 3314 O O . ALA A 1 404 ? 22.858 -24.112 -10.230 1.00 87.19 404 ALA A O 1
ATOM 3315 N N . ARG A 1 405 ? 23.515 -22.357 -9.008 1.00 83.69 405 ARG A N 1
ATOM 3316 C CA . ARG A 1 405 ? 24.933 -22.773 -8.908 1.00 83.69 405 ARG A CA 1
ATOM 3317 C C . ARG A 1 405 ? 25.307 -23.376 -7.559 1.00 83.69 405 ARG A C 1
ATOM 3319 O O . ARG A 1 405 ? 26.416 -23.883 -7.406 1.00 83.69 405 ARG A O 1
ATOM 3326 N N . ASN A 1 406 ? 24.439 -23.233 -6.565 1.00 81.81 406 ASN A N 1
ATOM 3327 C CA . ASN A 1 406 ? 24.670 -23.742 -5.225 1.00 81.81 406 ASN A CA 1
ATOM 3328 C C . ASN A 1 406 ? 23.312 -24.004 -4.547 1.00 81.81 406 ASN A C 1
ATOM 3330 O O . ASN A 1 406 ? 22.811 -23.136 -3.829 1.00 81.81 406 ASN A O 1
ATOM 3334 N N . PRO A 1 407 ? 22.708 -25.182 -4.794 1.00 83.38 407 PRO A N 1
ATOM 3335 C CA . PRO A 1 407 ? 21.369 -25.509 -4.305 1.00 83.38 407 PRO A CA 1
ATOM 3336 C C . PRO A 1 407 ? 21.237 -25.503 -2.780 1.00 83.38 407 PRO A C 1
ATOM 3338 O O . PRO A 1 407 ? 20.148 -25.271 -2.270 1.00 83.38 407 PRO A O 1
ATOM 3341 N N . ASN A 1 408 ? 22.353 -25.702 -2.071 1.00 83.44 408 ASN A N 1
ATOM 3342 C CA . ASN A 1 408 ? 22.421 -25.765 -0.610 1.00 83.44 408 ASN A CA 1
ATOM 3343 C C . ASN A 1 408 ? 23.017 -24.482 0.001 1.00 83.44 408 ASN A C 1
ATOM 3345 O O . ASN A 1 408 ? 23.477 -24.492 1.141 1.00 83.44 408 ASN A O 1
ATOM 3349 N N . LEU A 1 409 ? 23.076 -23.379 -0.760 1.00 85.38 409 LEU A N 1
ATOM 3350 C CA . LEU A 1 409 ? 23.673 -22.116 -0.304 1.00 85.38 409 LEU A CA 1
ATOM 3351 C C . LEU A 1 409 ? 22.927 -21.511 0.892 1.00 85.38 409 LEU A C 1
ATOM 3353 O O . LEU A 1 409 ? 23.544 -20.904 1.765 1.00 85.38 409 LEU A O 1
ATOM 3357 N N . ILE A 1 410 ? 21.606 -21.653 0.891 1.00 85.69 410 ILE A N 1
ATOM 3358 C CA . ILE A 1 410 ? 20.700 -21.245 1.956 1.00 85.69 410 ILE A CA 1
ATOM 3359 C C . ILE A 1 410 ? 19.489 -22.176 1.924 1.00 85.69 410 ILE A C 1
ATOM 3361 O O . ILE A 1 410 ? 19.123 -22.686 0.864 1.00 85.69 410 ILE A O 1
ATOM 3365 N N . ASP A 1 411 ? 18.876 -22.378 3.083 1.00 86.81 411 ASP A N 1
ATOM 3366 C CA . ASP A 1 411 ? 17.608 -23.085 3.202 1.00 86.81 411 ASP A CA 1
ATOM 3367 C C . ASP A 1 411 ? 16.529 -22.443 2.308 1.00 86.81 411 ASP A C 1
ATOM 3369 O O . ASP A 1 411 ? 16.386 -21.215 2.269 1.00 86.81 411 ASP A O 1
ATOM 3373 N N . LYS A 1 412 ? 15.775 -23.273 1.583 1.00 86.44 412 LYS A N 1
ATOM 3374 C CA . LYS A 1 412 ? 14.717 -22.827 0.669 1.00 86.44 412 LYS A CA 1
ATOM 3375 C C . LYS A 1 412 ? 13.594 -22.114 1.415 1.00 86.44 412 LYS A C 1
ATOM 3377 O O . LYS A 1 412 ? 13.038 -21.162 0.864 1.00 86.44 412 LYS A O 1
ATOM 3382 N N . ASP A 1 413 ? 13.328 -22.509 2.657 1.00 87.56 413 ASP A N 1
ATOM 3383 C CA . ASP A 1 413 ? 12.267 -21.927 3.486 1.00 87.56 413 ASP A CA 1
ATOM 3384 C C . ASP A 1 413 ? 12.611 -20.505 3.948 1.00 87.56 413 ASP A C 1
ATOM 3386 O O . ASP A 1 413 ? 11.731 -19.694 4.241 1.00 87.56 413 ASP A O 1
ATOM 3390 N N . LYS A 1 414 ? 13.902 -20.146 3.909 1.00 90.62 414 LYS A N 1
ATOM 3391 C CA . LYS A 1 414 ? 14.388 -18.784 4.167 1.00 90.62 414 LYS A CA 1
ATOM 3392 C C . LYS A 1 414 ? 14.265 -17.858 2.955 1.00 90.62 414 LYS A C 1
ATOM 3394 O O . LYS A 1 414 ? 14.560 -16.668 3.084 1.00 90.62 414 LYS A O 1
ATOM 3399 N N . ILE A 1 415 ? 13.864 -18.367 1.783 1.00 94.44 415 ILE A N 1
ATOM 3400 C CA . ILE A 1 415 ? 13.701 -17.575 0.557 1.00 94.44 415 ILE A CA 1
ATOM 3401 C C . ILE A 1 415 ? 12.216 -17.342 0.277 1.00 94.44 415 ILE A C 1
ATOM 3403 O O . ILE A 1 415 ? 11.512 -18.217 -0.242 1.00 94.44 415 ILE A O 1
ATOM 3407 N N . GLN A 1 416 ? 11.762 -16.116 0.522 1.00 95.69 416 GLN A N 1
ATOM 3408 C CA . GLN A 1 416 ? 10.401 -15.696 0.217 1.00 95.69 416 GLN A CA 1
ATOM 3409 C C . GLN A 1 416 ? 10.346 -14.909 -1.091 1.00 95.69 416 GLN A C 1
ATOM 3411 O O . GLN A 1 416 ? 11.150 -14.005 -1.322 1.00 95.69 416 GLN A O 1
ATOM 3416 N N . VAL A 1 417 ? 9.368 -15.230 -1.940 1.00 95.38 417 VAL A N 1
ATOM 3417 C CA . VAL A 1 417 ? 9.087 -14.450 -3.148 1.00 95.38 417 VAL A CA 1
ATOM 3418 C C . VAL A 1 417 ? 8.063 -13.373 -2.818 1.00 95.38 417 VAL A C 1
ATOM 3420 O O . VAL A 1 417 ? 6.906 -13.656 -2.500 1.00 95.38 417 VAL A O 1
ATOM 3423 N N . ILE A 1 418 ? 8.504 -12.121 -2.892 1.00 95.50 418 ILE A N 1
ATOM 3424 C CA . ILE A 1 418 ? 7.661 -10.939 -2.733 1.00 95.50 418 ILE A CA 1
ATOM 3425 C C . ILE A 1 418 ? 7.850 -10.093 -3.982 1.00 95.50 418 ILE A C 1
ATOM 3427 O O . ILE A 1 418 ? 8.869 -9.420 -4.147 1.00 95.50 418 ILE A O 1
ATOM 3431 N N . TYR A 1 419 ? 6.861 -10.151 -4.871 1.00 95.19 419 TYR A N 1
ATOM 3432 C CA . TYR A 1 419 ? 6.869 -9.357 -6.088 1.00 95.19 419 TYR A CA 1
ATOM 3433 C C . TYR A 1 419 ? 6.961 -7.868 -5.773 1.00 95.19 419 TYR A C 1
ATOM 3435 O O . TYR A 1 419 ? 6.431 -7.372 -4.774 1.00 95.19 419 TYR A O 1
ATOM 3443 N N . ASN A 1 420 ? 7.634 -7.155 -6.666 1.00 93.81 420 ASN A N 1
ATOM 3444 C CA . ASN A 1 420 ? 7.638 -5.707 -6.641 1.00 93.81 420 ASN A CA 1
ATOM 3445 C C . ASN A 1 420 ? 6.237 -5.181 -6.953 1.00 93.81 420 ASN A C 1
ATOM 3447 O O . ASN A 1 420 ? 5.605 -5.638 -7.904 1.00 93.81 420 ASN A O 1
ATOM 3451 N N . GLY A 1 421 ? 5.799 -4.204 -6.168 1.00 92.69 421 GLY A N 1
ATOM 3452 C CA . GLY A 1 421 ? 4.499 -3.579 -6.336 1.00 92.69 421 GLY A CA 1
ATOM 3453 C C . GLY A 1 421 ? 4.581 -2.193 -6.969 1.00 92.69 421 GLY A C 1
ATOM 3454 O O . GLY A 1 421 ? 5.601 -1.510 -6.851 1.00 92.69 421 GLY A O 1
ATOM 3455 N N . ILE A 1 422 ? 3.500 -1.774 -7.622 1.00 92.31 422 ILE A N 1
ATOM 3456 C CA . ILE A 1 422 ? 3.319 -0.442 -8.205 1.00 92.31 422 ILE A CA 1
ATOM 3457 C C . ILE A 1 422 ? 2.066 0.232 -7.632 1.00 92.31 422 ILE A C 1
ATOM 3459 O O . ILE A 1 422 ? 1.048 -0.415 -7.393 1.00 92.31 422 ILE A O 1
ATOM 3463 N N . SER A 1 423 ? 2.150 1.542 -7.379 1.00 90.62 423 SER A N 1
ATOM 3464 C CA . SER A 1 423 ? 1.020 2.333 -6.878 1.00 90.62 423 SER A CA 1
ATOM 3465 C C . SER A 1 423 ? 0.037 2.628 -8.001 1.00 90.62 423 SER A C 1
ATOM 3467 O O . SER A 1 423 ? 0.304 3.496 -8.828 1.00 90.62 423 SER A O 1
ATOM 3469 N N . ILE A 1 424 ? -1.104 1.944 -7.998 1.00 92.50 424 ILE A N 1
ATOM 3470 C CA . ILE A 1 424 ? -2.166 2.118 -8.993 1.00 92.50 424 ILE A CA 1
ATOM 3471 C C . ILE A 1 424 ? -2.699 3.556 -8.994 1.00 92.50 424 ILE A C 1
ATOM 3473 O O . ILE A 1 424 ? -2.697 4.227 -10.024 1.00 92.50 424 ILE A O 1
ATOM 3477 N N . LYS A 1 425 ? -3.006 4.079 -7.800 1.00 89.81 425 LYS A N 1
ATOM 3478 C CA . LYS A 1 425 ? -3.522 5.442 -7.604 1.00 89.81 425 LYS A CA 1
ATOM 3479 C C . LYS A 1 425 ? -2.646 6.508 -8.264 1.00 89.81 425 LYS A C 1
ATOM 3481 O O . LYS A 1 425 ? -3.180 7.451 -8.827 1.00 89.81 425 LYS A O 1
ATOM 3486 N N . LYS A 1 426 ? -1.315 6.336 -8.253 1.00 88.00 426 LYS A N 1
ATOM 3487 C CA . LYS A 1 426 ? -0.372 7.282 -8.878 1.00 88.00 426 LYS A CA 1
ATOM 3488 C C . LYS A 1 426 ? -0.580 7.400 -10.394 1.00 88.00 426 LYS A C 1
ATOM 3490 O O . LYS A 1 426 ? -0.349 8.468 -10.952 1.00 88.00 426 LYS A O 1
ATOM 3495 N N . TYR A 1 427 ? -0.979 6.314 -11.053 1.00 89.81 427 TYR A N 1
ATOM 3496 C CA . TYR A 1 427 ? -1.217 6.290 -12.496 1.00 89.81 427 TYR A CA 1
ATOM 3497 C C . TYR A 1 427 ? -2.650 6.678 -12.864 1.00 89.81 427 TYR A C 1
ATOM 3499 O O . TYR A 1 427 ? -2.856 7.177 -13.964 1.00 89.81 427 TYR A O 1
ATOM 3507 N N . ASP A 1 428 ? -3.613 6.551 -11.951 1.00 88.38 428 ASP A N 1
ATOM 3508 C CA . ASP A 1 428 ? -4.985 7.015 -12.195 1.00 88.38 428 ASP A CA 1
ATOM 3509 C C . ASP A 1 428 ? -5.155 8.518 -11.908 1.00 88.38 428 ASP A C 1
ATOM 3511 O O . ASP A 1 428 ? -5.884 9.208 -12.614 1.00 88.38 428 ASP A O 1
ATOM 3515 N N . SER A 1 429 ? -4.441 9.067 -10.920 1.00 83.50 429 SER A N 1
ATOM 3516 C CA . SER A 1 429 ? -4.562 10.475 -10.516 1.00 83.50 429 SER A CA 1
ATOM 3517 C C . SER A 1 429 ? -3.709 11.436 -11.352 1.00 83.50 429 SER A C 1
ATOM 3519 O O . SER A 1 429 ? -2.606 11.073 -11.770 1.00 83.50 429 SER A O 1
ATOM 3521 N N . GLY A 1 430 ? -4.163 12.685 -11.490 1.00 79.25 430 GLY A N 1
ATOM 3522 C CA . GLY A 1 430 ? -3.399 13.804 -12.057 1.00 79.25 430 GLY A CA 1
ATOM 3523 C C . GLY A 1 430 ? -3.458 13.905 -13.582 1.00 79.25 430 GLY A C 1
ATOM 3524 O O . GLY A 1 430 ? -3.663 12.903 -14.275 1.00 79.25 430 GLY A O 1
ATOM 3525 N N . GLU A 1 431 ? -3.256 15.120 -14.092 1.00 80.81 431 GLU A N 1
ATOM 3526 C CA . GLU A 1 431 ? -3.229 15.408 -15.529 1.00 80.81 431 GLU A CA 1
ATOM 3527 C C . GLU A 1 431 ? -2.111 14.640 -16.246 1.00 80.81 431 GLU A C 1
ATOM 3529 O O . GLU A 1 431 ? -1.055 14.344 -15.679 1.00 80.81 431 GLU A O 1
ATOM 3534 N N . VAL A 1 432 ? -2.364 14.277 -17.504 1.00 85.12 432 VAL A N 1
ATOM 3535 C CA . VAL A 1 432 ? -1.397 13.579 -18.355 1.00 85.12 432 VAL A CA 1
ATOM 3536 C C . VAL A 1 432 ? -0.715 14.592 -19.257 1.00 85.12 432 VAL A C 1
ATOM 3538 O O . VAL A 1 432 ? -1.351 15.179 -20.127 1.00 85.12 432 VAL A O 1
ATOM 3541 N N . THR A 1 433 ? 0.598 14.743 -19.101 1.00 88.00 433 THR A N 1
ATOM 3542 C CA . THR A 1 433 ? 1.424 15.489 -20.052 1.00 88.00 433 THR A CA 1
ATOM 3543 C C . THR A 1 433 ? 2.122 14.513 -20.990 1.00 88.00 433 THR A C 1
ATOM 3545 O O . THR A 1 433 ? 3.123 13.890 -20.627 1.00 88.00 433 THR A O 1
ATOM 3548 N N . PHE A 1 434 ? 1.602 14.375 -22.207 1.00 90.94 434 PHE A N 1
ATOM 3549 C CA . PHE A 1 434 ? 2.220 13.544 -23.238 1.00 90.94 434 PHE A CA 1
ATOM 3550 C C . PHE A 1 434 ? 3.639 14.043 -23.547 1.00 90.94 434 PHE A C 1
ATOM 3552 O O . PHE A 1 434 ? 3.885 15.244 -23.651 1.00 90.94 434 PHE A O 1
ATOM 3559 N N . LYS A 1 435 ? 4.595 13.115 -23.662 1.00 92.06 435 LYS A N 1
ATOM 3560 C CA . LYS A 1 435 ? 5.986 13.418 -24.051 1.00 92.06 435 LYS A CA 1
ATOM 3561 C C . LYS A 1 435 ? 6.168 13.443 -25.561 1.00 92.06 435 LYS A C 1
ATOM 3563 O O . LYS A 1 435 ? 7.180 13.942 -26.042 1.00 92.06 435 LYS A O 1
ATOM 3568 N N . TYR A 1 436 ? 5.201 12.898 -26.286 1.00 91.12 436 TYR A N 1
ATOM 3569 C CA . TYR A 1 436 ? 5.151 12.907 -27.733 1.00 91.12 436 TYR A CA 1
ATOM 3570 C C . TYR A 1 436 ? 3.693 12.867 -28.182 1.00 91.12 436 TYR A C 1
ATOM 3572 O O . TYR A 1 436 ? 2.910 12.084 -27.644 1.00 91.12 436 TYR A O 1
ATOM 3580 N N . THR A 1 437 ? 3.348 13.680 -29.174 1.00 84.44 437 THR A N 1
ATOM 3581 C CA . THR A 1 437 ? 2.028 13.676 -29.810 1.00 84.44 437 THR A CA 1
ATOM 3582 C C . THR A 1 437 ? 2.220 13.303 -31.273 1.00 84.44 437 THR A C 1
ATOM 3584 O O . THR A 1 437 ? 3.047 13.904 -31.957 1.00 84.44 437 THR A O 1
ATOM 3587 N N . SER A 1 438 ? 1.492 12.285 -31.734 1.00 80.88 438 SER A N 1
ATOM 3588 C CA . SER A 1 438 ? 1.539 11.834 -33.128 1.00 80.88 438 SER A CA 1
ATOM 3589 C C . SER A 1 438 ? 0.965 12.914 -34.044 1.00 80.88 438 SER A C 1
ATOM 3591 O O . SER A 1 438 ? -0.132 13.411 -33.797 1.00 80.88 438 SER A O 1
ATOM 3593 N N . ASN A 1 439 ? 1.695 13.259 -35.107 1.00 72.12 439 ASN A N 1
ATOM 3594 C CA . ASN A 1 439 ? 1.271 14.287 -36.064 1.00 72.12 439 ASN A CA 1
ATOM 3595 C C . ASN A 1 439 ? 0.743 13.702 -37.390 1.00 72.12 439 ASN A C 1
ATOM 3597 O O . ASN A 1 439 ? 0.166 14.445 -38.173 1.00 72.12 439 ASN A O 1
ATOM 3601 N N . ASN A 1 440 ? 0.929 12.398 -37.660 1.00 68.69 440 ASN A N 1
ATOM 3602 C CA . ASN A 1 440 ? 0.771 11.816 -39.008 1.00 68.69 440 ASN A CA 1
ATOM 3603 C C . ASN A 1 440 ? 0.184 10.382 -39.042 1.00 68.69 440 ASN A C 1
ATOM 3605 O O . ASN A 1 440 ? 0.542 9.597 -39.925 1.00 68.69 440 ASN A O 1
ATOM 3609 N N . ASN A 1 441 ? -0.699 10.005 -38.105 1.00 82.19 441 ASN A N 1
ATOM 3610 C CA . ASN A 1 441 ? -1.243 8.632 -37.991 1.00 82.19 441 ASN A CA 1
ATOM 3611 C C . ASN A 1 441 ? -0.160 7.536 -37.861 1.00 82.19 441 ASN A C 1
ATOM 3613 O O . ASN A 1 441 ? -0.368 6.378 -38.219 1.00 82.19 441 ASN A O 1
ATOM 3617 N N . GLU A 1 442 ? 1.019 7.900 -37.368 1.00 92.31 442 GLU A N 1
ATOM 3618 C CA . GLU A 1 442 ? 2.095 6.957 -37.082 1.00 92.31 442 GLU A CA 1
ATOM 3619 C C . GLU A 1 442 ? 1.845 6.229 -35.762 1.00 92.31 442 GLU A C 1
ATOM 3621 O O . GLU A 1 442 ? 1.335 6.823 -34.808 1.00 92.31 442 GLU A O 1
ATOM 3626 N N . ILE A 1 443 ? 2.235 4.953 -35.716 1.00 95.38 443 ILE A N 1
ATOM 3627 C CA . ILE A 1 443 ? 2.156 4.135 -34.502 1.00 95.38 443 ILE A CA 1
ATOM 3628 C C . ILE A 1 443 ? 3.365 4.434 -33.618 1.00 95.38 443 ILE A C 1
ATOM 3630 O O . ILE A 1 443 ? 4.513 4.399 -34.074 1.00 95.38 443 ILE A O 1
ATOM 3634 N N . ILE A 1 444 ? 3.118 4.698 -32.340 1.00 97.56 444 ILE A N 1
ATOM 3635 C CA . ILE A 1 444 ? 4.145 5.081 -31.380 1.00 97.56 444 ILE A CA 1
ATOM 3636 C C . ILE A 1 444 ? 4.566 3.867 -30.553 1.00 97.56 444 ILE A C 1
ATOM 3638 O O . ILE A 1 444 ? 3.870 3.396 -29.654 1.00 97.56 444 ILE A O 1
ATOM 3642 N N . LEU A 1 445 ? 5.757 3.361 -30.837 1.00 98.50 445 LEU A N 1
ATOM 3643 C CA . LEU A 1 445 ? 6.414 2.319 -30.059 1.00 98.50 445 LEU A CA 1
ATOM 3644 C C . LEU A 1 445 ? 7.313 2.979 -29.011 1.00 98.50 445 LEU A C 1
ATOM 3646 O O . LEU A 1 445 ? 7.908 4.025 -29.272 1.00 98.50 445 LEU A O 1
ATOM 3650 N N . GLY A 1 446 ? 7.472 2.374 -27.835 1.00 98.00 446 GLY A N 1
ATOM 3651 C CA . GLY A 1 446 ? 8.328 2.973 -26.810 1.00 98.00 446 GLY A CA 1
ATOM 3652 C C . GLY A 1 446 ? 9.101 1.997 -25.949 1.00 98.00 446 GLY A C 1
ATOM 3653 O O . GLY A 1 446 ? 8.652 0.894 -25.658 1.00 98.00 446 GLY A O 1
ATOM 3654 N N . ASN A 1 447 ? 10.272 2.435 -25.500 1.00 98.25 447 ASN A N 1
ATOM 3655 C CA . ASN A 1 447 ? 11.112 1.745 -24.533 1.00 98.25 447 ASN A CA 1
ATOM 3656 C C . ASN A 1 447 ? 11.561 2.716 -23.438 1.00 98.25 447 ASN A C 1
ATOM 3658 O O . ASN A 1 447 ? 11.932 3.850 -23.726 1.00 98.25 447 ASN A O 1
ATOM 3662 N N . ALA A 1 448 ? 11.587 2.243 -22.191 1.00 96.06 448 ALA A N 1
ATOM 3663 C CA . ALA A 1 448 ? 12.120 2.995 -21.061 1.00 96.06 448 ALA A CA 1
ATOM 3664 C C . ALA A 1 448 ? 13.163 2.185 -20.282 1.00 96.06 448 ALA A C 1
ATOM 3666 O O . ALA A 1 448 ? 12.929 1.033 -19.901 1.00 96.06 448 ALA A O 1
ATOM 3667 N N . GLY A 1 449 ? 14.312 2.797 -19.989 1.00 92.44 449 GLY A N 1
ATOM 3668 C CA . GLY A 1 449 ? 15.329 2.219 -19.115 1.00 92.44 449 GLY A CA 1
ATOM 3669 C C . GLY A 1 449 ? 16.730 2.789 -19.325 1.00 92.44 449 GLY A C 1
ATOM 3670 O O . GLY A 1 449 ? 17.001 3.498 -20.284 1.00 92.44 449 GLY A O 1
ATOM 3671 N N . ARG A 1 450 ? 17.658 2.438 -18.423 1.00 91.00 450 ARG A N 1
ATOM 3672 C CA . ARG A 1 450 ? 19.068 2.862 -18.525 1.00 91.00 450 ARG A CA 1
ATOM 3673 C C . ARG A 1 450 ? 19.695 2.430 -19.857 1.00 91.00 450 ARG A C 1
ATOM 3675 O O . ARG A 1 450 ? 19.560 1.268 -20.247 1.00 91.00 450 ARG A O 1
ATOM 3682 N N . LEU A 1 451 ? 20.453 3.314 -20.499 1.00 94.56 451 LEU A N 1
ATOM 3683 C CA . LEU A 1 451 ? 21.121 3.045 -21.778 1.00 94.56 451 LEU A CA 1
ATOM 3684 C C . LEU A 1 451 ? 22.447 2.308 -21.544 1.00 94.56 451 LEU A C 1
ATOM 3686 O O . LEU A 1 451 ? 23.531 2.888 -21.510 1.00 94.56 451 LEU A O 1
ATOM 3690 N N . VAL A 1 452 ? 22.343 1.001 -21.296 1.00 93.75 452 VAL A N 1
ATOM 3691 C CA . VAL A 1 452 ? 23.466 0.099 -20.999 1.00 93.75 452 VAL A CA 1
ATOM 3692 C C . VAL A 1 452 ? 23.292 -1.225 -21.735 1.00 93.75 452 VAL A C 1
ATOM 3694 O O . VAL A 1 452 ? 22.169 -1.626 -22.028 1.00 93.75 452 VAL A O 1
ATOM 3697 N N . LYS A 1 453 ? 24.390 -1.959 -21.967 1.00 94.44 453 LYS A N 1
ATOM 3698 C CA . LYS A 1 453 ? 24.405 -3.183 -22.796 1.00 94.44 453 LYS A CA 1
ATOM 3699 C C . LYS A 1 453 ? 23.305 -4.185 -22.430 1.00 94.44 453 LYS A C 1
ATOM 3701 O O . LYS A 1 453 ? 22.674 -4.745 -23.316 1.00 94.44 453 LYS A O 1
ATOM 3706 N N . GLN A 1 454 ? 23.044 -4.366 -21.132 1.00 92.00 454 GLN A N 1
ATOM 3707 C CA . GLN A 1 454 ? 21.974 -5.230 -20.616 1.00 92.00 454 GLN A CA 1
ATOM 3708 C C . GLN A 1 454 ? 20.602 -4.929 -21.237 1.00 92.00 454 GLN A C 1
ATOM 3710 O O . GLN A 1 454 ? 19.834 -5.854 -21.484 1.00 92.00 454 GLN A O 1
ATOM 3715 N N . LYS A 1 455 ? 20.263 -3.651 -21.424 1.00 93.88 455 LYS A N 1
ATOM 3716 C CA . LYS A 1 455 ? 18.916 -3.219 -21.805 1.00 93.88 455 LYS A CA 1
ATOM 3717 C C . LYS A 1 455 ? 18.641 -3.334 -23.303 1.00 93.88 455 LYS A C 1
ATOM 3719 O O . LYS A 1 455 ? 17.488 -3.254 -23.692 1.00 93.88 455 LYS A O 1
ATOM 3724 N N . GLY A 1 456 ? 19.657 -3.621 -24.119 1.00 95.50 456 GLY A N 1
ATOM 3725 C CA . GLY A 1 456 ? 19.468 -4.117 -25.482 1.00 95.50 456 GLY A CA 1
ATOM 3726 C C . GLY A 1 456 ? 18.925 -3.106 -26.498 1.00 95.50 456 GLY A C 1
ATOM 3727 O O . GLY A 1 456 ? 18.427 -3.536 -27.530 1.00 95.50 456 GLY A O 1
ATOM 3728 N N . GLN A 1 457 ? 19.027 -1.793 -26.266 1.00 97.38 457 GLN A N 1
ATOM 3729 C CA . GLN A 1 457 ? 18.409 -0.770 -27.129 1.00 97.38 457 GLN A CA 1
ATOM 3730 C C . GLN A 1 457 ? 18.891 -0.778 -28.591 1.00 97.38 457 GLN A C 1
ATOM 3732 O O . GLN A 1 457 ? 18.133 -0.380 -29.470 1.00 97.38 457 GLN A O 1
ATOM 3737 N N . TYR A 1 458 ? 20.084 -1.310 -28.890 1.00 97.56 458 TYR A N 1
ATOM 3738 C CA . TYR A 1 458 ? 20.534 -1.553 -30.273 1.00 97.56 458 TYR A CA 1
ATOM 3739 C C . TYR A 1 458 ? 19.508 -2.342 -31.103 1.00 97.56 458 TYR A C 1
ATOM 3741 O O . TYR A 1 458 ? 19.333 -2.087 -32.291 1.00 97.56 458 TYR A O 1
ATOM 3749 N N . ARG A 1 459 ? 18.782 -3.264 -30.463 1.00 97.69 459 ARG A N 1
ATOM 3750 C CA . ARG A 1 459 ? 17.739 -4.075 -31.100 1.00 97.69 459 ARG A CA 1
ATOM 3751 C C . ARG A 1 459 ? 16.512 -3.280 -31.508 1.00 97.69 459 ARG A C 1
ATOM 3753 O O . ARG A 1 459 ? 15.836 -3.671 -32.448 1.00 97.69 459 ARG A O 1
ATOM 3760 N N . LEU A 1 460 ? 16.227 -2.169 -30.836 1.00 98.25 460 LEU A N 1
ATOM 3761 C CA . LEU A 1 460 ? 15.123 -1.289 -31.222 1.00 98.25 460 LEU A CA 1
ATOM 3762 C C . LEU A 1 460 ? 15.436 -0.576 -32.533 1.00 98.25 460 LEU A C 1
ATOM 3764 O O . LEU A 1 460 ? 14.559 -0.421 -33.368 1.00 98.25 460 LEU A O 1
ATOM 3768 N N . ILE A 1 461 ? 16.700 -0.212 -32.746 1.00 98.19 461 ILE A N 1
ATOM 3769 C CA . ILE A 1 461 ? 17.156 0.394 -34.002 1.00 98.19 461 ILE A CA 1
ATOM 3770 C C . ILE A 1 461 ? 17.125 -0.651 -35.130 1.00 98.19 461 ILE A C 1
ATOM 3772 O O . ILE A 1 461 ? 16.707 -0.354 -36.245 1.00 98.19 461 ILE A O 1
ATOM 3776 N N . GLN A 1 462 ? 17.486 -1.905 -34.834 1.00 97.56 462 GLN A N 1
ATOM 3777 C CA . GLN A 1 462 ? 17.332 -3.023 -35.778 1.00 97.56 462 GLN A CA 1
ATOM 3778 C C . GLN A 1 462 ? 15.859 -3.291 -36.120 1.00 97.56 462 GLN A C 1
ATOM 3780 O O . GLN A 1 462 ? 15.526 -3.486 -37.284 1.00 97.56 462 GLN A O 1
ATOM 3785 N N . LEU A 1 463 ? 14.975 -3.256 -35.118 1.00 98.44 463 LEU A N 1
ATOM 3786 C CA . LEU A 1 463 ? 13.530 -3.355 -35.310 1.00 98.44 463 LEU A CA 1
ATOM 3787 C C . LEU A 1 463 ? 13.008 -2.213 -36.188 1.00 98.44 463 LEU A C 1
ATOM 3789 O O . LEU A 1 463 ? 12.256 -2.478 -37.118 1.00 98.44 463 LEU A O 1
ATOM 3793 N N . ALA A 1 464 ? 13.437 -0.971 -35.938 1.00 98.25 464 ALA A N 1
ATOM 3794 C CA . ALA A 1 464 ? 13.061 0.172 -36.765 1.00 98.25 464 ALA A CA 1
ATOM 3795 C C . ALA A 1 464 ? 13.420 -0.071 -38.236 1.00 98.25 464 ALA A C 1
ATOM 3797 O O . ALA A 1 464 ? 12.588 0.134 -39.116 1.00 98.25 464 ALA A O 1
ATOM 3798 N N . ARG A 1 465 ? 14.620 -0.599 -38.506 1.00 97.94 465 ARG A N 1
ATOM 3799 C CA . ARG A 1 465 ? 15.032 -0.933 -39.872 1.00 97.94 465 ARG A CA 1
ATOM 3800 C C . ARG A 1 465 ? 14.103 -1.968 -40.514 1.00 97.94 465 ARG A C 1
ATOM 3802 O O . ARG A 1 465 ? 13.637 -1.731 -41.621 1.00 97.94 465 ARG A O 1
ATOM 3809 N N . ILE A 1 466 ? 13.785 -3.051 -39.798 1.00 97.75 466 ILE A N 1
ATOM 3810 C CA . ILE A 1 466 ? 12.866 -4.102 -40.273 1.00 97.75 466 ILE A CA 1
ATOM 3811 C C . ILE A 1 466 ? 11.486 -3.521 -40.614 1.00 97.75 466 ILE A C 1
ATOM 3813 O O . ILE A 1 466 ? 10.935 -3.821 -41.670 1.00 97.75 466 ILE A O 1
ATOM 3817 N N . LEU A 1 467 ? 10.929 -2.678 -39.740 1.00 97.88 467 LEU A N 1
ATOM 3818 C CA . LEU A 1 467 ? 9.608 -2.082 -39.951 1.00 97.88 467 LEU A CA 1
ATOM 3819 C C . LEU A 1 467 ? 9.609 -1.067 -41.105 1.00 97.88 467 LEU A C 1
ATOM 3821 O O . LEU A 1 467 ? 8.664 -1.036 -41.893 1.00 97.88 467 LEU A O 1
ATOM 3825 N N . LYS A 1 468 ? 10.673 -0.266 -41.239 1.00 96.81 468 LYS A N 1
ATOM 3826 C CA . LYS A 1 468 ? 10.813 0.714 -42.326 1.00 96.81 468 LYS A CA 1
ATOM 3827 C C . LYS A 1 468 ? 10.956 0.031 -43.684 1.00 96.81 468 LYS A C 1
ATOM 3829 O O . LYS A 1 468 ? 10.313 0.457 -44.636 1.00 96.81 468 LYS A O 1
ATOM 3834 N N . ASP A 1 469 ? 11.726 -1.055 -43.761 1.00 96.88 469 ASP A N 1
ATOM 3835 C CA . ASP A 1 469 ? 11.888 -1.843 -44.994 1.00 96.88 469 ASP A CA 1
ATOM 3836 C C . ASP A 1 469 ? 10.575 -2.493 -45.453 1.00 96.88 469 ASP A C 1
ATOM 3838 O O . ASP A 1 469 ? 10.381 -2.728 -46.642 1.00 96.88 469 ASP A O 1
ATOM 3842 N N . LYS A 1 470 ? 9.639 -2.717 -44.524 1.00 96.31 470 LYS A N 1
ATOM 3843 C CA . LYS A 1 470 ? 8.274 -3.183 -44.806 1.00 96.31 470 LYS A CA 1
ATOM 3844 C C . LYS A 1 470 ? 7.267 -2.055 -45.079 1.00 96.31 470 LYS A C 1
ATOM 3846 O O . LYS A 1 470 ? 6.094 -2.335 -45.301 1.00 96.31 470 LYS A O 1
ATOM 3851 N N . GLY A 1 471 ? 7.699 -0.793 -45.069 1.00 95.44 471 GLY A N 1
ATOM 3852 C CA . GLY A 1 471 ? 6.864 0.363 -45.409 1.00 95.44 471 GLY A CA 1
ATOM 3853 C C . GLY A 1 471 ? 5.934 0.862 -44.297 1.00 95.44 471 GLY A C 1
ATOM 3854 O O . GLY A 1 471 ? 5.029 1.650 -44.574 1.00 95.44 471 GLY A O 1
ATOM 3855 N N . TYR A 1 472 ? 6.127 0.441 -43.042 1.00 95.56 472 TYR A N 1
ATOM 3856 C CA . TYR A 1 472 ? 5.300 0.919 -41.931 1.00 95.56 472 TYR A CA 1
ATOM 3857 C C . TYR A 1 472 ? 5.637 2.363 -41.529 1.00 95.56 472 TYR A C 1
ATOM 3859 O O . TYR A 1 472 ? 6.800 2.767 -41.512 1.00 95.56 472 TYR A O 1
ATOM 3867 N N . LYS A 1 473 ? 4.614 3.125 -41.116 1.00 95.06 473 LYS A N 1
ATOM 3868 C CA . LYS A 1 473 ? 4.758 4.461 -40.512 1.00 95.06 473 LYS A CA 1
ATOM 3869 C C . LYS A 1 473 ? 4.728 4.359 -38.987 1.00 95.06 473 LYS A C 1
ATOM 3871 O O . LYS A 1 473 ? 3.700 4.004 -38.410 1.00 95.06 473 LYS A O 1
ATOM 3876 N N . PHE A 1 474 ? 5.844 4.664 -38.336 1.00 96.69 474 PHE A N 1
ATOM 3877 C CA . PHE A 1 474 ? 5.984 4.528 -36.887 1.00 96.69 474 PHE A CA 1
ATOM 3878 C C . PHE A 1 474 ? 7.052 5.471 -36.321 1.00 96.69 474 PHE A C 1
ATOM 3880 O O . PHE A 1 474 ? 7.917 5.969 -37.046 1.00 96.69 474 PHE A O 1
ATOM 3887 N N . LYS A 1 475 ? 7.033 5.627 -34.995 1.00 97.81 475 LYS A N 1
ATOM 3888 C CA . LYS A 1 475 ? 8.146 6.169 -34.204 1.00 97.81 475 LYS A CA 1
ATOM 3889 C C . LYS A 1 475 ? 8.524 5.198 -33.102 1.00 97.81 475 LYS A C 1
ATOM 3891 O O . LYS A 1 475 ? 7.655 4.556 -32.521 1.00 97.81 475 LYS A O 1
ATOM 3896 N N . ILE A 1 476 ? 9.812 5.123 -32.780 1.00 98.44 476 ILE A N 1
ATOM 3897 C CA . ILE A 1 476 ? 10.303 4.454 -31.574 1.00 98.44 476 ILE A CA 1
ATOM 3898 C C . ILE A 1 476 ? 10.857 5.504 -30.624 1.00 98.44 476 ILE A C 1
ATOM 3900 O O . ILE A 1 476 ? 11.903 6.099 -30.880 1.00 98.44 476 ILE A O 1
ATOM 3904 N N . LEU A 1 477 ? 10.177 5.696 -29.500 1.00 98.31 477 LEU A N 1
ATOM 3905 C CA . LEU A 1 477 ? 10.615 6.587 -28.436 1.00 98.31 477 LEU A CA 1
ATOM 3906 C C . LEU A 1 477 ? 11.481 5.816 -27.436 1.00 98.31 477 LEU A C 1
ATOM 3908 O O . LEU A 1 477 ? 11.041 4.827 -26.847 1.00 98.31 477 LEU A O 1
ATOM 3912 N N . ILE A 1 478 ? 12.710 6.271 -27.211 1.00 98.31 478 ILE A N 1
ATOM 3913 C CA . ILE A 1 478 ? 13.634 5.683 -26.238 1.00 98.31 478 ILE A CA 1
ATOM 3914 C C . ILE A 1 478 ? 13.837 6.681 -25.096 1.00 98.31 478 ILE A C 1
ATOM 3916 O O . ILE A 1 478 ? 14.496 7.709 -25.260 1.00 98.31 478 ILE A O 1
ATOM 3920 N N . ALA A 1 479 ? 13.274 6.360 -23.931 1.00 96.88 479 ALA A N 1
ATOM 3921 C CA . ALA A 1 479 ? 13.400 7.135 -22.702 1.00 96.88 479 ALA A CA 1
ATOM 3922 C C . ALA A 1 479 ? 14.448 6.527 -21.757 1.00 96.88 479 ALA A C 1
ATOM 3924 O O . ALA A 1 479 ? 14.394 5.353 -21.382 1.00 96.88 479 ALA A O 1
ATOM 3925 N N . GLY A 1 480 ? 15.386 7.353 -21.314 1.00 92.75 480 GLY A N 1
ATOM 3926 C CA . GLY A 1 480 ? 16.450 6.996 -20.390 1.00 92.75 480 GLY A CA 1
ATOM 3927 C C . GLY A 1 480 ? 17.789 7.611 -20.776 1.00 92.75 480 GLY A C 1
ATOM 3928 O O . GLY A 1 480 ? 17.948 8.190 -21.843 1.00 92.75 480 GLY A O 1
ATOM 3929 N N . ASP A 1 481 ? 18.756 7.446 -19.882 1.00 90.69 481 ASP A N 1
ATOM 3930 C CA . ASP A 1 481 ? 20.140 7.887 -20.055 1.00 90.69 481 ASP A CA 1
ATOM 3931 C C . ASP A 1 481 ? 21.085 6.749 -19.619 1.00 90.69 481 ASP A C 1
ATOM 3933 O O . ASP A 1 481 ? 20.684 5.786 -18.943 1.00 90.69 481 ASP A O 1
ATOM 3937 N N . GLY A 1 482 ? 22.338 6.800 -20.047 1.00 92.12 482 GLY A N 1
ATOM 3938 C CA . GLY A 1 482 ? 23.375 5.845 -19.697 1.00 92.12 482 GLY A CA 1
ATOM 3939 C C . GLY A 1 482 ? 24.587 5.920 -20.616 1.00 92.12 482 GLY A C 1
ATOM 3940 O O . GLY A 1 482 ? 24.605 6.617 -21.625 1.00 92.12 482 GLY A O 1
ATOM 3941 N N . ALA A 1 483 ? 25.607 5.133 -20.275 1.00 93.38 483 ALA A N 1
ATOM 3942 C CA . ALA A 1 483 ? 26.905 5.152 -20.947 1.00 93.38 483 ALA A CA 1
ATOM 3943 C C . ALA A 1 483 ? 26.851 4.897 -22.466 1.00 93.38 483 ALA A C 1
ATOM 3945 O O . ALA A 1 483 ? 27.786 5.272 -23.159 1.00 93.38 483 ALA A O 1
ATOM 3946 N N . LEU A 1 484 ? 25.787 4.269 -22.983 1.00 96.25 484 LEU A N 1
ATOM 3947 C CA . LEU A 1 484 ? 25.634 3.976 -24.412 1.00 96.25 484 LEU A CA 1
ATOM 3948 C C . LEU A 1 484 ? 24.840 5.030 -25.195 1.00 96.25 484 LEU A C 1
ATOM 3950 O O . LEU A 1 484 ? 24.558 4.798 -26.366 1.00 96.25 484 LEU A O 1
ATOM 3954 N N . GLN A 1 485 ? 24.435 6.152 -24.591 1.00 95.62 485 GLN A N 1
ATOM 3955 C CA . GLN A 1 485 ? 23.578 7.134 -25.267 1.00 95.62 485 GLN A CA 1
ATOM 3956 C C . GLN A 1 485 ? 24.159 7.602 -26.610 1.00 95.62 485 GLN A C 1
ATOM 3958 O O . GLN A 1 485 ? 23.492 7.507 -27.639 1.00 95.62 485 GLN A O 1
ATOM 3963 N N . ASN A 1 486 ? 25.412 8.060 -26.606 1.00 96.38 486 ASN A N 1
ATOM 3964 C CA . ASN A 1 486 ? 26.067 8.579 -27.807 1.00 96.38 486 ASN A CA 1
ATOM 3965 C C . ASN A 1 486 ? 26.257 7.489 -28.870 1.00 96.38 486 ASN A C 1
ATOM 3967 O O . ASN A 1 486 ? 25.993 7.732 -30.047 1.00 96.38 486 ASN A O 1
ATOM 3971 N N . ASP A 1 487 ? 26.634 6.277 -28.453 1.00 97.88 487 ASP A N 1
ATOM 3972 C CA . ASP A 1 487 ? 26.818 5.146 -29.365 1.00 97.88 487 ASP A CA 1
ATOM 3973 C C . ASP A 1 487 ? 25.499 4.739 -30.037 1.00 97.88 487 ASP A C 1
ATOM 3975 O O . ASP A 1 487 ? 25.470 4.450 -31.232 1.00 97.88 487 ASP A O 1
ATOM 3979 N N . LEU A 1 488 ? 24.386 4.751 -29.293 1.00 98.12 488 LEU A N 1
ATOM 3980 C CA . LEU A 1 488 ? 23.058 4.435 -29.823 1.00 98.12 488 LEU A CA 1
ATOM 3981 C C . LEU A 1 488 ? 22.578 5.491 -30.826 1.00 98.12 488 LEU A C 1
ATOM 3983 O O . LEU A 1 488 ? 22.022 5.129 -31.862 1.00 98.12 488 LEU A O 1
ATOM 3987 N N . ILE A 1 489 ? 22.823 6.778 -30.558 1.00 97.75 489 ILE A N 1
ATOM 3988 C CA . ILE A 1 489 ? 22.498 7.869 -31.491 1.00 97.75 489 ILE A CA 1
ATOM 3989 C C . ILE A 1 489 ? 23.324 7.732 -32.777 1.00 97.75 489 ILE A C 1
ATOM 3991 O O . ILE A 1 489 ? 22.772 7.800 -33.877 1.00 97.75 489 ILE A O 1
ATOM 3995 N N . ALA A 1 490 ? 24.634 7.495 -32.655 1.00 97.94 490 ALA A N 1
ATOM 3996 C CA . ALA A 1 490 ? 25.515 7.289 -33.802 1.00 97.94 490 ALA A CA 1
ATOM 3997 C C . ALA A 1 490 ? 25.110 6.051 -34.619 1.00 97.94 490 ALA A C 1
ATOM 3999 O O . ALA A 1 490 ? 25.084 6.096 -35.849 1.00 97.94 490 ALA A O 1
ATOM 4000 N N . TYR A 1 491 ? 24.734 4.961 -33.945 1.00 98.00 491 TYR A N 1
ATOM 4001 C CA . TYR A 1 491 ? 24.244 3.753 -34.601 1.00 98.00 491 TYR A CA 1
ATOM 4002 C C . TYR A 1 491 ? 22.907 3.979 -35.317 1.00 98.00 491 TYR A C 1
ATOM 4004 O O . TYR A 1 491 ? 22.739 3.494 -36.432 1.00 98.00 491 TYR A O 1
ATOM 4012 N N . SER A 1 492 ? 21.988 4.756 -34.731 1.00 98.00 492 SER A N 1
ATOM 4013 C CA . SER A 1 492 ? 20.723 5.128 -35.382 1.00 98.00 492 SER A CA 1
ATOM 4014 C C . SER A 1 492 ? 20.962 5.862 -36.705 1.00 98.00 492 SER A C 1
ATOM 4016 O O . SER A 1 492 ? 20.427 5.451 -37.733 1.00 98.00 492 SER A O 1
ATOM 4018 N N . ARG A 1 493 ? 21.866 6.855 -36.706 1.00 97.50 493 ARG A N 1
ATOM 4019 C CA . ARG A 1 493 ? 22.277 7.585 -37.922 1.00 97.50 493 ARG A CA 1
ATOM 4020 C C . ARG A 1 493 ? 22.930 6.673 -38.954 1.00 97.50 493 ARG A C 1
ATOM 4022 O O . ARG A 1 493 ? 22.604 6.726 -40.132 1.00 97.50 493 ARG A O 1
ATOM 4029 N N . LYS A 1 494 ? 23.836 5.792 -38.516 1.00 97.56 494 LYS A N 1
ATOM 4030 C CA . LYS A 1 494 ? 24.492 4.820 -39.406 1.00 97.56 494 LYS A CA 1
ATOM 4031 C C . LYS A 1 494 ? 23.481 3.898 -40.098 1.00 97.56 494 LYS A C 1
ATOM 4033 O O . LYS A 1 494 ? 23.715 3.481 -41.226 1.00 97.56 494 LYS A O 1
ATOM 4038 N N . MET A 1 495 ? 22.385 3.567 -39.419 1.00 96.75 495 MET A N 1
ATOM 4039 C CA . MET A 1 495 ? 21.316 2.723 -39.952 1.00 96.75 495 MET A CA 1
ATOM 4040 C C . MET A 1 495 ? 20.257 3.512 -40.745 1.00 96.75 495 MET A C 1
ATOM 4042 O O . MET A 1 495 ? 19.339 2.884 -41.267 1.00 96.75 495 MET A O 1
ATOM 4046 N N . GLY A 1 496 ? 20.360 4.846 -40.836 1.00 97.06 496 GLY A N 1
ATOM 4047 C CA . GLY A 1 496 ? 19.385 5.721 -41.503 1.00 97.06 496 GLY A CA 1
ATOM 4048 C C . GLY A 1 496 ? 18.033 5.819 -40.783 1.00 97.06 496 GLY A C 1
ATOM 4049 O O . GLY A 1 496 ? 16.996 5.957 -41.443 1.00 97.06 496 GLY A O 1
ATOM 4050 N N . MET A 1 497 ? 18.033 5.631 -39.456 1.00 97.88 497 MET A N 1
ATOM 4051 C CA . MET A 1 497 ? 16.850 5.545 -38.583 1.00 97.88 497 MET A CA 1
ATOM 4052 C C . MET A 1 497 ? 16.661 6.784 -37.690 1.00 97.88 497 MET A C 1
ATOM 4054 O O . MET A 1 497 ? 15.850 6.769 -36.765 1.00 97.88 497 MET A O 1
ATOM 4058 N N . GLU A 1 498 ? 17.416 7.860 -37.912 1.00 95.56 498 GLU A N 1
ATOM 4059 C CA . GLU A 1 498 ? 17.382 9.078 -37.093 1.00 95.56 498 GLU A CA 1
ATOM 4060 C C . GLU A 1 498 ? 16.031 9.800 -37.111 1.00 95.56 498 GLU A C 1
ATOM 4062 O O . GLU A 1 498 ? 15.708 10.510 -36.161 1.00 95.56 498 GLU A O 1
ATOM 4067 N N . ASN A 1 499 ? 15.230 9.591 -38.158 1.00 94.50 499 ASN A N 1
ATOM 4068 C CA . ASN A 1 499 ? 13.885 10.143 -38.240 1.00 94.50 499 ASN A CA 1
ATOM 4069 C C . ASN A 1 499 ? 12.881 9.275 -37.478 1.00 94.50 499 ASN A C 1
ATOM 4071 O O . ASN A 1 499 ? 11.929 9.805 -36.915 1.00 94.50 499 ASN A O 1
ATOM 4075 N N . GLU A 1 500 ? 13.062 7.957 -37.444 1.00 96.56 500 GLU A N 1
ATOM 4076 C CA . GLU A 1 500 ? 12.121 7.013 -36.833 1.00 96.56 500 GLU A CA 1
ATOM 4077 C C . GLU A 1 500 ? 12.398 6.769 -35.344 1.00 96.56 500 GLU A C 1
ATOM 4079 O O . GLU A 1 500 ? 11.468 6.488 -34.589 1.00 96.56 500 GLU A O 1
ATOM 4084 N N . VAL A 1 501 ? 13.652 6.883 -34.898 1.00 97.94 501 VAL A N 1
ATOM 4085 C CA . VAL A 1 501 ? 14.061 6.609 -33.513 1.00 97.94 501 VAL A CA 1
ATOM 4086 C C . VAL A 1 501 ? 14.385 7.907 -32.780 1.00 97.94 501 VAL A C 1
ATOM 4088 O O . VAL A 1 501 ? 15.380 8.570 -33.067 1.00 97.94 501 VAL A O 1
ATOM 4091 N N . VAL A 1 502 ? 13.576 8.232 -31.771 1.00 96.94 502 VAL A N 1
ATOM 4092 C CA . VAL A 1 502 ? 13.682 9.467 -30.988 1.00 96.94 502 VAL A CA 1
ATOM 4093 C C . VAL A 1 502 ? 14.223 9.158 -29.595 1.00 96.94 502 VAL A C 1
ATOM 4095 O O . VAL A 1 502 ? 13.606 8.428 -28.818 1.00 96.94 502 VAL A O 1
ATOM 4098 N N . PHE A 1 503 ? 15.368 9.746 -29.252 1.00 97.38 503 PHE A N 1
ATOM 4099 C CA . PHE A 1 503 ? 15.956 9.653 -27.916 1.00 97.38 503 PHE A CA 1
ATOM 4100 C C . PHE A 1 503 ? 15.487 10.831 -27.062 1.00 97.38 503 PHE A C 1
ATOM 4102 O O . PHE A 1 503 ? 15.801 11.977 -27.367 1.00 97.38 503 PHE A O 1
ATOM 4109 N N . LEU A 1 504 ? 14.753 10.548 -25.986 1.00 95.81 504 LEU A N 1
ATOM 4110 C CA . LEU A 1 504 ? 14.167 11.577 -25.115 1.00 95.81 504 LEU A CA 1
ATOM 4111 C C . LEU A 1 504 ? 15.078 11.979 -23.944 1.00 95.81 504 LEU A C 1
ATOM 4113 O O . LEU A 1 504 ? 14.769 12.919 -23.217 1.00 95.81 504 LEU A O 1
ATOM 4117 N N . GLY A 1 505 ? 16.182 11.257 -23.732 1.00 93.75 505 GLY A N 1
ATOM 4118 C CA . GLY A 1 505 ? 16.996 11.389 -22.524 1.00 93.75 505 GLY A CA 1
ATOM 4119 C C . GLY A 1 505 ? 16.248 10.910 -21.276 1.00 93.75 505 GLY A C 1
ATOM 4120 O O . GLY A 1 505 ? 15.305 10.117 -21.357 1.00 93.75 505 GLY A O 1
ATOM 4121 N N . PHE A 1 506 ? 16.677 11.361 -20.096 1.00 90.44 506 PHE A N 1
ATOM 4122 C CA . PHE A 1 506 ? 16.024 10.998 -18.838 1.00 90.44 506 PHE A CA 1
ATOM 4123 C C . PHE A 1 506 ? 14.607 11.586 -18.744 1.00 90.44 506 PHE A C 1
ATOM 4125 O O . PHE A 1 506 ? 14.416 12.794 -18.858 1.00 90.44 506 PHE A O 1
ATOM 4132 N N . VAL A 1 507 ? 13.619 10.729 -18.469 1.00 90.56 507 VAL A N 1
ATOM 4133 C CA . VAL A 1 507 ? 12.214 11.120 -18.296 1.00 90.56 507 VAL A CA 1
ATOM 4134 C C . VAL A 1 507 ? 11.766 10.807 -16.870 1.00 90.56 507 VAL A C 1
ATOM 4136 O O . VAL A 1 507 ? 11.698 9.641 -16.485 1.00 90.56 507 VAL A O 1
ATOM 4139 N N . ASP A 1 508 ? 11.439 11.843 -16.094 1.00 84.12 508 ASP A N 1
ATOM 4140 C CA . ASP A 1 508 ? 10.972 11.689 -14.704 1.00 84.12 508 ASP A CA 1
ATOM 4141 C C . ASP A 1 508 ? 9.464 11.360 -14.639 1.00 84.12 508 ASP A C 1
ATOM 4143 O O . ASP A 1 508 ? 9.013 10.543 -13.832 1.00 84.12 508 ASP A O 1
ATOM 4147 N N . ASP A 1 509 ? 8.676 11.929 -15.559 1.00 90.12 509 ASP A N 1
ATOM 4148 C CA . ASP A 1 509 ? 7.251 11.624 -15.724 1.00 90.12 509 ASP A CA 1
ATOM 4149 C C . ASP A 1 509 ? 7.040 10.416 -16.648 1.00 90.12 509 ASP A C 1
ATOM 4151 O O . ASP A 1 509 ? 6.771 10.524 -17.850 1.00 90.12 509 ASP A O 1
ATOM 4155 N N . ILE A 1 510 ? 7.175 9.234 -16.050 1.00 91.62 510 ILE A N 1
ATOM 4156 C CA . ILE A 1 510 ? 6.973 7.963 -16.745 1.00 91.62 510 ILE A CA 1
ATOM 4157 C C . ILE A 1 510 ? 5.509 7.746 -17.162 1.00 91.62 510 ILE A C 1
ATOM 4159 O O . ILE A 1 510 ? 5.263 7.071 -18.157 1.00 91.62 510 ILE A O 1
ATOM 4163 N N . LYS A 1 511 ? 4.535 8.329 -16.444 1.00 93.81 511 LYS A N 1
ATOM 4164 C CA . LYS A 1 511 ? 3.105 8.223 -16.781 1.00 93.81 511 LYS A CA 1
ATOM 4165 C C . LYS A 1 511 ? 2.849 8.902 -18.124 1.00 93.81 511 LYS A C 1
ATOM 4167 O O . LYS A 1 511 ? 2.313 8.260 -19.025 1.00 93.81 511 LYS A O 1
ATOM 4172 N N . GLY A 1 512 ? 3.292 10.150 -18.277 1.00 94.69 512 GLY A N 1
ATOM 4173 C CA . GLY A 1 512 ? 3.192 10.897 -19.530 1.00 94.69 512 GLY A CA 1
ATOM 4174 C C . GLY A 1 512 ? 3.896 10.205 -20.697 1.00 94.69 512 GLY A C 1
ATOM 4175 O O . GLY A 1 512 ? 3.346 10.125 -21.797 1.00 94.69 512 GLY A O 1
ATOM 4176 N N . PHE A 1 513 ? 5.074 9.618 -20.450 1.00 96.50 513 PHE A N 1
ATOM 4177 C CA . PHE A 1 513 ? 5.769 8.808 -21.454 1.00 96.50 513 PHE A CA 1
ATOM 4178 C C . PHE A 1 513 ? 4.935 7.604 -21.896 1.00 96.50 513 PHE A C 1
ATOM 4180 O O . PHE A 1 513 ? 4.667 7.473 -23.083 1.00 96.50 513 PHE A O 1
ATOM 4187 N N . MET A 1 514 ? 4.476 6.764 -20.961 1.00 96.69 514 MET A N 1
ATOM 4188 C CA . MET A 1 514 ? 3.705 5.560 -21.294 1.00 96.69 514 MET A CA 1
ATOM 4189 C C . MET A 1 514 ? 2.401 5.894 -22.018 1.00 96.69 514 MET A C 1
ATOM 4191 O O . MET A 1 514 ? 2.026 5.190 -22.948 1.00 96.69 514 MET A O 1
ATOM 4195 N N . GLN A 1 515 ? 1.723 6.977 -21.628 1.00 94.50 515 GLN A N 1
ATOM 4196 C CA . GLN A 1 515 ? 0.492 7.429 -22.281 1.00 94.50 515 GLN A CA 1
ATOM 4197 C C . GLN A 1 515 ? 0.714 7.889 -23.727 1.00 94.50 515 GLN A C 1
ATOM 4199 O O . GLN A 1 515 ? -0.210 7.794 -24.527 1.00 94.50 515 GLN A O 1
ATOM 4204 N N . SER A 1 516 ? 1.937 8.300 -24.080 1.00 95.38 516 SER A N 1
ATOM 4205 C CA . SER A 1 516 ? 2.307 8.673 -25.454 1.00 95.38 516 SER A CA 1
ATOM 4206 C C . SER A 1 516 ? 2.474 7.468 -26.387 1.00 95.38 516 SER A C 1
ATOM 4208 O O . SER A 1 516 ? 2.655 7.661 -27.581 1.00 95.38 516 SER A O 1
ATOM 4210 N N . LEU A 1 517 ? 2.471 6.239 -25.858 1.00 97.12 517 LEU A N 1
ATOM 4211 C CA . LEU A 1 517 ? 2.756 5.022 -26.619 1.00 97.12 517 LEU A CA 1
ATOM 4212 C C . LEU A 1 517 ? 1.482 4.282 -27.024 1.00 97.12 517 LEU A C 1
ATOM 4214 O O . LEU A 1 517 ? 0.493 4.276 -26.288 1.00 97.12 517 LEU A O 1
ATOM 4218 N N . ASP A 1 518 ? 1.573 3.535 -28.116 1.00 96.81 518 ASP A N 1
ATOM 4219 C CA . ASP A 1 518 ? 0.638 2.478 -28.492 1.00 96.81 518 ASP A CA 1
ATOM 4220 C C . ASP A 1 518 ? 1.107 1.114 -27.974 1.00 96.81 518 ASP A C 1
ATOM 4222 O O . ASP A 1 518 ? 0.314 0.354 -27.424 1.00 96.81 518 ASP A O 1
ATOM 4226 N N . ILE A 1 519 ? 2.404 0.805 -28.108 1.00 98.56 519 ILE A N 1
ATOM 4227 C CA . ILE A 1 519 ? 2.991 -0.488 -27.716 1.00 98.56 519 ILE A CA 1
ATOM 4228 C C . ILE A 1 519 ? 4.296 -0.251 -26.952 1.00 98.56 519 ILE A C 1
ATOM 4230 O O . ILE A 1 519 ? 5.171 0.499 -27.394 1.00 98.56 519 ILE A O 1
ATOM 4234 N N . PHE A 1 520 ? 4.460 -0.930 -25.814 1.00 98.75 520 PHE A N 1
ATOM 4235 C CA . PHE A 1 520 ? 5.703 -0.887 -25.047 1.00 98.75 520 PHE A CA 1
ATOM 4236 C C . PHE A 1 520 ? 6.622 -2.063 -25.395 1.00 98.75 520 PHE A C 1
ATOM 4238 O O . PHE A 1 520 ? 6.201 -3.218 -25.428 1.00 98.75 520 PHE A O 1
ATOM 4245 N N . LEU A 1 521 ? 7.905 -1.773 -25.604 1.00 98.62 521 LEU A N 1
ATOM 4246 C CA . LEU A 1 521 ? 8.927 -2.719 -26.037 1.00 98.62 521 LEU A CA 1
ATOM 4247 C C . LEU A 1 521 ? 10.010 -2.884 -24.968 1.00 98.62 521 LEU A C 1
ATOM 4249 O O . LEU A 1 521 ? 10.618 -1.908 -24.515 1.00 98.62 521 LEU A O 1
ATOM 4253 N N . LEU A 1 522 ? 10.330 -4.132 -24.622 1.00 97.75 522 LEU A N 1
ATOM 4254 C CA . LEU A 1 522 ? 11.424 -4.476 -23.716 1.00 97.75 522 LEU A CA 1
ATOM 4255 C C . LEU A 1 522 ? 12.427 -5.447 -24.375 1.00 97.75 522 LEU A C 1
ATOM 4257 O O . LEU A 1 522 ? 12.291 -6.666 -24.255 1.00 97.75 522 LEU A O 1
ATOM 4261 N N . PRO A 1 523 ? 13.492 -4.932 -25.017 1.00 96.62 523 PRO 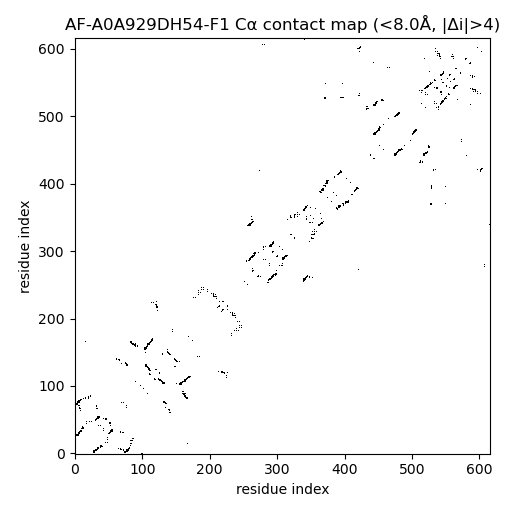A N 1
ATOM 4262 C CA . PRO A 1 523 ? 14.465 -5.735 -25.766 1.00 96.62 523 PRO A CA 1
ATOM 4263 C C . PRO A 1 523 ? 15.625 -6.271 -24.899 1.00 96.62 523 PRO A C 1
ATOM 4265 O O . PRO A 1 523 ? 16.648 -6.726 -25.431 1.00 96.62 523 PRO A O 1
ATOM 4268 N N . SER A 1 524 ? 15.496 -6.175 -23.571 1.00 94.88 524 SER A N 1
ATOM 4269 C CA . SER A 1 524 ? 16.535 -6.505 -22.593 1.00 94.88 524 SER A CA 1
ATOM 4270 C C . SER A 1 524 ? 17.105 -7.911 -22.782 1.00 94.88 524 SER A C 1
ATOM 4272 O O . SER A 1 524 ? 16.389 -8.859 -23.083 1.00 94.88 524 SER A O 1
ATOM 4274 N N . LEU A 1 525 ? 18.409 -8.059 -22.539 1.00 91.25 525 LEU A N 1
ATOM 4275 C CA . LEU A 1 525 ? 19.113 -9.346 -22.550 1.00 91.25 525 LEU A CA 1
ATOM 4276 C C . LEU A 1 525 ? 18.796 -10.202 -21.315 1.00 91.25 525 LEU A C 1
ATOM 4278 O O . LEU A 1 525 ? 18.847 -11.428 -21.379 1.00 91.25 525 LEU A O 1
ATOM 4282 N N . TRP A 1 526 ? 18.535 -9.548 -20.182 1.00 88.25 526 TRP A N 1
ATOM 4283 C CA . TRP A 1 526 ? 18.064 -10.157 -18.940 1.00 88.25 526 TRP A CA 1
ATOM 4284 C C . TRP A 1 526 ? 17.406 -9.106 -18.046 1.00 88.25 526 TRP A C 1
ATOM 4286 O O . TRP A 1 526 ? 17.806 -7.935 -18.036 1.00 88.25 526 TRP A O 1
ATOM 4296 N N . GLU A 1 527 ? 16.442 -9.541 -17.240 1.00 87.62 527 GLU A N 1
ATOM 4297 C CA . GLU A 1 527 ? 15.730 -8.711 -16.264 1.00 87.62 527 GLU A CA 1
ATOM 4298 C C . GLU A 1 527 ? 15.700 -9.362 -14.884 1.00 87.62 527 GLU A C 1
ATOM 4300 O O . GLU A 1 527 ? 15.816 -10.572 -14.744 1.00 87.62 527 GLU A O 1
ATOM 4305 N N . GLY A 1 528 ? 15.572 -8.546 -13.838 1.00 80.50 528 GLY A N 1
ATOM 4306 C CA . GLY A 1 528 ? 15.294 -9.064 -12.493 1.00 80.50 528 GLY A CA 1
ATOM 4307 C C . GLY A 1 528 ? 13.798 -9.202 -12.207 1.00 80.50 528 GLY A C 1
ATOM 4308 O O . GLY A 1 528 ? 13.355 -10.208 -11.667 1.00 80.50 528 GLY A O 1
ATOM 4309 N N . PHE A 1 529 ? 13.040 -8.151 -12.523 1.00 85.94 529 PHE A N 1
ATOM 4310 C CA . PHE A 1 529 ? 11.574 -8.121 -12.474 1.00 85.94 529 PHE A CA 1
ATOM 4311 C C . PHE A 1 529 ? 11.084 -7.370 -13.707 1.00 85.94 529 PHE A C 1
ATOM 4313 O O . PHE A 1 529 ? 10.469 -7.962 -14.573 1.00 85.94 529 PHE A O 1
ATOM 4320 N N . GLY A 1 530 ? 11.494 -6.106 -13.853 1.00 86.50 530 GLY A N 1
ATOM 4321 C CA . GLY A 1 530 ? 11.099 -5.259 -14.981 1.00 86.50 530 GLY A CA 1
ATOM 4322 C C . GLY A 1 530 ? 9.937 -4.336 -14.621 1.00 86.50 530 GLY A C 1
ATOM 4323 O O . GLY A 1 530 ? 8.867 -4.432 -15.205 1.00 86.50 530 GLY A O 1
ATOM 4324 N N . TYR A 1 531 ? 10.163 -3.411 -13.675 1.00 91.12 531 TYR A N 1
ATOM 4325 C CA . TYR A 1 531 ? 9.174 -2.401 -13.256 1.00 91.12 531 TYR A CA 1
ATOM 4326 C C . TYR A 1 531 ? 8.508 -1.698 -14.443 1.00 91.12 531 TYR A C 1
ATOM 4328 O O . TYR A 1 531 ? 7.294 -1.546 -14.461 1.00 91.12 531 TYR A O 1
ATOM 4336 N N . VAL A 1 532 ? 9.293 -1.350 -15.461 1.00 93.69 532 VAL A N 1
ATOM 4337 C CA . VAL A 1 532 ? 8.810 -0.651 -16.657 1.00 93.69 532 VAL A CA 1
ATOM 4338 C C . VAL A 1 532 ? 7.722 -1.415 -17.421 1.00 93.69 532 VAL A C 1
ATOM 4340 O O . VAL A 1 532 ? 6.858 -0.781 -18.009 1.00 93.69 532 VAL A O 1
ATOM 4343 N N . MET A 1 533 ? 7.687 -2.754 -17.356 1.00 96.69 533 MET A N 1
ATOM 4344 C CA . MET A 1 533 ? 6.578 -3.529 -17.931 1.00 96.69 533 MET A CA 1
ATOM 4345 C C . MET A 1 533 ? 5.296 -3.337 -17.126 1.00 96.69 533 MET A C 1
ATOM 4347 O O . MET A 1 533 ? 4.250 -3.077 -17.703 1.00 96.69 533 MET A O 1
ATOM 4351 N N . THR A 1 534 ? 5.371 -3.396 -15.792 1.00 96.56 534 THR A N 1
ATOM 4352 C CA . THR A 1 534 ? 4.203 -3.120 -14.940 1.00 96.56 534 THR A CA 1
ATOM 4353 C C . THR A 1 534 ? 3.738 -1.664 -15.052 1.00 96.56 534 THR A C 1
ATOM 4355 O O . THR A 1 534 ? 2.544 -1.404 -14.972 1.00 96.56 534 THR A O 1
ATOM 4358 N N . GLU A 1 535 ? 4.656 -0.722 -15.299 1.00 96.19 535 GLU A N 1
ATOM 4359 C CA . GLU A 1 535 ? 4.351 0.692 -15.574 1.00 96.19 535 GLU A CA 1
ATOM 4360 C C . GLU A 1 535 ? 3.662 0.878 -16.938 1.00 96.19 535 GLU A C 1
ATOM 4362 O O . GLU A 1 535 ? 2.754 1.693 -17.064 1.00 96.19 535 GLU A O 1
ATOM 4367 N N . ALA A 1 536 ? 4.042 0.099 -17.952 1.00 97.88 536 ALA A N 1
ATOM 4368 C CA . ALA A 1 536 ? 3.350 0.080 -19.239 1.00 97.88 536 ALA A CA 1
ATOM 4369 C C . ALA A 1 536 ? 1.947 -0.538 -19.116 1.00 97.88 536 ALA A C 1
ATOM 4371 O O . ALA A 1 536 ? 0.957 0.058 -19.538 1.00 97.88 536 ALA A O 1
ATOM 4372 N N . MET A 1 537 ? 1.847 -1.695 -18.460 1.00 98.38 537 MET A N 1
ATOM 4373 C CA . MET A 1 537 ? 0.590 -2.420 -18.264 1.00 98.38 537 MET A CA 1
ATOM 4374 C C . MET A 1 537 ? -0.410 -1.627 -17.411 1.00 98.38 537 MET A C 1
ATOM 4376 O O . MET A 1 537 ? -1.590 -1.586 -17.747 1.00 98.38 537 MET A O 1
ATOM 4380 N N . VAL A 1 538 ? 0.033 -0.921 -16.358 1.00 97.25 538 VAL A N 1
ATOM 4381 C CA . VAL A 1 538 ? -0.863 -0.043 -15.576 1.00 97.25 538 VAL A CA 1
ATOM 4382 C C . VAL A 1 538 ? -1.368 1.158 -16.392 1.00 97.25 538 VAL A C 1
ATOM 4384 O O . VAL A 1 538 ? -2.437 1.698 -16.125 1.00 97.25 538 VAL A O 1
ATOM 4387 N N . CYS A 1 539 ? -0.640 1.547 -17.437 1.00 96.94 539 CYS A N 1
ATOM 4388 C CA . CYS A 1 539 ? -1.071 2.542 -18.418 1.00 96.94 539 CYS A CA 1
ATOM 4389 C C . CYS A 1 539 ? -1.837 1.926 -19.601 1.00 96.94 539 CYS A C 1
ATOM 4391 O O . CYS A 1 539 ? -2.037 2.609 -20.604 1.00 96.94 539 CYS A O 1
ATOM 4393 N N . ARG A 1 540 ? -2.271 0.660 -19.498 1.00 97.94 540 ARG A N 1
ATOM 4394 C CA . ARG A 1 540 ? -3.003 -0.082 -20.540 1.00 97.94 540 ARG A CA 1
ATOM 4395 C C . ARG A 1 540 ? -2.231 -0.226 -21.850 1.00 97.94 540 ARG A C 1
ATOM 4397 O O . ARG A 1 540 ? -2.822 -0.220 -22.927 1.00 97.94 540 ARG A O 1
ATOM 4404 N N . LYS A 1 541 ? -0.905 -0.339 -21.776 1.00 98.06 541 LYS A N 1
ATOM 4405 C CA . LYS A 1 541 ? -0.058 -0.557 -22.953 1.00 98.06 541 LYS A CA 1
ATOM 4406 C C . LYS A 1 541 ? 0.317 -2.032 -23.045 1.00 98.06 541 LYS A C 1
ATOM 4408 O O . LYS A 1 541 ? 0.867 -2.560 -22.071 1.00 98.06 541 LYS A O 1
ATOM 4413 N N . PRO A 1 542 ? 0.029 -2.713 -24.169 1.00 98.38 542 PRO A N 1
ATOM 4414 C CA . PRO A 1 542 ? 0.506 -4.070 -24.364 1.00 98.38 542 PRO A CA 1
ATOM 4415 C C . PRO A 1 542 ? 2.032 -4.073 -24.400 1.00 98.38 542 PRO A C 1
ATOM 4417 O O . PRO A 1 542 ? 2.674 -3.145 -24.902 1.00 98.38 542 PRO A O 1
ATOM 4420 N N . VAL A 1 543 ? 2.608 -5.133 -23.842 1.00 98.62 543 VAL A N 1
ATOM 4421 C CA . VAL A 1 543 ? 4.057 -5.284 -23.712 1.00 98.62 543 VAL A CA 1
ATOM 4422 C C . VAL A 1 543 ? 4.553 -6.347 -24.678 1.00 98.62 543 VAL A C 1
ATOM 4424 O O . VAL A 1 543 ? 4.038 -7.463 -24.695 1.00 98.62 543 VAL A O 1
ATOM 4427 N N . ILE A 1 544 ? 5.601 -6.030 -25.432 1.00 98.62 544 ILE A N 1
ATOM 4428 C CA . ILE A 1 544 ? 6.380 -7.016 -26.181 1.00 98.62 544 ILE A CA 1
ATOM 4429 C C . ILE A 1 544 ? 7.766 -7.107 -25.555 1.00 98.62 544 ILE A C 1
ATOM 4431 O O . ILE A 1 544 ? 8.504 -6.122 -25.478 1.00 98.62 544 ILE A O 1
ATOM 4435 N N . ALA A 1 545 ? 8.123 -8.301 -25.096 1.00 98.12 545 ALA A N 1
ATOM 4436 C CA . ALA A 1 545 ? 9.412 -8.594 -24.486 1.00 98.12 545 ALA A CA 1
ATOM 4437 C C . ALA A 1 545 ? 9.957 -9.925 -25.014 1.00 98.12 545 ALA A C 1
ATOM 4439 O O . ALA A 1 545 ? 9.241 -10.684 -25.655 1.00 98.12 545 ALA A O 1
ATOM 4440 N N . PHE A 1 546 ? 11.220 -10.237 -24.737 1.00 97.62 546 PHE A N 1
ATOM 4441 C CA . PHE A 1 546 ? 11.728 -11.594 -24.957 1.00 97.62 546 PHE A CA 1
ATOM 4442 C C . PHE A 1 546 ? 11.267 -12.551 -23.849 1.00 97.62 546 PHE A C 1
ATOM 4444 O O . PHE A 1 546 ? 11.188 -12.151 -22.684 1.00 97.62 546 PHE A O 1
ATOM 4451 N N . ASP A 1 547 ? 11.042 -13.816 -24.200 1.00 96.44 547 ASP A N 1
ATOM 4452 C CA . ASP A 1 547 ? 10.789 -14.929 -23.286 1.00 96.44 547 ASP A CA 1
ATOM 4453 C C . ASP A 1 547 ? 12.075 -15.305 -22.535 1.00 96.44 547 ASP A C 1
ATOM 4455 O O . ASP A 1 547 ? 12.854 -16.182 -22.921 1.00 96.44 547 ASP A O 1
ATOM 4459 N N . LEU A 1 548 ? 12.389 -14.516 -21.510 1.00 92.88 548 LEU A N 1
ATOM 4460 C CA . LEU A 1 548 ? 13.573 -14.699 -20.688 1.00 92.88 548 LEU A CA 1
ATOM 4461 C C . LEU A 1 548 ? 13.387 -14.109 -19.292 1.00 92.88 548 LEU A C 1
ATOM 4463 O O . LEU A 1 548 ? 12.590 -13.197 -19.065 1.00 92.88 548 LEU A O 1
ATOM 4467 N N . SER A 1 549 ? 14.210 -14.592 -18.362 1.00 91.69 549 SER A N 1
ATOM 4468 C CA . SER A 1 549 ? 14.241 -14.127 -16.976 1.00 91.69 549 SER A CA 1
ATOM 4469 C C . SER A 1 549 ? 12.838 -14.117 -16.336 1.00 91.69 549 SER A C 1
ATOM 4471 O O . SER A 1 549 ? 12.115 -15.099 -16.437 1.00 91.69 549 SER A O 1
ATOM 4473 N N . SER A 1 550 ? 12.458 -13.029 -15.662 1.00 93.81 550 SER A N 1
ATOM 4474 C CA . SER A 1 550 ? 11.164 -12.865 -14.994 1.00 93.81 550 SER A CA 1
ATOM 4475 C C . SER A 1 550 ? 10.051 -12.354 -15.913 1.00 93.81 550 SER A C 1
ATOM 4477 O O . SER A 1 550 ? 8.950 -12.091 -15.432 1.00 93.81 550 SER A O 1
ATOM 4479 N N . ASN A 1 551 ? 10.313 -12.141 -17.207 1.00 95.50 551 ASN A N 1
ATOM 4480 C CA . ASN A 1 551 ? 9.316 -11.575 -18.119 1.00 95.50 551 ASN A CA 1
ATOM 4481 C C . ASN A 1 551 ? 8.030 -12.425 -18.189 1.00 95.50 551 ASN A C 1
ATOM 4483 O O . ASN A 1 551 ? 6.958 -11.825 -18.093 1.00 95.50 551 ASN A O 1
ATOM 4487 N N . PRO A 1 552 ? 8.091 -13.776 -18.229 1.00 96.38 552 PRO A N 1
ATOM 4488 C CA . PRO A 1 552 ? 6.892 -14.626 -18.241 1.00 96.38 552 PRO A CA 1
ATOM 4489 C C . PRO A 1 552 ? 6.073 -14.576 -16.949 1.00 96.38 552 PRO A C 1
ATOM 4491 O O . PRO A 1 552 ? 4.889 -14.901 -16.925 1.00 96.38 552 PRO A O 1
ATOM 4494 N N . GLU A 1 553 ? 6.679 -14.140 -15.844 1.00 95.81 553 GLU A N 1
ATOM 4495 C CA . GLU A 1 553 ? 5.950 -13.967 -14.590 1.00 95.81 553 GLU A CA 1
ATOM 4496 C C . GLU A 1 553 ? 5.041 -12.732 -14.638 1.00 95.81 553 GLU A C 1
ATOM 4498 O O . GLU A 1 553 ? 4.004 -12.715 -13.960 1.00 95.81 553 GLU A O 1
ATOM 4503 N N . ILE A 1 554 ? 5.411 -11.725 -15.444 1.00 97.12 554 ILE A N 1
ATOM 4504 C CA . ILE A 1 554 ? 4.718 -10.438 -15.589 1.00 97.12 554 ILE A CA 1
ATOM 4505 C C . ILE A 1 554 ? 3.791 -10.439 -16.802 1.00 97.12 554 ILE A C 1
ATOM 4507 O O . ILE A 1 554 ? 2.612 -10.144 -16.631 1.00 97.12 554 ILE A O 1
ATOM 4511 N N . VAL A 1 555 ? 4.291 -10.796 -17.985 1.00 98.12 555 VAL A N 1
ATOM 4512 C CA . VAL A 1 555 ? 3.533 -10.798 -19.242 1.00 98.12 555 VAL A CA 1
ATOM 4513 C C . VAL A 1 555 ? 3.014 -12.204 -19.518 1.00 98.12 555 VAL A C 1
ATOM 4515 O O . VAL A 1 555 ? 3.792 -13.152 -19.564 1.00 98.12 555 VAL A O 1
ATOM 4518 N N . VAL A 1 556 ? 1.705 -12.338 -19.726 1.00 98.12 556 VAL A N 1
ATOM 4519 C CA . VAL A 1 556 ? 1.087 -13.587 -20.186 1.00 98.12 556 VAL A CA 1
ATOM 4520 C C . VAL A 1 556 ? 1.031 -13.543 -21.707 1.00 98.12 556 VAL A C 1
ATOM 4522 O O . VAL A 1 556 ? 0.338 -12.698 -22.279 1.00 98.12 556 VAL A O 1
ATOM 4525 N N . HIS A 1 557 ? 1.808 -14.417 -22.346 1.00 98.38 557 HIS A N 1
ATOM 4526 C CA . HIS A 1 557 ? 1.920 -14.493 -23.800 1.00 98.38 557 HIS A CA 1
ATOM 4527 C C . HIS A 1 557 ? 0.542 -14.666 -24.455 1.00 98.38 557 HIS A C 1
ATOM 4529 O O . HIS A 1 557 ? -0.210 -15.559 -24.079 1.00 98.38 557 HIS A O 1
ATOM 4535 N N . GLY A 1 558 ? 0.214 -13.812 -25.427 1.00 97.56 558 GLY A N 1
ATOM 4536 C CA . GLY A 1 558 ? -1.060 -13.845 -26.150 1.00 97.56 558 GLY A CA 1
ATOM 4537 C C . GLY A 1 558 ? -2.243 -13.232 -25.393 1.00 97.56 558 GLY A C 1
ATOM 4538 O O . GLY A 1 558 ? -3.308 -13.057 -25.979 1.00 97.56 558 GLY A O 1
ATOM 4539 N N . GLU A 1 559 ? -2.074 -12.852 -24.123 1.00 98.19 559 GLU A N 1
ATOM 4540 C CA . GLU A 1 559 ? -3.154 -12.286 -23.308 1.00 98.19 559 GLU A CA 1
ATOM 4541 C C . GLU A 1 559 ? -2.897 -10.845 -22.883 1.00 98.19 559 GLU A C 1
ATOM 4543 O O . GLU A 1 559 ? -3.748 -9.990 -23.102 1.00 98.19 559 GLU A O 1
ATOM 4548 N N . THR A 1 560 ? -1.747 -10.560 -22.270 1.00 98.00 560 THR A N 1
ATOM 4549 C CA . THR A 1 560 ? -1.400 -9.205 -21.797 1.00 98.00 560 THR A CA 1
ATOM 4550 C C . THR A 1 560 ? -0.327 -8.539 -22.660 1.00 98.00 560 THR A C 1
ATOM 4552 O O . THR A 1 560 ? 0.173 -7.462 -22.332 1.00 98.00 560 THR A O 1
ATOM 4555 N N . GLY A 1 561 ? 0.103 -9.225 -23.715 1.00 98.44 561 GLY A N 1
ATOM 4556 C CA . GLY A 1 561 ? 1.250 -8.880 -24.541 1.00 98.44 561 GLY A CA 1
ATOM 4557 C C . GLY A 1 561 ? 1.876 -10.127 -25.164 1.00 98.44 561 GLY A C 1
ATOM 4558 O O . GLY A 1 561 ? 1.327 -11.225 -25.065 1.00 98.44 561 GLY A O 1
ATOM 4559 N N . TYR A 1 562 ? 3.050 -9.974 -25.770 1.00 98.69 562 TYR A N 1
ATOM 4560 C CA . TYR A 1 562 ? 3.773 -11.080 -26.395 1.00 98.69 562 TYR A CA 1
ATOM 4561 C C . TYR A 1 562 ? 5.170 -11.269 -25.816 1.00 98.69 562 TYR A C 1
ATOM 4563 O O . TYR A 1 562 ? 5.895 -10.320 -25.507 1.00 98.69 562 TYR A O 1
ATOM 4571 N N . LEU A 1 563 ? 5.544 -12.540 -25.720 1.00 98.50 563 LEU A N 1
ATOM 4572 C CA . LEU A 1 563 ? 6.891 -12.985 -25.396 1.00 98.50 563 LEU A CA 1
ATOM 4573 C C . LEU A 1 563 ? 7.514 -13.582 -26.656 1.00 98.50 563 LEU A C 1
ATOM 4575 O O . LEU A 1 563 ? 7.106 -14.652 -27.101 1.00 98.50 563 LEU A O 1
ATOM 4579 N N . ALA A 1 564 ? 8.455 -12.851 -27.245 1.00 98.06 564 ALA A N 1
ATOM 4580 C CA . ALA A 1 564 ? 9.221 -13.273 -28.407 1.00 98.06 564 ALA A CA 1
ATOM 4581 C C . ALA A 1 564 ? 10.296 -14.287 -28.019 1.00 98.06 564 ALA A C 1
ATOM 4583 O O . ALA A 1 564 ? 10.839 -14.229 -26.915 1.00 98.06 564 ALA A O 1
ATOM 4584 N N . GLU A 1 565 ? 10.675 -15.163 -28.945 1.00 97.12 565 GLU A N 1
ATOM 4585 C CA . GLU A 1 565 ? 11.753 -16.117 -28.693 1.00 97.12 565 GLU A CA 1
ATOM 4586 C C . GLU A 1 565 ? 13.051 -15.386 -28.305 1.00 97.12 565 GLU A C 1
ATOM 4588 O O . GLU A 1 565 ? 13.443 -14.374 -28.897 1.00 97.12 565 GLU A O 1
ATOM 4593 N N . LYS A 1 566 ? 13.727 -15.893 -27.271 1.00 93.25 566 LYS A N 1
ATOM 4594 C CA . LYS A 1 566 ? 14.911 -15.273 -26.678 1.00 93.25 566 LYS A CA 1
ATOM 4595 C C . LYS A 1 566 ? 15.971 -14.914 -27.728 1.00 93.25 566 LYS A C 1
ATOM 4597 O O . LYS A 1 566 ? 16.568 -15.783 -28.350 1.00 93.25 566 LYS A O 1
ATOM 4602 N N . ASN A 1 567 ? 16.298 -13.621 -27.809 1.00 87.62 567 ASN A N 1
ATOM 4603 C CA . ASN A 1 567 ? 17.285 -13.040 -28.733 1.00 87.62 567 ASN A CA 1
ATOM 4604 C C . ASN A 1 567 ? 16.938 -13.146 -30.234 1.00 87.62 567 ASN A C 1
ATOM 4606 O O . ASN A 1 567 ? 17.798 -12.827 -31.054 1.00 87.62 567 ASN A O 1
ATOM 4610 N N . ASN A 1 568 ? 15.712 -13.526 -30.605 1.00 95.56 568 ASN A N 1
ATOM 4611 C CA . ASN A 1 568 ? 15.279 -13.626 -31.997 1.00 95.56 568 ASN A CA 1
ATOM 4612 C C . ASN A 1 568 ? 14.536 -12.350 -32.436 1.00 95.56 568 ASN A C 1
ATOM 4614 O O . ASN A 1 568 ? 13.372 -12.134 -32.089 1.00 95.56 568 ASN A O 1
ATOM 4618 N N . MET A 1 569 ? 15.203 -11.492 -33.215 1.00 96.50 569 MET A N 1
ATOM 4619 C CA . MET A 1 569 ? 14.602 -10.240 -33.696 1.00 96.50 569 MET A CA 1
ATOM 4620 C C . MET A 1 569 ? 13.489 -10.444 -34.723 1.00 96.50 569 MET A C 1
ATOM 4622 O O . MET A 1 569 ? 12.593 -9.608 -34.785 1.00 96.50 569 MET A O 1
ATOM 4626 N N . SER A 1 570 ? 13.498 -11.541 -35.480 1.00 96.56 570 SER A N 1
ATOM 4627 C CA . SER A 1 570 ? 12.429 -11.851 -36.433 1.00 96.56 570 SER A CA 1
ATOM 4628 C C . SER A 1 570 ? 11.126 -12.172 -35.701 1.00 96.56 570 SER A C 1
ATOM 4630 O O . SER A 1 570 ? 10.077 -11.636 -36.046 1.00 96.56 570 SER A O 1
ATOM 4632 N N . SER A 1 571 ? 11.204 -12.970 -34.628 1.00 97.62 571 SER A N 1
ATOM 4633 C CA . SER A 1 571 ? 10.062 -13.235 -33.741 1.00 97.62 571 SER A CA 1
ATOM 4634 C C . SER A 1 571 ? 9.581 -11.956 -33.045 1.00 97.62 571 SER A C 1
ATOM 4636 O O . SER A 1 571 ? 8.382 -11.695 -32.980 1.00 97.62 571 SER A O 1
ATOM 4638 N N . PHE A 1 572 ? 10.510 -11.116 -32.574 1.00 98.25 572 PHE A N 1
ATOM 4639 C CA . PHE A 1 572 ? 10.165 -9.840 -31.944 1.00 98.25 572 PHE A CA 1
ATOM 4640 C C . PHE A 1 572 ? 9.438 -8.900 -32.918 1.00 98.25 572 PHE A C 1
ATOM 4642 O O . PHE A 1 572 ? 8.396 -8.350 -32.570 1.00 98.25 572 PHE A O 1
ATOM 4649 N N . ALA A 1 573 ? 9.950 -8.750 -34.144 1.00 98.25 573 ALA A N 1
ATOM 4650 C CA . ALA A 1 573 ? 9.334 -7.932 -35.186 1.00 98.25 573 ALA A CA 1
ATOM 4651 C C . ALA A 1 573 ? 7.952 -8.458 -35.593 1.00 98.25 573 ALA A C 1
ATOM 4653 O O . ALA A 1 573 ? 7.014 -7.673 -35.673 1.00 98.25 573 ALA A O 1
ATOM 4654 N N . TYR A 1 574 ? 7.797 -9.778 -35.740 1.00 98.31 574 TYR A N 1
ATOM 4655 C CA . TYR A 1 574 ? 6.508 -10.405 -36.038 1.00 98.31 574 TYR A CA 1
ATOM 4656 C C . TYR A 1 574 ? 5.412 -10.000 -35.038 1.00 98.31 574 TYR A C 1
ATOM 4658 O O . TYR A 1 574 ? 4.324 -9.594 -35.442 1.00 98.31 574 TYR A O 1
ATOM 4666 N N . TYR A 1 575 ? 5.696 -10.051 -33.732 1.00 98.56 575 TYR A N 1
ATOM 4667 C CA . TYR A 1 575 ? 4.710 -9.663 -32.718 1.00 98.56 575 TYR A CA 1
ATOM 4668 C C . TYR A 1 575 ? 4.420 -8.161 -32.703 1.00 98.56 575 TYR A C 1
ATOM 4670 O O . TYR A 1 575 ? 3.284 -7.765 -32.436 1.00 98.56 575 TYR A O 1
ATOM 4678 N N . VAL A 1 576 ? 5.422 -7.329 -33.002 1.00 98.50 576 VAL A N 1
ATOM 4679 C CA . VAL A 1 576 ? 5.233 -5.878 -33.141 1.00 98.50 576 VAL A CA 1
ATOM 4680 C C . VAL A 1 576 ? 4.300 -5.589 -34.312 1.00 98.50 576 VAL A C 1
ATOM 4682 O O . VAL A 1 576 ? 3.301 -4.899 -34.130 1.00 98.50 576 VAL A O 1
ATOM 4685 N N . GLU A 1 577 ? 4.560 -6.185 -35.475 1.00 98.00 577 GLU A N 1
ATOM 4686 C CA . GLU A 1 577 ? 3.718 -6.054 -36.667 1.00 98.00 577 GLU A CA 1
ATOM 4687 C C . GLU A 1 577 ? 2.287 -6.534 -36.410 1.00 98.00 577 GLU A C 1
ATOM 4689 O O . GLU A 1 577 ? 1.333 -5.842 -36.759 1.00 98.00 577 GLU A O 1
ATOM 4694 N N . ASN A 1 578 ? 2.121 -7.670 -35.728 1.00 97.81 578 ASN A N 1
ATOM 4695 C CA . ASN A 1 578 ? 0.801 -8.193 -35.388 1.00 97.81 578 ASN A CA 1
ATOM 4696 C C . ASN A 1 578 ? -0.024 -7.185 -34.566 1.00 97.81 578 ASN A C 1
ATOM 4698 O O . ASN A 1 578 ? -1.190 -6.944 -34.875 1.00 97.81 578 ASN A O 1
ATOM 4702 N N . LEU A 1 579 ? 0.568 -6.550 -33.547 1.00 97.88 579 LEU A N 1
ATOM 4703 C CA . LEU A 1 579 ? -0.139 -5.536 -32.754 1.00 97.88 579 LEU A CA 1
ATOM 4704 C C . LEU A 1 579 ? -0.338 -4.214 -33.503 1.00 97.88 579 LEU A C 1
ATOM 4706 O O . LEU A 1 579 ? -1.360 -3.562 -33.292 1.00 97.88 579 LEU A O 1
ATOM 4710 N N . MET A 1 580 ? 0.594 -3.833 -34.383 1.00 96.25 580 MET A N 1
ATOM 4711 C CA . MET A 1 580 ? 0.451 -2.655 -35.245 1.00 96.25 580 MET A CA 1
ATOM 4712 C C . MET A 1 580 ? -0.738 -2.794 -36.205 1.00 96.25 580 MET A C 1
ATOM 4714 O O . MET A 1 580 ? -1.476 -1.836 -36.414 1.00 96.25 580 MET A O 1
ATOM 4718 N N . LEU A 1 581 ? -0.943 -3.992 -36.757 1.00 96.50 581 LEU A N 1
ATOM 4719 C CA . LEU A 1 581 ? -2.037 -4.287 -37.686 1.00 96.50 581 LEU A CA 1
ATOM 4720 C C . LEU A 1 581 ? -3.379 -4.548 -36.982 1.00 96.50 581 LEU A C 1
ATOM 4722 O O . LEU A 1 581 ? -4.430 -4.405 -37.602 1.00 96.50 581 LEU A O 1
ATOM 4726 N N . ASN A 1 582 ? -3.366 -4.895 -35.690 1.00 96.88 582 ASN A N 1
ATOM 4727 C CA . ASN A 1 582 ? -4.560 -5.258 -34.924 1.00 96.88 582 ASN A CA 1
ATOM 4728 C C . ASN A 1 582 ? -4.766 -4.336 -33.702 1.00 96.88 582 ASN A C 1
ATOM 4730 O O . ASN A 1 582 ? -4.571 -4.759 -32.556 1.00 96.88 582 ASN A O 1
ATOM 4734 N N . PRO A 1 583 ? -5.231 -3.085 -33.894 1.00 93.69 583 PRO A N 1
ATOM 4735 C CA . PRO A 1 583 ? -5.379 -2.112 -32.807 1.00 93.69 583 PRO A CA 1
ATOM 4736 C C . PRO A 1 583 ? -6.419 -2.524 -31.755 1.00 93.69 583 PRO A C 1
ATOM 4738 O O . PRO A 1 583 ? -6.292 -2.167 -30.584 1.00 93.69 583 PRO A O 1
ATOM 4741 N N . VAL A 1 584 ? -7.444 -3.296 -32.139 1.00 96.94 584 VAL A N 1
ATOM 4742 C CA . VAL A 1 584 ? -8.427 -3.847 -31.189 1.00 96.94 584 VAL A CA 1
ATOM 4743 C C . VAL A 1 584 ? -7.756 -4.838 -30.240 1.00 96.94 584 VAL A C 1
ATOM 4745 O O . VAL A 1 584 ? -7.906 -4.708 -29.025 1.00 96.94 584 VAL A O 1
ATOM 4748 N N . LEU A 1 585 ? -6.968 -5.771 -30.781 1.00 97.38 585 LEU A N 1
ATOM 4749 C CA . LEU A 1 585 ? -6.207 -6.738 -29.992 1.00 97.38 585 LEU A CA 1
ATOM 4750 C C . LEU A 1 585 ? -5.197 -6.030 -29.082 1.00 97.38 585 LEU A C 1
ATOM 4752 O O . LEU A 1 585 ? -5.115 -6.342 -27.898 1.00 97.38 585 LEU A O 1
ATOM 4756 N N . SER A 1 586 ? -4.487 -5.030 -29.613 1.00 96.69 586 SER A N 1
ATOM 4757 C CA . SER A 1 586 ? -3.551 -4.190 -28.858 1.00 96.69 586 SER A CA 1
ATOM 4758 C C . SER A 1 586 ? -4.213 -3.561 -27.620 1.00 96.69 586 SER A C 1
ATOM 4760 O O . SER A 1 586 ? -3.726 -3.729 -26.498 1.00 96.69 586 SER A O 1
ATOM 4762 N N . ARG A 1 587 ? -5.391 -2.938 -27.786 1.00 97.50 587 ARG A N 1
ATOM 4763 C CA . ARG A 1 587 ? -6.167 -2.365 -26.669 1.00 97.50 587 ARG A CA 1
ATOM 4764 C C . ARG A 1 587 ? -6.652 -3.422 -25.676 1.00 97.50 587 ARG A C 1
ATOM 4766 O O . ARG A 1 587 ? -6.539 -3.211 -24.471 1.00 97.50 587 ARG A O 1
ATOM 4773 N N . GLN A 1 588 ? -7.160 -4.557 -26.158 1.00 98.25 588 GLN A N 1
ATOM 4774 C CA . GLN A 1 588 ? -7.616 -5.655 -25.296 1.00 98.25 588 GLN A CA 1
ATOM 4775 C C . GLN A 1 588 ? -6.476 -6.223 -24.443 1.00 98.25 588 GLN A C 1
ATOM 4777 O O . GLN A 1 588 ? -6.652 -6.436 -23.243 1.00 98.25 588 GLN A O 1
ATOM 4782 N N . MET A 1 589 ? -5.298 -6.427 -25.038 1.00 98.56 589 MET A N 1
ATOM 4783 C CA . MET A 1 589 ? -4.109 -6.870 -24.311 1.00 98.56 589 MET A CA 1
ATOM 4784 C C . MET A 1 589 ? -3.657 -5.840 -23.276 1.00 98.56 589 MET A C 1
ATOM 4786 O O . MET A 1 589 ? -3.289 -6.209 -22.160 1.00 98.56 589 MET A O 1
ATOM 4790 N N . GLY A 1 590 ? -3.726 -4.550 -23.618 1.00 98.31 590 GLY A N 1
ATOM 4791 C CA . GLY A 1 590 ? -3.477 -3.452 -22.689 1.00 98.31 590 GLY A CA 1
ATOM 4792 C C . GLY A 1 590 ? -4.385 -3.501 -21.456 1.00 98.31 590 GLY A C 1
ATOM 4793 O O . GLY A 1 590 ? -3.886 -3.428 -20.331 1.00 98.31 590 GLY A O 1
ATOM 4794 N N . GLU A 1 591 ? -5.694 -3.694 -21.644 1.00 98.44 591 GLU A N 1
ATOM 4795 C CA . GLU A 1 591 ? -6.655 -3.781 -20.532 1.00 98.44 591 GLU A CA 1
ATOM 4796 C C . GLU A 1 591 ? -6.426 -5.022 -19.664 1.00 98.44 591 GLU A C 1
ATOM 4798 O O . GLU A 1 591 ? -6.352 -4.927 -18.439 1.00 98.44 591 GLU A O 1
ATOM 4803 N N . LYS A 1 592 ? -6.209 -6.189 -20.281 1.00 98.62 592 LYS A N 1
ATOM 4804 C CA . LYS A 1 592 ? -5.843 -7.406 -19.538 1.00 98.62 592 LYS A CA 1
ATOM 4805 C C . LYS A 1 592 ? -4.545 -7.214 -18.751 1.00 98.62 592 LYS A C 1
ATOM 4807 O O . LYS A 1 592 ? -4.419 -7.685 -17.620 1.00 98.62 592 LYS A O 1
ATOM 4812 N N . GLY A 1 593 ? -3.584 -6.485 -19.322 1.00 98.44 593 GLY A N 1
ATOM 4813 C CA . GLY A 1 593 ? -2.360 -6.097 -18.634 1.00 98.44 593 GLY A CA 1
ATOM 4814 C C . GLY A 1 593 ? -2.627 -5.238 -17.397 1.00 98.44 593 GLY A C 1
ATOM 4815 O O . GLY A 1 593 ? -2.051 -5.502 -16.339 1.00 98.44 593 GLY A O 1
ATOM 4816 N N . ARG A 1 594 ? -3.535 -4.260 -17.498 1.00 98.00 594 ARG A N 1
ATOM 4817 C CA . ARG A 1 594 ? -3.952 -3.411 -16.374 1.00 98.00 594 ARG A CA 1
ATOM 4818 C C . ARG A 1 594 ? -4.516 -4.232 -15.221 1.00 98.00 594 ARG A C 1
ATOM 4820 O O . ARG A 1 594 ? -4.009 -4.106 -14.105 1.00 98.00 594 ARG A O 1
ATOM 4827 N N . ILE A 1 595 ? -5.494 -5.091 -15.511 1.00 98.25 595 ILE A N 1
ATOM 4828 C CA . ILE A 1 595 ? -6.160 -5.962 -14.529 1.00 98.25 595 ILE A CA 1
ATOM 4829 C C . ILE A 1 595 ? -5.126 -6.840 -13.820 1.00 98.25 595 ILE A C 1
ATOM 4831 O O . ILE A 1 595 ? -5.041 -6.869 -12.593 1.00 98.25 595 ILE A O 1
ATOM 4835 N N . ARG A 1 596 ? -4.232 -7.476 -14.586 1.00 97.50 596 ARG A N 1
ATOM 4836 C CA . ARG A 1 596 ? -3.173 -8.316 -14.016 1.00 97.50 596 ARG A CA 1
ATOM 4837 C C . ARG A 1 596 ? -2.268 -7.556 -13.045 1.00 97.50 596 ARG A C 1
ATOM 4839 O O . ARG A 1 596 ? -1.846 -8.117 -12.031 1.00 97.50 596 ARG A O 1
ATOM 4846 N N . VAL A 1 597 ? -1.924 -6.303 -13.345 1.00 97.56 597 VAL A N 1
ATOM 4847 C CA . VAL A 1 597 ? -1.108 -5.481 -12.440 1.00 97.56 597 VAL A CA 1
ATOM 4848 C C . VAL A 1 597 ? -1.854 -5.188 -11.140 1.00 97.56 597 VAL A C 1
ATOM 4850 O O . VAL A 1 597 ? -1.251 -5.318 -10.076 1.00 97.56 597 VAL A O 1
ATOM 4853 N N . GLU A 1 598 ? -3.146 -4.872 -11.189 1.00 95.69 598 GLU A N 1
ATOM 4854 C CA . GLU A 1 598 ? -3.970 -4.664 -9.986 1.00 95.69 598 GLU A CA 1
ATOM 4855 C C . GLU A 1 598 ? -4.049 -5.922 -9.119 1.00 95.69 598 GLU A C 1
ATOM 4857 O O . GLU A 1 598 ? -3.912 -5.869 -7.893 1.00 95.69 598 GLU A O 1
ATOM 4862 N N . GLU A 1 599 ? -4.208 -7.074 -9.764 1.00 95.38 599 GLU A N 1
ATOM 4863 C CA . GLU A 1 599 ? -4.373 -8.351 -9.087 1.00 95.38 599 GLU A CA 1
ATOM 4864 C C . GLU A 1 599 ? -3.062 -8.935 -8.560 1.00 95.38 599 GLU A C 1
ATOM 4866 O O . GLU A 1 599 ? -3.062 -9.589 -7.518 1.00 95.38 599 GLU A O 1
ATOM 4871 N N . LYS A 1 600 ? -1.930 -8.746 -9.238 1.00 94.69 600 LYS A N 1
ATOM 4872 C CA . LYS A 1 600 ? -0.688 -9.454 -8.880 1.00 94.69 600 LYS A CA 1
ATOM 4873 C C . LYS A 1 600 ? 0.439 -8.538 -8.421 1.00 94.69 600 LYS A C 1
ATOM 4875 O O . LYS A 1 600 ? 1.250 -8.950 -7.592 1.00 94.69 600 LYS A O 1
ATOM 4880 N N . PHE A 1 601 ? 0.487 -7.311 -8.931 1.00 96.12 601 PHE A N 1
ATOM 4881 C CA . PHE A 1 601 ? 1.626 -6.401 -8.783 1.00 96.12 601 PHE A CA 1
ATOM 4882 C C . PHE A 1 601 ? 1.246 -5.053 -8.162 1.00 96.12 601 PHE A C 1
ATOM 4884 O O . PHE A 1 601 ? 1.996 -4.088 -8.276 1.00 96.12 601 PHE A O 1
ATOM 4891 N N . ASN A 1 602 ? 0.108 -4.967 -7.475 1.00 94.44 602 ASN A N 1
ATOM 4892 C CA . ASN A 1 602 ? -0.256 -3.788 -6.700 1.00 94.44 602 ASN A CA 1
ATOM 4893 C C . ASN A 1 602 ? 0.640 -3.674 -5.451 1.00 94.44 602 ASN A C 1
ATOM 4895 O O . ASN A 1 602 ? 0.873 -4.658 -4.742 1.00 94.44 602 ASN A O 1
ATOM 4899 N N . ILE A 1 603 ? 1.126 -2.460 -5.173 1.00 93.00 603 ILE A N 1
ATOM 4900 C CA . ILE A 1 603 ? 1.925 -2.146 -3.983 1.00 93.00 603 ILE A CA 1
ATOM 4901 C C . ILE A 1 603 ? 1.259 -2.575 -2.675 1.00 93.00 603 ILE A C 1
ATOM 4903 O O . ILE A 1 603 ? 1.958 -3.072 -1.797 1.00 93.00 603 ILE A O 1
ATOM 4907 N N . ASP A 1 604 ? -0.066 -2.501 -2.561 1.00 91.25 604 ASP A N 1
ATOM 4908 C CA . ASP A 1 604 ? -0.772 -2.892 -1.336 1.00 91.25 604 ASP A CA 1
ATOM 4909 C C . ASP A 1 604 ? -0.594 -4.391 -1.026 1.00 91.25 604 ASP A C 1
ATOM 4911 O O . ASP A 1 604 ? -0.401 -4.775 0.130 1.00 91.25 604 ASP A O 1
ATOM 4915 N N . LYS A 1 605 ? -0.538 -5.242 -2.064 1.00 91.62 605 LYS A N 1
ATOM 4916 C CA . LYS A 1 605 ? -0.259 -6.682 -1.914 1.00 91.62 605 LYS A CA 1
ATOM 4917 C C . LYS A 1 605 ? 1.191 -6.941 -1.513 1.00 91.62 605 LYS A C 1
ATOM 4919 O O . LYS A 1 605 ? 1.457 -7.817 -0.690 1.00 91.62 605 LYS A O 1
ATOM 4924 N N . THR A 1 606 ? 2.137 -6.184 -2.074 1.00 92.75 606 THR A N 1
ATOM 4925 C CA . THR A 1 606 ? 3.547 -6.233 -1.657 1.00 92.75 606 THR A CA 1
ATOM 4926 C C . THR A 1 606 ? 3.692 -5.838 -0.189 1.00 92.75 606 THR A C 1
ATOM 4928 O O . THR A 1 606 ? 4.400 -6.523 0.541 1.00 92.75 606 THR A O 1
ATOM 4931 N N . LEU A 1 607 ? 3.009 -4.779 0.254 1.00 91.50 607 LEU A N 1
ATOM 4932 C CA . LEU A 1 607 ? 3.067 -4.298 1.636 1.00 91.50 607 LEU A CA 1
ATOM 4933 C C . LEU A 1 607 ? 2.468 -5.299 2.622 1.00 91.50 607 LEU A C 1
ATOM 4935 O O . LEU A 1 607 ? 3.112 -5.590 3.620 1.00 91.50 607 LEU A O 1
ATOM 4939 N N . SER A 1 608 ? 1.315 -5.893 2.308 1.00 90.06 608 SER A N 1
ATOM 4940 C CA . SER A 1 608 ? 0.729 -6.959 3.133 1.00 90.06 608 SER A CA 1
ATOM 4941 C C . SER A 1 608 ? 1.691 -8.145 3.292 1.00 90.06 608 SER A C 1
ATOM 4943 O O . SER A 1 608 ? 1.987 -8.552 4.410 1.00 90.06 608 SER A O 1
ATOM 4945 N N . LYS A 1 609 ? 2.305 -8.625 2.201 1.00 91.62 609 LYS A N 1
ATOM 4946 C CA . LYS A 1 609 ? 3.323 -9.692 2.284 1.00 91.62 609 LYS A CA 1
ATOM 4947 C C . LYS A 1 609 ? 4.576 -9.278 3.056 1.00 91.62 609 LYS A C 1
ATOM 4949 O O . LYS A 1 609 ? 5.220 -10.129 3.667 1.00 91.62 609 LYS A O 1
ATOM 4954 N N . MET A 1 610 ? 4.964 -8.006 2.976 1.00 92.25 610 MET A N 1
ATOM 4955 C CA . MET A 1 610 ? 6.079 -7.469 3.754 1.00 92.25 610 MET A CA 1
ATOM 4956 C C . MET A 1 610 ? 5.737 -7.412 5.241 1.00 92.25 610 MET A C 1
ATOM 4958 O O . MET A 1 610 ? 6.576 -7.782 6.050 1.00 92.25 610 MET A O 1
ATOM 4962 N N . GLU A 1 611 ? 4.525 -7.006 5.609 1.00 88.00 611 GLU A N 1
ATOM 4963 C CA . GLU A 1 611 ? 4.045 -7.016 6.995 1.00 88.00 611 GLU A CA 1
ATOM 4964 C C . GLU A 1 611 ? 4.037 -8.425 7.576 1.00 88.00 611 GLU A C 1
ATOM 4966 O O . GLU A 1 611 ? 4.565 -8.621 8.668 1.00 88.00 611 GLU A O 1
ATOM 4971 N N . ASP A 1 612 ? 3.529 -9.408 6.831 1.00 86.75 612 ASP A N 1
ATOM 4972 C CA . ASP A 1 612 ? 3.564 -10.815 7.241 1.00 86.75 612 ASP A CA 1
ATOM 4973 C C . ASP A 1 612 ? 5.002 -11.316 7.407 1.00 86.75 612 ASP A C 1
ATOM 4975 O O . ASP A 1 612 ? 5.309 -12.083 8.317 1.00 86.75 612 ASP A O 1
ATOM 4979 N N . TYR A 1 613 ? 5.912 -10.882 6.529 1.00 88.75 613 TYR A N 1
ATOM 4980 C CA . TYR A 1 613 ? 7.319 -11.263 6.600 1.00 88.75 613 TYR A CA 1
ATOM 4981 C C . TYR A 1 613 ? 8.043 -10.639 7.796 1.00 88.75 613 TYR A C 1
ATOM 4983 O O . TYR A 1 613 ? 8.864 -11.302 8.419 1.00 88.75 613 TYR A O 1
ATOM 4991 N N . LEU A 1 614 ? 7.732 -9.385 8.131 1.00 85.06 614 LEU A N 1
ATOM 4992 C CA . LEU A 1 614 ? 8.305 -8.676 9.280 1.00 85.06 614 LEU A CA 1
ATOM 4993 C C . LEU A 1 614 ? 7.789 -9.201 10.633 1.00 85.06 614 LEU A C 1
ATOM 4995 O O . LEU A 1 614 ? 8.356 -8.840 11.663 1.00 85.06 614 LEU A O 1
ATOM 4999 N N . GLN A 1 615 ? 6.719 -10.004 10.635 1.00 75.25 615 GLN A N 1
ATOM 5000 C CA . GLN A 1 615 ? 6.137 -10.630 11.829 1.00 75.25 615 GLN A CA 1
ATOM 5001 C C . GLN A 1 615 ? 6.721 -12.012 12.161 1.00 75.25 615 GLN A C 1
ATOM 5003 O O . GLN A 1 615 ? 6.479 -12.507 13.262 1.00 75.25 615 GLN A O 1
ATOM 5008 N N . ARG A 1 616 ? 7.442 -12.637 11.222 1.00 66.50 616 ARG A N 1
ATOM 5009 C CA . ARG A 1 616 ? 8.155 -13.905 11.443 1.00 66.50 616 ARG A CA 1
ATOM 5010 C C . ARG A 1 616 ? 9.399 -13.680 12.292 1.00 66.50 616 ARG A C 1
ATOM 5012 O O . ARG A 1 616 ? 9.685 -14.579 13.111 1.00 66.50 616 ARG A O 1
#

pLDDT: mean 92.69, std 7.21, range [45.94, 98.75]

Solvent-accessible surface area (backbone atoms only — not comparable to full-atom values): 31838 Å² total; per-residue (Å²): 107,67,62,31,19,32,34,31,50,45,63,65,38,56,91,32,36,59,57,23,50,61,45,40,60,92,67,44,75,37,46,41,34,36,29,47,72,52,86,55,60,33,66,59,51,41,50,78,68,72,33,49,74,43,82,48,81,78,82,42,75,43,56,46,52,44,52,45,56,71,69,46,92,38,56,32,33,39,54,47,53,35,50,32,30,52,32,71,58,23,42,54,42,48,51,53,37,36,63,57,77,84,59,48,26,37,27,33,32,36,39,39,29,49,60,86,41,78,46,74,34,20,86,57,22,88,32,79,42,71,38,37,32,40,56,90,47,43,48,56,41,71,53,85,88,57,64,43,72,45,64,44,92,89,67,45,75,43,78,53,62,44,36,37,38,29,66,79,28,80,43,71,64,61,49,51,54,50,37,52,55,52,19,49,48,48,12,52,53,36,50,76,69,67,60,82,80,56,73,63,54,45,54,48,50,19,55,48,46,28,49,43,25,28,62,74,38,39,6,55,79,49,41,72,62,24,48,52,54,28,51,53,53,15,47,32,51,29,46,18,44,52,47,32,50,44,55,52,47,48,41,59,63,46,60,56,41,20,35,34,41,36,46,52,59,46,69,80,48,77,68,45,48,48,51,50,58,50,43,55,53,41,38,77,72,59,32,50,45,33,38,38,19,16,85,79,13,49,57,46,66,62,42,63,79,68,77,52,54,71,46,70,48,90,78,48,83,64,41,58,75,38,61,70,59,26,52,51,52,16,50,51,41,52,76,64,53,39,40,31,38,42,18,51,44,75,47,44,33,53,25,51,41,51,13,33,57,77,50,64,33,79,37,27,31,41,37,42,67,54,49,56,62,47,71,88,40,73,68,50,44,46,42,47,58,73,55,44,64,33,33,38,17,33,24,69,43,19,49,49,22,50,30,69,65,36,72,80,39,45,66,68,88,36,52,43,72,50,51,67,46,43,64,61,64,68,72,72,51,78,88,78,60,64,75,52,79,80,88,74,91,42,49,31,33,30,34,73,50,61,31,45,84,54,44,26,63,71,55,54,53,53,43,49,49,58,42,48,76,70,69,58,63,53,35,38,40,39,33,29,50,46,94,39,48,67,60,52,54,52,49,26,51,75,68,73,34,58,87,37,47,45,77,67,36,71,64,88,60,55,64,17,45,43,65,39,37,62,38,34,47,43,62,40,77,64,41,25,55,51,67,61,56,54,54,26,11,63,59,41,21,18,37,40,31,37,55,47,63,22,38,65,81,74,41,44,67,85,48,21,22,42,56,17,55,67,91,38,64,67,49,42,44,51,56,51,50,52,39,70,77,32,59,68,58,34,48,52,13,0,49,47,20,25,52,49,31,65,76,71,28,23,31,69,61,33,49,53,56,47,54,59,58,74,69,108

Secondary structure (DSSP, 8-state):
---EEEEEEESS-TTTHHHHHHHHTTT-SEEEEEES---STHHHHHHHTT-EEEE-----HHHHHHHHHHT-SSSEEEEEETTEEE-HHHHHHHHHHHHS--SSEEEEEEEEEETTEE--STTTSSEEEEEEEEGGGEEEEEETTEEEEEEPTT--EEEEEEEEEEEEESSHHHHHHHHHHHHHHHHHHHHHTT----HHHHHHHHHHHHHIIIIIT-GGGGHHHHHHHHHHHHHHHHHHHHHHHHHHHHHHHHSS-EEEEEE--SS-SHHHHHHHHHHHHHHHTT-EEEEEE-TT-HHHHHHHTTT--EEE----TTGGG-HHHHHHHHHHHHHTTEEEEEE-SHHHHHHHHHHHHHHT-SEEEEEE---SPPP--HHHHHIIIII-SEEEESSHHHHHHHHTT-TTSS-GGGEEE----B-HHHHHSS----S---SSS-EEEEEES--SGGG-THHHHHHHHHHHHTT--EEEEEE---TTHHHHHHHHHHTT-TTTEEEEE--S-HHHHHHT-SEEEE--S--SS-HHHHHHHHTT--EEEES-TTHHHH--BTTTEEEEPTT-HHHHHHHHHHHHH-HHHHHHHHHHHHHHHHHHSBHHHHHHHHHHHHT-